Protein AF-0000000068162357 (afdb_homodimer)

Sequence (712 aa):
MQAWLGYIAAAVAVLCFGSNFVPVKKFETGDGMFFQWILCTGIWLTGLVVNGIQGWPRFEPIAMIGGVLWCTGNLLTVPIIKMIGLGLGLLIWGLTNLIMGWATGTFGLFGLDSNEIKTPWLNYLGISLAVLSVGLYAFVKPTVKKIGEDDEHQQVDEEYRSVNGGKPDDYLLNNGGHHEHKAQDDSFAFLENLPPVWKRVAGVLMAVLAGLFYGVNFDPPQWLIDHSNKENGNSTAGLDYVWSHFCGIFMASTAYFLLYCVLKRNKPVVYPEVVLPGVISGVMWAVAQSCFFVANQGLGMTVSFPIIATGPGAVGCLWGIILFGEIRGLRNFAFFGAAVVLNAVGVALITLGKSLMQAWLGYIAAAVAVLCFGSNFVPVKKFETGDGMFFQWILCTGIWLTGLVVNGIQGWPRFEPIAMIGGVLWCTGNLLTVPIIKMIGLGLGLLIWGLTNLIMGWATGTFGLFGLDSNEIKTPWLNYLGISLAVLSVGLYAFVKPTVKKIGEDDEHQQVDEEYRSVNGGKPDDYLLNNGGHHEHKAQDDSFAFLENLPPVWKRVAGVLMAVLAGLFYGVNFDPPQWLIDHSNKENGNSTAGLDYVWSHFCGIFMASTAYFLLYCVLKRNKPVVYPEVVLPGVISGVMWAVAQSCFFVANQGLGMTVSFPIIATGPGAVGCLWGIILFGEIRGLRNFAFFGAAVVLNAVGVALITLGKSL

Nearest PDB structures (foldseek):
  6i1z-assembly1_B  TM=6.762E-01  e=1.324E-03  Zea mays
  5oge-assembly3_C  TM=6.328E-01  e=6.575E-04  Saccharomyces cerevisiae S288C
  5jdm-assembly1_A  TM=2.089E-01  e=7.504E-01  Methanocaldococcus jannaschii DSM 2661
  5jdq-assembly1_A  TM=2.091E-01  e=6.876E-01  Methanocaldococcus jannaschii DSM 2661
  5jdl-assembly1_A  TM=2.021E-01  e=2.667E+00  Methanocaldococcus jannaschii DSM 2661

Radius of gyration: 30.59 Å; Cα contacts (8 Å, |Δi|>4): 1170; chains: 2; bounding box: 91×82×54 Å

Secondary structure (DSSP, 8-state):
--HHHHHHHHHHHHHHHHHTTGGGTTS--TTSHHHHHHHHHHHHHHHHHHHHHTT-PPP-HHHHHHHHHHHHHHHHHHHHHHHH-HHHHHHHHHHHHHHHHHHHHHHTGGGPPPPP-S-HHHHHHHHHHHHHHHHHHTT-------TTS--TTTTTSSTTS----------S-----B--------TTHHHHTS-HHHHHHHHHHHHHHHHHHHHHTTHHHHHHHHT--TTT---S-GGGGHHHHHHHHHHHHHHHHHHHHHHTTT-----GGGHHHHHHHHHHHHHHHHHHHHHHHHH-HHHHHHHHHHHHHHHHHHHHHHTS----SHHHHHHHHHHHHHHHHHHHHHHHHHH-/--HHHHHHHHHHHHHHHHHTTGGGTTS--TTSHHHHHHHHHHHHHHHHHHHHHTT-PPP-HHHHHHHHHHHHHHHHHHHHHHHH-HHHHHHHHHHHHHHHHHHHHHHTGGGPPPPP-S-HHHHHHHHHHHHHHHHHHTT-------TTS--TTTTTSSTTS----------------B--------TTHHHHTS-HHHHHHHHHHHHHHHHHHHHHTTHHHHHHHHT--TTT---S-GGGGHHHHHHHHHHHHHHHHHHHHHHTTT-----GGGHHHHHHHHHHHHHHHHHHHHHHHHH-HHHHHHHHHHHHHHHHHHHHHHTS----SHHHHHHHHHHHHHHHHHHHHHHHHHH-

pLDDT: mean 85.37, std 21.48, range [19.12, 98.88]

Structure (mmCIF, N/CA/C/O backbone):
data_AF-0000000068162357-model_v1
#
loop_
_entity.id
_entity.type
_entity.pdbx_description
1 polymer 'Transmembrane protein, putative'
#
loop_
_atom_site.group_PDB
_atom_site.id
_atom_site.type_symbol
_atom_site.label_atom_id
_atom_site.label_alt_id
_atom_site.label_comp_id
_atom_site.label_asym_id
_atom_site.label_entity_id
_atom_site.label_seq_id
_atom_site.pdbx_PDB_ins_code
_atom_site.Cartn_x
_atom_site.Cartn_y
_atom_site.Cartn_z
_atom_site.occupancy
_atom_site.B_iso_or_equiv
_atom_site.auth_seq_id
_atom_site.auth_comp_id
_atom_site.auth_asym_id
_atom_site.auth_atom_id
_atom_site.pdbx_PDB_model_num
ATOM 1 N N . MET A 1 1 ? -22.672 11.992 19.172 1 71.94 1 MET A N 1
ATOM 2 C CA . MET A 1 1 ? -21.422 11.828 19.891 1 71.94 1 MET A CA 1
ATOM 3 C C . MET A 1 1 ? -21.234 12.922 20.938 1 71.94 1 MET A C 1
ATOM 5 O O . MET A 1 1 ? -21.672 14.055 20.734 1 71.94 1 MET A O 1
ATOM 9 N N . GLN A 1 2 ? -20.625 12.492 22.094 1 83 2 GLN A N 1
ATOM 10 C CA . GLN A 1 2 ? -20.406 13.445 23.172 1 83 2 GLN A CA 1
ATOM 11 C C . GLN A 1 2 ? -19.297 14.43 22.828 1 83 2 GLN A C 1
ATOM 13 O O . GLN A 1 2 ? -18.266 14.047 22.266 1 83 2 GLN A O 1
ATOM 18 N N . ALA A 1 3 ? -19.516 15.602 23.094 1 87.31 3 ALA A N 1
ATOM 19 C CA . ALA A 1 3 ? -18.594 16.672 22.75 1 87.31 3 ALA A CA 1
ATOM 20 C C . ALA A 1 3 ? -17.234 16.453 23.391 1 87.31 3 ALA A C 1
ATOM 22 O O . ALA A 1 3 ? -16.203 16.766 22.797 1 87.31 3 ALA A O 1
ATOM 23 N N . TRP A 1 4 ? -17.234 15.883 24.562 1 91.31 4 TRP A N 1
ATOM 24 C CA . TRP A 1 4 ? -15.969 15.711 25.266 1 91.31 4 TRP A CA 1
ATOM 25 C C . TRP A 1 4 ? -15.07 14.727 24.516 1 91.31 4 TRP A C 1
ATOM 27 O O . TRP A 1 4 ? -13.844 14.883 24.516 1 91.31 4 TRP A O 1
ATOM 37 N N . LEU A 1 5 ? -15.602 13.727 23.875 1 93.88 5 LEU A N 1
ATOM 38 C CA . LEU A 1 5 ? -14.82 12.805 23.062 1 93.88 5 LEU A CA 1
ATOM 39 C C . LEU A 1 5 ? -14.195 13.523 21.875 1 93.88 5 LEU A C 1
ATOM 41 O O . LEU A 1 5 ? -13.086 13.188 21.453 1 93.88 5 LEU A O 1
ATOM 45 N N . GLY A 1 6 ? -14.922 14.453 21.375 1 96 6 GLY A N 1
ATOM 46 C CA . GLY A 1 6 ? -14.391 15.266 20.297 1 96 6 GLY A CA 1
ATOM 47 C C . GLY A 1 6 ? -13.18 16.078 20.688 1 96 6 GLY A C 1
ATOM 48 O O . GLY A 1 6 ? -12.211 16.172 19.938 1 96 6 GLY A O 1
ATOM 49 N N . TYR A 1 7 ? -13.227 16.609 21.922 1 95.5 7 TYR A N 1
ATOM 50 C CA . TYR A 1 7 ? -12.109 17.406 22.406 1 95.5 7 TYR A CA 1
ATOM 51 C C . TYR A 1 7 ? -10.891 16.531 22.688 1 95.5 7 TYR A C 1
ATOM 53 O O . TYR A 1 7 ? -9.758 16.922 22.422 1 95.5 7 TYR A O 1
ATOM 61 N N . ILE A 1 8 ? -11.117 15.391 23.219 1 97.62 8 ILE A N 1
ATOM 62 C CA . ILE A 1 8 ? -10.016 14.469 23.469 1 97.62 8 ILE A CA 1
ATOM 63 C C . ILE A 1 8 ? -9.375 14.062 22.141 1 97.62 8 ILE A C 1
ATOM 65 O O . ILE A 1 8 ? -8.148 14.031 22.016 1 97.62 8 ILE A O 1
ATOM 69 N N . ALA A 1 9 ? -10.227 13.766 21.188 1 98.06 9 ALA A N 1
ATOM 70 C CA . ALA A 1 9 ? -9.734 13.398 19.859 1 98.06 9 ALA A CA 1
ATOM 71 C C . ALA A 1 9 ? -8.945 14.547 19.234 1 98.06 9 ALA A C 1
ATOM 73 O O . ALA A 1 9 ? -7.906 14.32 18.594 1 98.06 9 ALA A O 1
ATOM 74 N N . ALA A 1 10 ? -9.43 15.719 19.422 1 97.69 10 ALA A N 1
ATOM 75 C CA . ALA A 1 10 ? -8.719 16.891 18.906 1 97.69 10 ALA A CA 1
ATOM 76 C C . ALA A 1 10 ? -7.348 17.031 19.562 1 97.69 10 ALA A C 1
ATOM 78 O O . ALA A 1 10 ? -6.367 17.359 18.891 1 97.69 10 ALA A O 1
ATOM 79 N N . ALA A 1 11 ? -7.285 16.781 20.828 1 97.69 11 ALA A N 1
ATOM 80 C CA . ALA A 1 11 ? -6.02 16.875 21.547 1 97.69 11 ALA A CA 1
ATOM 81 C C . ALA A 1 11 ? -5.023 15.844 21.047 1 97.69 11 ALA A C 1
ATOM 83 O O . ALA A 1 11 ? -3.842 16.141 20.859 1 97.69 11 ALA A O 1
ATOM 84 N N . VAL A 1 12 ? -5.461 14.648 20.797 1 98.31 12 VAL A N 1
ATOM 85 C CA . VAL A 1 12 ? -4.602 13.594 20.281 1 98.31 12 VAL A CA 1
ATOM 86 C C . VAL A 1 12 ? -4.141 13.961 18.859 1 98.31 12 VAL A C 1
ATOM 88 O O . VAL A 1 12 ? -2.973 13.766 18.516 1 98.31 12 VAL A O 1
ATOM 91 N N . ALA A 1 13 ? -5.086 14.477 18.078 1 98.5 13 ALA A N 1
ATOM 92 C CA . ALA A 1 13 ? -4.738 14.898 16.719 1 98.5 13 ALA A CA 1
ATOM 93 C C . ALA A 1 13 ? -3.65 15.969 16.734 1 98.5 13 ALA A C 1
ATOM 95 O O . ALA A 1 13 ? -2.674 15.891 15.992 1 98.5 13 ALA A O 1
ATOM 96 N N . VAL A 1 14 ? -3.783 16.922 17.625 1 97.44 14 VAL A N 1
ATOM 97 C CA . VAL A 1 14 ? -2.832 18.016 17.75 1 97.44 14 VAL A CA 1
ATOM 98 C C . VAL A 1 14 ? -1.46 17.469 18.141 1 97.44 14 VAL A C 1
ATOM 100 O O . VAL A 1 14 ? -0.449 17.828 17.516 1 97.44 14 VAL A O 1
ATOM 103 N N . LEU A 1 15 ? -1.417 16.594 19.062 1 97.69 15 LEU A N 1
ATOM 104 C CA . LEU A 1 15 ? -0.16 16.031 19.547 1 97.69 15 LEU A CA 1
ATOM 105 C C . LEU A 1 15 ? 0.511 15.18 18.484 1 97.69 15 LEU A C 1
ATOM 107 O O . LEU A 1 15 ? 1.72 15.289 18.25 1 97.69 15 LEU A O 1
ATOM 111 N N . CYS A 1 16 ? -0.24 14.398 17.828 1 98.19 16 CYS A N 1
ATOM 112 C CA . CYS A 1 16 ? 0.322 13.492 16.828 1 98.19 16 CYS A CA 1
ATOM 113 C C . CYS A 1 16 ? 0.73 14.25 15.57 1 98.19 16 CYS A C 1
ATOM 115 O O . CYS A 1 16 ? 1.798 14 15.008 1 98.19 16 CYS A O 1
ATOM 117 N N . PHE A 1 17 ? -0.096 15.18 15.094 1 97.31 17 PHE A N 1
ATOM 118 C CA . PHE A 1 17 ? 0.288 16 13.945 1 97.31 17 PHE A CA 1
ATOM 119 C C . PHE A 1 17 ? 1.539 16.812 14.258 1 97.31 17 PHE A C 1
ATOM 121 O O . PHE A 1 17 ? 2.434 16.922 13.422 1 97.31 17 PHE A O 1
ATOM 128 N N . GLY A 1 18 ? 1.654 17.344 15.43 1 94.81 18 GLY A N 1
ATOM 129 C CA . GLY A 1 18 ? 2.777 18.188 15.812 1 94.81 18 GLY A CA 1
ATOM 130 C C . GLY A 1 18 ? 4.059 17.391 16.031 1 94.81 18 GLY A C 1
ATOM 131 O O . GLY A 1 18 ? 5.152 17.969 16 1 94.81 18 GLY A O 1
ATOM 132 N N . SER A 1 19 ? 3.955 16.062 16.172 1 95.88 19 SER A N 1
ATOM 133 C CA . SER A 1 19 ? 5.113 15.258 16.531 1 95.88 19 SER A CA 1
ATOM 134 C C . SER A 1 19 ? 5.5 14.312 15.391 1 95.88 19 SER A C 1
ATOM 136 O O . SER A 1 19 ? 6.539 13.656 15.453 1 95.88 19 SER A O 1
ATOM 138 N N . ASN A 1 20 ? 4.684 14.227 14.328 1 93.81 20 ASN A N 1
ATOM 139 C CA . ASN A 1 20 ? 4.82 13.117 13.383 1 93.81 20 ASN A CA 1
ATOM 140 C C . ASN A 1 20 ? 6.109 13.227 12.57 1 93.81 20 ASN A C 1
ATOM 142 O O . ASN A 1 20 ? 6.527 12.266 11.93 1 93.81 20 ASN A O 1
ATOM 146 N N . PHE A 1 21 ? 6.844 14.359 12.641 1 90.56 21 PHE A N 1
ATOM 147 C CA . PHE A 1 21 ? 8.086 14.461 11.891 1 90.56 21 PHE A CA 1
ATOM 148 C C . PHE A 1 21 ? 9.289 14.344 12.82 1 90.56 21 PHE A C 1
ATOM 150 O O . PHE A 1 21 ? 10.438 14.336 12.359 1 90.56 21 PHE A O 1
ATOM 157 N N . VAL A 1 22 ? 9.117 14.188 14.07 1 90.75 22 VAL A N 1
ATOM 158 C CA . VAL A 1 22 ? 10.195 14.047 15.039 1 90.75 22 VAL A CA 1
ATOM 159 C C . VAL A 1 22 ? 11.016 12.797 14.727 1 90.75 22 VAL A C 1
ATOM 161 O O . VAL A 1 22 ? 12.25 12.836 14.719 1 90.75 22 VAL A O 1
ATOM 164 N N . PRO A 1 23 ? 10.43 11.672 14.312 1 91.94 23 PRO A N 1
ATOM 165 C CA . PRO A 1 23 ? 11.203 10.461 14.062 1 91.94 23 PRO A CA 1
ATOM 166 C C . PRO A 1 23 ? 12.117 10.586 12.844 1 91.94 23 PRO A C 1
ATOM 168 O O . PRO A 1 23 ? 13.117 9.867 12.742 1 91.94 23 PRO A O 1
ATOM 171 N N . VAL A 1 24 ? 11.781 11.461 11.984 1 92.69 24 VAL A N 1
ATOM 172 C CA . VAL A 1 24 ? 12.523 11.492 10.727 1 92.69 24 VAL A CA 1
ATOM 173 C C . VAL A 1 24 ? 13.5 12.664 10.727 1 92.69 24 VAL A C 1
ATOM 175 O O . VAL A 1 24 ? 14.312 12.805 9.805 1 92.69 24 VAL A O 1
ATOM 178 N N . LYS A 1 25 ? 13.609 13.414 11.688 1 87.81 25 LYS A N 1
ATOM 179 C CA . LYS A 1 25 ? 14.367 14.656 11.719 1 87.81 25 LYS A CA 1
ATOM 180 C C . LYS A 1 25 ? 15.859 14.398 11.523 1 87.81 25 LYS A C 1
ATOM 182 O O . LYS A 1 25 ? 16.547 15.188 10.883 1 87.81 25 LYS A O 1
ATOM 187 N N . LYS A 1 26 ? 16.375 13.352 11.93 1 87.94 26 LYS A N 1
ATOM 188 C CA . LYS A 1 26 ? 17.812 13.102 11.898 1 87.94 26 LYS A CA 1
ATOM 189 C C . LYS A 1 26 ? 18.219 12.352 10.625 1 87.94 26 LYS A C 1
ATOM 191 O O . LYS A 1 26 ? 19.406 12.094 10.398 1 87.94 26 LYS A O 1
ATOM 196 N N . PHE A 1 27 ? 17.312 12.094 9.781 1 90.75 27 PHE A N 1
ATOM 197 C CA . PHE A 1 27 ? 17.609 11.297 8.594 1 90.75 27 PHE A CA 1
ATOM 198 C C . PHE A 1 27 ? 17.516 12.148 7.332 1 90.75 27 PHE A C 1
ATOM 200 O O . PHE A 1 27 ? 16.703 13.078 7.258 1 90.75 27 PHE A O 1
ATOM 207 N N . GLU A 1 28 ? 18.359 11.836 6.391 1 87.44 28 GLU A N 1
ATOM 208 C CA . GLU A 1 28 ? 18.281 12.484 5.086 1 87.44 28 GLU A CA 1
ATOM 209 C C . GLU A 1 28 ? 17.094 11.977 4.273 1 87.44 28 GLU A C 1
ATOM 211 O O . GLU A 1 28 ? 16.875 10.773 4.18 1 87.44 28 GLU A O 1
ATOM 216 N N . THR A 1 29 ? 16.328 12.938 3.717 1 88.31 29 THR A N 1
ATOM 217 C CA . THR A 1 29 ? 15.141 12.555 2.977 1 88.31 29 THR A CA 1
ATOM 218 C C . THR A 1 29 ? 15.289 12.883 1.493 1 88.31 29 THR A C 1
ATOM 220 O O . THR A 1 29 ? 14.391 12.609 0.696 1 88.31 29 THR A O 1
ATOM 223 N N . GLY A 1 30 ? 16.406 13.344 1.122 1 86.31 30 GLY A N 1
ATOM 224 C CA . GLY A 1 30 ? 16.609 13.703 -0.272 1 86.31 30 GLY A CA 1
ATOM 225 C C . GLY A 1 30 ? 15.633 14.75 -0.763 1 86.31 30 GLY A C 1
ATOM 226 O O . GLY A 1 30 ? 15.477 15.805 -0.143 1 86.31 30 GLY A O 1
ATOM 227 N N . ASP A 1 31 ? 14.977 14.492 -1.848 1 88.25 31 ASP A N 1
ATOM 228 C CA . ASP A 1 31 ? 13.984 15.438 -2.357 1 88.25 31 ASP A CA 1
ATOM 229 C C . ASP A 1 31 ? 12.617 15.203 -1.719 1 88.25 31 ASP A C 1
ATOM 231 O O . ASP A 1 31 ? 11.672 15.953 -1.973 1 88.25 31 ASP A O 1
ATOM 235 N N . GLY A 1 32 ? 12.484 14.219 -1.012 1 91.44 32 GLY A N 1
ATOM 236 C CA . GLY A 1 32 ? 11.297 14.008 -0.197 1 91.44 32 GLY A CA 1
ATOM 237 C C . GLY A 1 32 ? 10.281 13.086 -0.85 1 91.44 32 GLY A C 1
ATOM 238 O O . GLY A 1 32 ? 9.305 12.688 -0.218 1 91.44 32 GLY A O 1
ATOM 239 N N . MET A 1 33 ? 10.469 12.695 -2.115 1 93.88 33 MET A N 1
ATOM 240 C CA . MET A 1 33 ? 9.484 11.898 -2.84 1 93.88 33 MET A CA 1
ATOM 241 C C . MET A 1 33 ? 9.414 10.484 -2.275 1 93.88 33 MET A C 1
ATOM 243 O O . MET A 1 33 ? 8.32 9.953 -2.055 1 93.88 33 MET A O 1
ATOM 247 N N . PHE A 1 34 ? 10.617 9.906 -2.064 1 95.75 34 PHE A N 1
ATOM 248 C CA . PHE A 1 34 ? 10.648 8.57 -1.488 1 95.75 34 PHE A CA 1
ATOM 249 C C . PHE A 1 34 ? 10.102 8.578 -0.065 1 95.75 34 PHE A C 1
ATOM 251 O O . PHE A 1 34 ? 9.344 7.691 0.318 1 95.75 34 PHE A O 1
ATOM 258 N N . PHE A 1 35 ? 10.469 9.578 0.702 1 95.44 35 PHE A N 1
ATOM 259 C CA . PHE A 1 35 ? 9.984 9.711 2.068 1 95.44 35 PHE A CA 1
ATOM 260 C C . PHE A 1 35 ? 8.461 9.797 2.098 1 95.44 35 PHE A C 1
ATOM 262 O O . PHE A 1 35 ? 7.816 9.133 2.908 1 95.44 35 PHE A O 1
ATOM 269 N N . GLN A 1 36 ? 7.883 10.625 1.271 1 96.44 36 GLN A N 1
ATOM 270 C CA . GLN A 1 36 ? 6.43 10.773 1.219 1 96.44 36 GLN A CA 1
ATOM 271 C C . GLN A 1 36 ? 5.75 9.43 0.948 1 96.44 36 GLN A C 1
ATOM 273 O O . GLN A 1 36 ? 4.707 9.133 1.532 1 96.44 36 GLN A O 1
ATOM 278 N N . TRP A 1 37 ? 6.27 8.695 0.053 1 97.75 37 TRP A N 1
ATOM 279 C CA . TRP A 1 37 ? 5.699 7.402 -0.3 1 97.75 37 TRP A CA 1
ATOM 280 C C . TRP A 1 37 ? 5.754 6.441 0.885 1 97.75 37 TRP A C 1
ATOM 282 O O . TRP A 1 37 ? 4.797 5.715 1.148 1 97.75 37 TRP A O 1
ATOM 292 N N . ILE A 1 38 ? 6.891 6.438 1.626 1 97.81 38 ILE A N 1
ATOM 293 C CA . ILE A 1 38 ? 7.066 5.602 2.807 1 97.81 38 ILE A CA 1
ATOM 294 C C . ILE A 1 38 ? 6.086 6.031 3.895 1 97.81 38 ILE A C 1
ATOM 296 O O . ILE A 1 38 ? 5.438 5.191 4.523 1 97.81 38 ILE A O 1
ATOM 300 N N . LEU A 1 39 ? 6.008 7.32 4.074 1 98 39 LEU A N 1
ATOM 301 C CA . LEU A 1 39 ? 5.07 7.871 5.047 1 98 39 LEU A CA 1
ATOM 302 C C . LEU A 1 39 ? 3.648 7.406 4.75 1 98 39 LEU A C 1
ATOM 304 O O . LEU A 1 39 ? 2.92 7.008 5.66 1 98 39 LEU A O 1
ATOM 308 N N . CYS A 1 40 ? 3.24 7.441 3.471 1 98.69 40 CYS A N 1
ATOM 309 C CA . CYS A 1 40 ? 1.889 7.074 3.061 1 98.69 40 CYS A CA 1
ATOM 310 C C . CYS A 1 40 ? 1.653 5.578 3.229 1 98.69 40 CYS A C 1
ATOM 312 O O . CYS A 1 40 ? 0.515 5.141 3.398 1 98.69 40 CYS A O 1
ATOM 314 N N . THR A 1 41 ? 2.75 4.789 3.195 1 98.62 41 THR A N 1
ATOM 315 C CA . THR A 1 41 ? 2.631 3.373 3.518 1 98.62 41 THR A CA 1
ATOM 316 C C . THR A 1 41 ? 2.211 3.184 4.973 1 98.62 41 THR A C 1
ATOM 318 O O . THR A 1 41 ? 1.376 2.33 5.277 1 98.62 41 THR A O 1
ATOM 321 N N . GLY A 1 42 ? 2.82 3.959 5.863 1 98.69 42 GLY A N 1
ATOM 322 C CA . GLY A 1 42 ? 2.402 3.92 7.254 1 98.69 42 GLY A CA 1
ATOM 323 C C . GLY A 1 42 ? 0.954 4.32 7.457 1 98.69 42 GLY A C 1
ATOM 324 O O . GLY A 1 42 ? 0.248 3.73 8.273 1 98.69 42 GLY A O 1
ATOM 325 N N . ILE A 1 43 ? 0.568 5.32 6.68 1 98.81 43 ILE A N 1
ATOM 326 C CA . ILE A 1 43 ? -0.816 5.781 6.727 1 98.81 43 ILE A CA 1
ATOM 327 C C . ILE A 1 43 ? -1.751 4.648 6.312 1 98.81 43 ILE A C 1
ATOM 329 O O . ILE A 1 43 ? -2.746 4.375 6.984 1 98.81 43 ILE A O 1
ATOM 333 N N . TRP A 1 44 ? -1.424 3.947 5.25 1 98.75 44 TRP A N 1
ATOM 334 C CA . TRP A 1 44 ? -2.24 2.854 4.738 1 98.75 44 TRP A CA 1
ATOM 335 C C . TRP A 1 44 ? -2.344 1.726 5.758 1 98.75 44 TRP A C 1
ATOM 337 O O . TRP A 1 44 ? -3.43 1.196 6.004 1 98.75 44 TRP A O 1
ATOM 347 N N . LEU A 1 45 ? -1.237 1.343 6.406 1 98.5 45 LEU A N 1
ATOM 348 C CA . LEU A 1 45 ? -1.23 0.287 7.414 1 98.5 45 LEU A CA 1
ATOM 349 C C . LEU A 1 45 ? -2.168 0.629 8.57 1 98.5 45 LEU A C 1
ATOM 351 O O . LEU A 1 45 ? -2.93 -0.224 9.031 1 98.5 45 LEU A O 1
ATOM 355 N N . THR A 1 46 ? -2.084 1.837 8.969 1 98.56 46 THR A N 1
ATOM 356 C CA . THR A 1 46 ? -2.939 2.293 10.062 1 98.56 46 THR A CA 1
ATOM 357 C C . THR A 1 46 ? -4.406 2.26 9.641 1 98.56 46 THR A C 1
ATOM 359 O O . THR A 1 46 ? -5.277 1.899 10.445 1 98.56 46 THR A O 1
ATOM 362 N N . GLY A 1 47 ? -4.648 2.695 8.391 1 98.56 47 GLY A N 1
ATOM 363 C CA . GLY A 1 47 ? -6.008 2.633 7.871 1 98.56 47 GLY A CA 1
ATOM 364 C C . GLY A 1 47 ? -6.59 1.233 7.898 1 98.56 47 GLY A C 1
ATOM 365 O O . GLY A 1 47 ? -7.77 1.053 8.203 1 98.56 47 GLY A O 1
ATOM 366 N N . LEU A 1 48 ? -5.789 0.238 7.574 1 98.12 48 LEU A N 1
ATOM 367 C CA . LEU A 1 48 ? -6.242 -1.148 7.609 1 98.12 48 LEU A CA 1
ATOM 368 C C . LEU A 1 48 ? -6.625 -1.561 9.023 1 98.12 48 LEU A C 1
ATOM 370 O O . LEU A 1 48 ? -7.633 -2.238 9.227 1 98.12 48 LEU A O 1
ATOM 374 N N . VAL A 1 49 ? -5.852 -1.168 9.977 1 98 49 VAL A N 1
ATOM 375 C CA . VAL A 1 49 ? -6.125 -1.479 11.375 1 98 49 VAL A CA 1
ATOM 376 C C . VAL A 1 49 ? -7.43 -0.814 11.805 1 98 49 VAL A C 1
ATOM 378 O O . VAL A 1 49 ? -8.281 -1.45 12.43 1 98 49 VAL A O 1
ATOM 381 N N . VAL A 1 50 ? -7.594 0.458 11.445 1 98.25 50 VAL A N 1
ATOM 382 C CA . VAL A 1 50 ? -8.805 1.189 11.797 1 98.25 50 VAL A CA 1
ATOM 383 C C . VAL A 1 50 ? -10.016 0.516 11.156 1 98.25 50 VAL A C 1
ATOM 385 O O . VAL A 1 50 ? -11.078 0.403 11.773 1 98.25 50 VAL A O 1
ATOM 388 N N . ASN A 1 51 ? -9.82 0.078 9.875 1 97.94 51 ASN A N 1
ATOM 389 C CA . ASN A 1 51 ? -10.898 -0.625 9.188 1 97.94 51 ASN A CA 1
ATOM 390 C C . ASN A 1 51 ? -11.312 -1.883 9.945 1 97.94 51 ASN A C 1
ATOM 392 O O . ASN A 1 51 ? -12.508 -2.18 10.047 1 97.94 51 ASN A O 1
ATOM 396 N N . GLY A 1 52 ? -10.375 -2.613 10.445 1 97.38 52 GLY A N 1
ATOM 397 C CA . GLY A 1 52 ? -10.664 -3.805 11.227 1 97.38 52 GLY A CA 1
ATOM 398 C C . GLY A 1 52 ? -11.383 -3.502 12.531 1 97.38 52 GLY A C 1
ATOM 399 O O . GLY A 1 52 ? -12.344 -4.191 12.891 1 97.38 52 GLY A O 1
ATOM 400 N N . ILE A 1 53 ? -10.992 -2.477 13.266 1 97.31 53 ILE A N 1
ATOM 401 C CA . ILE A 1 53 ? -11.602 -2.066 14.523 1 97.31 53 ILE A CA 1
ATOM 402 C C . ILE A 1 53 ? -13.062 -1.674 14.289 1 97.31 53 ILE A C 1
ATOM 404 O O . ILE A 1 53 ? -13.922 -1.948 15.125 1 97.31 53 ILE A O 1
ATOM 408 N N . GLN A 1 54 ? -13.414 -1.082 13.078 1 97.12 54 GLN A N 1
ATOM 409 C CA . GLN A 1 54 ? -14.75 -0.591 12.758 1 97.12 54 GLN A CA 1
ATOM 410 C C . GLN A 1 54 ? -15.625 -1.709 12.203 1 97.12 54 GLN A C 1
ATOM 412 O O . GLN A 1 54 ? -16.812 -1.493 11.914 1 97.12 54 GLN A O 1
ATOM 417 N N . GLY A 1 55 ? -15.062 -2.939 12.031 1 96.06 55 GLY A N 1
ATOM 418 C CA . GLY A 1 55 ? -15.844 -4.066 11.539 1 96.06 55 GLY A CA 1
ATOM 419 C C . GLY A 1 55 ? -15.938 -4.109 10.023 1 96.06 55 GLY A C 1
ATOM 420 O O . GLY A 1 55 ? -16.969 -4.496 9.469 1 96.06 55 GLY A O 1
ATOM 421 N N . TRP A 1 56 ? -14.969 -3.572 9.312 1 95.25 56 TRP A N 1
ATOM 422 C CA . TRP A 1 56 ? -14.82 -3.652 7.863 1 95.25 56 TRP A CA 1
ATOM 423 C C . TRP A 1 56 ? -16.016 -3.02 7.156 1 95.25 56 TRP A C 1
ATOM 425 O O . TRP A 1 56 ? -16.688 -3.672 6.352 1 95.25 56 TRP A O 1
ATOM 435 N N . PRO A 1 57 ? -16.25 -1.741 7.348 1 95.31 57 PRO A N 1
ATOM 436 C CA . PRO A 1 57 ? -17.359 -1.055 6.676 1 95.31 57 PRO A CA 1
ATOM 437 C C . PRO A 1 57 ? -17.188 -0.994 5.16 1 95.31 57 PRO A C 1
ATOM 439 O O . PRO A 1 57 ? -16.109 -1.31 4.648 1 95.31 57 PRO A O 1
ATOM 442 N N . ARG A 1 58 ? -18.234 -0.6 4.523 1 93.31 58 ARG A N 1
ATOM 443 C CA . ARG A 1 58 ? -18.25 -0.519 3.066 1 93.31 58 ARG A CA 1
ATOM 444 C C . ARG A 1 58 ? -17.219 0.48 2.564 1 93.31 58 ARG A C 1
ATOM 446 O O . ARG A 1 58 ? -17.047 1.55 3.152 1 93.31 58 ARG A O 1
ATOM 453 N N . PHE A 1 59 ? -16.516 0.063 1.497 1 95.94 59 PHE A N 1
ATOM 454 C CA . PHE A 1 59 ? -15.555 0.945 0.85 1 95.94 59 PHE A CA 1
ATOM 455 C C . PHE A 1 59 ? -16.266 2.049 0.078 1 95.94 59 PHE A C 1
ATOM 457 O O . PHE A 1 59 ? -17.188 1.778 -0.7 1 95.94 59 PHE A O 1
ATOM 464 N N . GLU A 1 60 ? -15.914 3.303 0.305 1 96.75 60 GLU A N 1
ATOM 465 C CA . GLU A 1 60 ? -16.562 4.445 -0.335 1 96.75 60 GLU A CA 1
ATOM 466 C C . GLU A 1 60 ? -15.57 5.223 -1.202 1 96.75 60 GLU A C 1
ATOM 468 O O . GLU A 1 60 ? -14.797 6.035 -0.694 1 96.75 60 GLU A O 1
ATOM 473 N N . PRO A 1 61 ? -15.664 5.07 -2.51 1 96.56 61 PRO A N 1
ATOM 474 C CA . PRO A 1 61 ? -14.711 5.727 -3.41 1 96.56 61 PRO A CA 1
ATOM 475 C C . PRO A 1 61 ? -14.742 7.25 -3.287 1 96.56 61 PRO A C 1
ATOM 477 O O . PRO A 1 61 ? -13.719 7.91 -3.508 1 96.56 61 PRO A O 1
ATOM 480 N N . ILE A 1 62 ? -15.875 7.828 -2.924 1 97.25 62 ILE A N 1
ATOM 481 C CA . ILE A 1 62 ? -15.961 9.273 -2.748 1 97.25 62 ILE A CA 1
ATOM 482 C C . ILE A 1 62 ? -15.039 9.719 -1.619 1 97.25 62 ILE A C 1
ATOM 484 O O . ILE A 1 62 ? -14.391 10.758 -1.714 1 97.25 62 ILE A O 1
ATOM 488 N N . ALA A 1 63 ? -14.992 8.945 -0.542 1 98.06 63 ALA A N 1
ATOM 489 C CA . ALA A 1 63 ? -14.086 9.25 0.561 1 98.06 63 ALA A CA 1
ATOM 490 C C . ALA A 1 63 ? -12.625 9.141 0.117 1 98.06 63 ALA A C 1
ATOM 492 O O . ALA A 1 63 ? -11.758 9.844 0.641 1 98.06 63 ALA A O 1
ATOM 493 N N . MET A 1 64 ? -12.344 8.266 -0.872 1 98.38 64 MET A N 1
ATOM 494 C CA . MET A 1 64 ? -11.008 8.109 -1.431 1 98.38 64 MET A CA 1
ATOM 495 C C . MET A 1 64 ? -10.523 9.406 -2.064 1 98.38 64 MET A C 1
ATOM 497 O O . MET A 1 64 ? -9.336 9.727 -2.012 1 98.38 64 MET A O 1
ATOM 501 N N . ILE A 1 65 ? -11.445 10.172 -2.643 1 98.44 65 ILE A N 1
ATOM 502 C CA . ILE A 1 65 ? -11.117 11.445 -3.277 1 98.44 65 ILE A CA 1
ATOM 503 C C . ILE A 1 65 ? -10.531 12.398 -2.242 1 98.44 65 ILE A C 1
ATOM 505 O O . ILE A 1 65 ? -9.602 13.156 -2.539 1 98.44 65 ILE A O 1
ATOM 509 N N . GLY A 1 66 ? -11.102 12.391 -1.04 1 98.69 66 GLY A N 1
ATOM 510 C CA . GLY A 1 66 ? -10.531 13.195 0.025 1 98.69 66 GLY A CA 1
ATOM 511 C C . GLY A 1 66 ? -9.07 12.891 0.298 1 98.69 66 GLY A C 1
ATOM 512 O O . GLY A 1 66 ? -8.266 13.805 0.485 1 98.69 66 GLY A O 1
ATOM 513 N N . GLY A 1 67 ? -8.719 11.609 0.309 1 98.81 67 GLY A N 1
ATOM 514 C CA . GLY A 1 67 ? -7.336 11.203 0.482 1 98.81 67 GLY A CA 1
ATOM 515 C C . GLY A 1 67 ? -6.434 11.68 -0.64 1 98.81 67 GLY A C 1
ATOM 516 O O . GLY A 1 67 ? -5.305 12.109 -0.394 1 98.81 67 GLY A O 1
ATOM 517 N N . VAL A 1 68 ? -6.949 11.609 -1.863 1 98.75 68 VAL A N 1
ATOM 518 C CA . VAL A 1 68 ? -6.184 12.055 -3.025 1 98.75 68 VAL A CA 1
ATOM 519 C C . VAL A 1 68 ? -5.895 13.547 -2.914 1 98.75 68 VAL A C 1
ATOM 521 O O . VAL A 1 68 ? -4.793 14 -3.236 1 98.75 68 VAL A O 1
ATOM 524 N N . LEU A 1 69 ? -6.875 14.297 -2.441 1 98.56 69 LEU A N 1
ATOM 525 C CA . LEU A 1 69 ? -6.703 15.734 -2.266 1 98.56 69 LEU A CA 1
ATOM 526 C C . LEU A 1 69 ? -5.617 16.031 -1.239 1 98.56 69 LEU A C 1
ATOM 528 O O . LEU A 1 69 ? -4.73 16.844 -1.486 1 98.56 69 LEU A O 1
ATOM 532 N N . TRP A 1 70 ? -5.684 15.367 -0.15 1 98.56 70 TRP A N 1
ATOM 533 C CA . TRP A 1 70 ? -4.668 15.586 0.875 1 98.56 70 TRP A CA 1
ATOM 534 C C . TRP A 1 70 ? -3.277 15.258 0.337 1 98.56 70 TRP A C 1
ATOM 536 O O . TRP A 1 70 ? -2.34 16.047 0.507 1 98.56 70 TRP A O 1
ATOM 546 N N . CYS A 1 71 ? -3.145 14.078 -0.315 1 98.62 71 CYS A N 1
ATOM 547 C CA . CYS A 1 71 ? -1.849 13.625 -0.807 1 98.62 71 CYS A CA 1
ATOM 548 C C . CYS A 1 71 ? -1.296 14.586 -1.852 1 98.62 71 CYS A C 1
ATOM 550 O O . CYS A 1 71 ? -0.09 14.836 -1.896 1 98.62 71 CYS A O 1
ATOM 552 N N . THR A 1 72 ? -2.162 15.102 -2.699 1 98.12 72 THR A N 1
ATOM 553 C CA . THR A 1 72 ? -1.741 16.062 -3.711 1 98.12 72 THR A CA 1
ATOM 554 C C . THR A 1 72 ? -1.229 17.344 -3.061 1 98.12 72 THR A C 1
ATOM 556 O O . THR A 1 72 ? -0.217 17.906 -3.488 1 98.12 72 THR A O 1
ATOM 559 N N . GLY A 1 73 ? -1.947 17.797 -2.059 1 97.81 73 GLY A N 1
ATOM 560 C CA . GLY A 1 73 ? -1.436 18.922 -1.296 1 97.81 73 GLY A CA 1
ATOM 561 C C . GLY A 1 73 ? -0.08 18.656 -0.67 1 97.81 73 GLY A C 1
ATOM 562 O O . GLY A 1 73 ? 0.812 19.516 -0.719 1 97.81 73 GLY A O 1
ATOM 563 N N . ASN A 1 74 ? 0.089 17.5 -0.119 1 96.44 74 ASN A N 1
ATOM 564 C CA . ASN A 1 74 ? 1.341 17.141 0.534 1 96.44 74 ASN A CA 1
ATOM 565 C C . ASN A 1 74 ? 2.49 17.047 -0.466 1 96.44 74 ASN A C 1
ATOM 567 O O . ASN A 1 74 ? 3.635 17.359 -0.132 1 96.44 74 ASN A O 1
ATOM 571 N N . LEU A 1 75 ? 2.189 16.578 -1.618 1 94.69 75 LEU A N 1
ATOM 572 C CA . LEU A 1 75 ? 3.203 16.5 -2.666 1 94.69 75 LEU A CA 1
ATOM 573 C C . LEU A 1 75 ? 3.723 17.891 -3.01 1 94.69 75 LEU A C 1
ATOM 575 O O . LEU A 1 75 ? 4.914 18.078 -3.277 1 94.69 75 LEU A O 1
ATOM 579 N N . LEU A 1 76 ? 2.906 18.875 -2.984 1 94.5 76 LEU A N 1
ATOM 580 C CA . LEU A 1 76 ? 3.256 20.25 -3.361 1 94.5 76 LEU A CA 1
ATOM 581 C C . LEU A 1 76 ? 4.176 20.875 -2.32 1 94.5 76 LEU A C 1
ATOM 583 O O . LEU A 1 76 ? 4.836 21.875 -2.598 1 94.5 76 LEU A O 1
ATOM 587 N N . THR A 1 77 ? 4.266 20.297 -1.156 1 91.69 77 THR A N 1
ATOM 588 C CA . THR A 1 77 ? 5.09 20.891 -0.111 1 91.69 77 THR A CA 1
ATOM 589 C C . THR A 1 77 ? 6.562 20.891 -0.514 1 91.69 77 THR A C 1
ATOM 591 O O . THR A 1 77 ? 7.316 21.781 -0.145 1 91.69 77 THR A O 1
ATOM 594 N N . VAL A 1 78 ? 6.953 19.906 -1.323 1 86.88 78 VAL A N 1
ATOM 595 C CA . VAL A 1 78 ? 8.344 19.781 -1.733 1 86.88 78 VAL A CA 1
ATOM 596 C C . VAL A 1 78 ? 8.734 20.953 -2.627 1 86.88 78 VAL A C 1
ATOM 598 O O . VAL A 1 78 ? 9.656 21.703 -2.305 1 86.88 78 VAL A O 1
ATOM 601 N N . PRO A 1 79 ? 8.062 21.188 -3.688 1 89.56 79 PRO A N 1
ATOM 602 C CA . PRO A 1 79 ? 8.422 22.328 -4.516 1 89.56 79 PRO A CA 1
ATOM 603 C C . PRO A 1 79 ? 8.164 23.672 -3.82 1 89.56 79 PRO A C 1
ATOM 605 O O . PRO A 1 79 ? 8.883 24.641 -4.055 1 89.56 79 PRO A O 1
ATOM 608 N N . ILE A 1 80 ? 7.203 23.828 -3 1 92.94 80 ILE A N 1
ATOM 609 C CA . ILE A 1 80 ? 6.914 25.062 -2.258 1 92.94 80 ILE A CA 1
ATOM 610 C C . ILE A 1 80 ? 8.125 25.453 -1.416 1 92.94 80 ILE A C 1
ATOM 612 O O . ILE A 1 80 ? 8.578 26.594 -1.464 1 92.94 80 ILE A O 1
ATOM 616 N N . ILE A 1 81 ? 8.656 24.5 -0.711 1 87.25 81 ILE A N 1
ATOM 617 C CA . ILE A 1 81 ? 9.789 24.75 0.173 1 87.25 81 ILE A CA 1
ATOM 618 C C . ILE A 1 81 ? 11.008 25.172 -0.651 1 87.25 81 ILE A C 1
ATOM 620 O O . ILE A 1 81 ? 11.758 26.062 -0.246 1 87.25 81 ILE A O 1
ATOM 624 N N . LYS A 1 82 ? 11.148 24.594 -1.819 1 84.44 82 LYS A N 1
ATOM 625 C CA . LYS A 1 82 ? 12.273 24.922 -2.689 1 84.44 82 LYS A CA 1
ATOM 626 C C . LYS A 1 82 ? 12.125 26.328 -3.283 1 84.44 82 LYS A C 1
ATOM 628 O O . LYS A 1 82 ? 13.117 27 -3.535 1 84.44 82 LYS A O 1
ATOM 633 N N . MET A 1 83 ? 10.875 26.719 -3.418 1 89.5 83 MET A N 1
ATOM 634 C CA . MET A 1 83 ? 10.641 27.969 -4.113 1 89.5 83 MET A CA 1
ATOM 635 C C . MET A 1 83 ? 10.578 29.141 -3.129 1 89.5 83 MET A C 1
ATOM 637 O O . MET A 1 83 ? 11.188 30.188 -3.355 1 89.5 83 MET A O 1
ATOM 641 N N . ILE A 1 84 ? 9.93 28.938 -2.045 1 90.5 84 ILE A N 1
ATOM 642 C CA . ILE A 1 84 ? 9.703 30.109 -1.194 1 90.5 84 ILE A CA 1
ATOM 643 C C . ILE A 1 84 ? 10.148 29.797 0.234 1 90.5 84 ILE A C 1
ATOM 645 O O . ILE A 1 84 ? 10.008 30.625 1.131 1 90.5 84 ILE A O 1
ATOM 649 N N . GLY A 1 85 ? 10.641 28.641 0.512 1 84.12 85 GLY A N 1
ATOM 650 C CA . GLY A 1 85 ? 11.133 28.266 1.834 1 84.12 85 GLY A CA 1
ATOM 651 C C . GLY A 1 85 ? 10.078 27.594 2.693 1 84.12 85 GLY A C 1
ATOM 652 O O . GLY A 1 85 ? 8.883 27.719 2.428 1 84.12 85 GLY A O 1
ATOM 653 N N . LEU A 1 86 ? 10.5 26.969 3.719 1 83.69 86 LEU A N 1
ATOM 654 C CA . LEU A 1 86 ? 9.648 26.203 4.613 1 83.69 86 LEU A CA 1
ATOM 655 C C . LEU A 1 86 ? 8.758 27.125 5.441 1 83.69 86 LEU A C 1
ATOM 657 O O . LEU A 1 86 ? 7.559 26.875 5.586 1 83.69 86 LEU A O 1
ATOM 661 N N . GLY A 1 87 ? 9.352 28.172 6.023 1 83.12 87 GLY A N 1
ATOM 662 C CA . GLY A 1 87 ? 8.617 29.078 6.898 1 83.12 87 GLY A CA 1
ATOM 663 C C . GLY A 1 87 ? 7.406 29.703 6.23 1 83.12 87 GLY A C 1
ATOM 664 O O . GLY A 1 87 ? 6.281 29.562 6.711 1 83.12 87 GLY A O 1
ATOM 665 N N . LEU A 1 88 ? 7.672 30.297 5.109 1 87.69 88 LEU A N 1
ATOM 666 C CA . LEU A 1 88 ? 6.59 30.969 4.387 1 87.69 88 LEU A CA 1
ATOM 667 C C . LEU A 1 88 ? 5.59 29.938 3.85 1 87.69 88 LEU A C 1
ATOM 669 O O . LEU A 1 88 ? 4.379 30.172 3.877 1 87.69 88 LEU A O 1
ATOM 673 N N . GLY A 1 89 ? 6.066 28.859 3.338 1 91.12 89 GLY A N 1
ATOM 674 C CA . GLY A 1 89 ? 5.184 27.812 2.863 1 91.12 89 GLY A CA 1
ATOM 675 C C . GLY A 1 89 ? 4.219 27.312 3.924 1 91.12 89 GLY A C 1
ATOM 676 O O . GLY A 1 89 ? 3.006 27.297 3.705 1 91.12 89 GLY A O 1
ATOM 677 N N . LEU A 1 90 ? 4.773 27.031 5.039 1 89.19 90 LEU A N 1
ATOM 678 C CA . LEU A 1 90 ? 3.988 26.531 6.16 1 89.19 90 LEU A CA 1
ATOM 679 C C . LEU A 1 90 ? 2.936 27.547 6.586 1 89.19 90 LEU A C 1
ATOM 681 O O . LEU A 1 90 ? 1.806 27.172 6.914 1 89.19 90 LEU A O 1
ATOM 685 N N . LEU A 1 91 ? 3.346 28.719 6.609 1 88.62 91 LEU A N 1
ATOM 686 C CA . LEU A 1 91 ? 2.432 29.781 7.008 1 88.62 91 LEU A CA 1
ATOM 687 C C . LEU A 1 91 ? 1.247 29.875 6.051 1 88.62 91 LEU A C 1
ATOM 689 O O . LEU A 1 91 ? 0.092 29.875 6.484 1 88.62 91 LEU A O 1
ATOM 693 N N . ILE A 1 92 ? 1.52 29.875 4.758 1 93.19 92 ILE A N 1
ATOM 694 C CA . ILE A 1 92 ? 0.482 30.094 3.758 1 93.19 92 ILE A CA 1
ATOM 695 C C . ILE A 1 92 ? -0.442 28.875 3.699 1 93.19 92 ILE A C 1
ATOM 697 O O . ILE A 1 92 ? -1.666 29.016 3.76 1 93.19 92 ILE A O 1
ATOM 701 N N . TRP A 1 93 ? 0.115 27.672 3.559 1 94.62 93 TRP A N 1
ATOM 702 C CA . TRP A 1 93 ? -0.781 26.531 3.439 1 94.62 93 TRP A CA 1
ATOM 703 C C . TRP A 1 93 ? -1.484 26.25 4.762 1 94.62 93 TRP A C 1
ATOM 705 O O . TRP A 1 93 ? -2.613 25.75 4.781 1 94.62 93 TRP A O 1
ATOM 715 N N . GLY A 1 94 ? -0.874 26.656 5.902 1 93.06 94 GLY A N 1
ATOM 716 C CA . GLY A 1 94 ? -1.538 26.516 7.188 1 93.06 94 GLY A CA 1
ATOM 717 C C . GLY A 1 94 ? -2.75 27.422 7.332 1 93.06 94 GLY A C 1
ATOM 718 O O . GLY A 1 94 ? -3.809 26.969 7.785 1 93.06 94 GLY A O 1
ATOM 719 N N . LEU A 1 95 ? -2.543 28.656 6.973 1 93.94 95 LEU A N 1
ATOM 720 C CA . LEU A 1 95 ? -3.635 29.609 7.051 1 93.94 95 LEU A CA 1
ATOM 721 C C . LEU A 1 95 ? -4.77 29.234 6.105 1 93.94 95 LEU A C 1
ATOM 723 O O . LEU A 1 95 ? -5.941 29.281 6.484 1 93.94 95 LEU A O 1
ATOM 727 N N . THR A 1 96 ? -4.391 28.875 4.926 1 96.75 96 THR A N 1
ATOM 728 C CA . THR A 1 96 ? -5.391 28.5 3.936 1 96.75 96 THR A CA 1
ATOM 729 C C . THR A 1 96 ? -6.145 27.25 4.375 1 96.75 96 THR A C 1
ATOM 731 O O . THR A 1 96 ? -7.363 27.156 4.199 1 96.75 96 THR A O 1
ATOM 734 N N . ASN A 1 97 ? -5.441 26.312 4.875 1 96.69 97 ASN A N 1
ATOM 735 C CA . ASN A 1 97 ? -6.039 25.109 5.426 1 96.69 97 ASN A CA 1
ATOM 736 C C . ASN A 1 97 ? -7.039 25.422 6.535 1 96.69 97 ASN A C 1
ATOM 738 O O . ASN A 1 97 ? -8.172 24.938 6.516 1 96.69 97 ASN A O 1
ATOM 742 N N . LEU A 1 98 ? -6.676 26.312 7.469 1 95.56 98 LEU A N 1
ATOM 743 C CA . LEU A 1 98 ? -7.5 26.719 8.602 1 95.56 98 LEU A CA 1
ATOM 744 C C . LEU A 1 98 ? -8.773 27.406 8.133 1 95.56 98 LEU A C 1
ATOM 746 O O . LEU A 1 98 ? -9.875 27.016 8.531 1 95.56 98 LEU A O 1
ATOM 750 N N . ILE A 1 99 ? -8.602 28.312 7.266 1 96.5 99 ILE A N 1
ATOM 751 C CA . ILE A 1 99 ? -9.727 29.125 6.816 1 96.5 99 ILE A CA 1
ATOM 752 C C . ILE A 1 99 ? -10.68 28.266 5.98 1 96.5 99 ILE A C 1
ATOM 754 O O . ILE A 1 99 ? -11.898 28.359 6.145 1 96.5 99 ILE A O 1
ATOM 758 N N . MET A 1 100 ? -10.109 27.469 5.121 1 97.19 100 MET A N 1
ATOM 759 C CA . MET A 1 100 ? -10.945 26.656 4.238 1 97.19 100 MET A CA 1
ATOM 760 C C . MET A 1 100 ? -11.742 25.641 5.039 1 97.19 100 MET A C 1
ATOM 762 O O . MET A 1 100 ? -12.938 25.453 4.793 1 97.19 100 MET A O 1
ATOM 766 N N . GLY A 1 101 ? -11.125 24.984 5.961 1 96.81 101 GLY A N 1
ATOM 767 C CA . GLY A 1 101 ? -11.836 24.031 6.797 1 96.81 101 GLY A CA 1
ATOM 768 C C . GLY A 1 101 ? -12.93 24.656 7.633 1 96.81 101 GLY A C 1
ATOM 769 O O . GLY A 1 101 ? -14.055 24.156 7.668 1 96.81 101 GLY A O 1
ATOM 770 N N . TRP A 1 102 ? -12.602 25.766 8.273 1 96 102 TRP A N 1
ATOM 771 C CA . TRP A 1 102 ? -13.57 26.516 9.078 1 96 102 TRP A CA 1
ATOM 772 C C . TRP A 1 102 ? -14.734 27 8.219 1 96 102 TRP A C 1
ATOM 774 O O . TRP A 1 102 ? -15.891 26.859 8.609 1 96 102 TRP A O 1
ATOM 784 N N . ALA A 1 103 ? -14.391 27.547 7.043 1 96.25 103 ALA A N 1
ATOM 785 C CA . ALA A 1 103 ? -15.414 28.094 6.164 1 96.25 103 ALA A CA 1
ATOM 786 C C . ALA A 1 103 ? -16.359 27.016 5.668 1 96.25 103 ALA A C 1
ATOM 788 O O . ALA A 1 103 ? -17.578 27.234 5.57 1 96.25 103 ALA A O 1
ATOM 789 N N . THR A 1 104 ? -15.82 25.891 5.344 1 96.5 104 THR A N 1
ATOM 790 C CA . THR A 1 104 ? -16.656 24.781 4.895 1 96.5 104 THR A CA 1
ATOM 791 C C . THR A 1 104 ? -17.625 24.344 6 1 96.5 104 THR A C 1
ATOM 793 O O . THR A 1 104 ? -18.797 24.094 5.742 1 96.5 104 THR A O 1
ATOM 796 N N . GLY A 1 105 ? -17.156 24.297 7.207 1 94.5 105 GLY A N 1
ATOM 797 C CA . GLY A 1 105 ? -18 23.922 8.328 1 94.5 105 GLY A CA 1
ATOM 798 C C . GLY A 1 105 ? -19.031 24.984 8.68 1 94.5 105 GLY A C 1
ATOM 799 O O . GLY A 1 105 ? -20.172 24.656 9.016 1 94.5 105 GLY A O 1
ATOM 800 N N . THR A 1 106 ? -18.656 26.219 8.578 1 94.5 106 THR A N 1
ATOM 801 C CA . THR A 1 106 ? -19.484 27.328 9.023 1 94.5 106 THR A CA 1
ATOM 802 C C . THR A 1 106 ? -20.562 27.641 7.988 1 94.5 106 THR A C 1
ATOM 804 O O . THR A 1 106 ? -21.719 27.891 8.344 1 94.5 106 THR A O 1
ATOM 807 N N . PHE A 1 107 ? -20.203 27.578 6.723 1 95.62 107 PHE A N 1
ATOM 808 C CA . PHE A 1 107 ? -21.109 28.047 5.691 1 95.62 107 PHE A CA 1
ATOM 809 C C . PHE A 1 107 ? -21.688 26.891 4.895 1 95.62 107 PHE A C 1
ATOM 811 O O . PHE A 1 107 ? -22.578 27.078 4.062 1 95.62 107 PHE A O 1
ATOM 818 N N . GLY A 1 108 ? -21.234 25.734 5.09 1 95.25 108 GLY A N 1
ATOM 819 C CA . GLY A 1 108 ? -21.719 24.578 4.344 1 95.25 108 GLY A CA 1
ATOM 820 C C . GLY A 1 108 ? -21.359 24.625 2.871 1 95.25 108 GLY A C 1
ATOM 821 O O . GLY A 1 108 ? -22.234 24.5 2.008 1 95.25 108 GLY A O 1
ATOM 822 N N . LEU A 1 109 ? -20.109 24.734 2.643 1 93.31 109 LEU A N 1
ATOM 823 C CA . LEU A 1 109 ? -19.641 24.844 1.266 1 93.31 109 LEU A CA 1
ATOM 824 C C . LEU A 1 109 ? -19.672 23.484 0.572 1 93.31 109 LEU A C 1
ATOM 826 O O . LEU A 1 109 ? -19.672 22.453 1.234 1 93.31 109 LEU A O 1
ATOM 830 N N . PHE A 1 110 ? -19.797 23.406 -0.79 1 93.25 110 PHE A N 1
ATOM 831 C CA . PHE A 1 110 ? -19.672 22.234 -1.643 1 93.25 110 PHE A CA 1
ATOM 832 C C . PHE A 1 110 ? -20.75 21.203 -1.332 1 93.25 110 PHE A C 1
ATOM 834 O O . PHE A 1 110 ? -20.5 20 -1.356 1 93.25 110 PHE A O 1
ATOM 841 N N . GLY A 1 111 ? -21.938 21.672 -0.886 1 90.88 111 GLY A N 1
ATOM 842 C CA . GLY A 1 111 ? -23.094 20.812 -0.677 1 90.88 111 GLY A CA 1
ATOM 843 C C . GLY A 1 111 ? -23.125 20.172 0.701 1 90.88 111 GLY A C 1
ATOM 844 O O . GLY A 1 111 ? -23.875 19.219 0.938 1 90.88 111 GLY A O 1
ATOM 845 N N . LEU A 1 112 ? -22.312 20.688 1.646 1 95 112 LEU A N 1
ATOM 846 C CA . LEU A 1 112 ? -22.297 20.188 3.012 1 95 112 LEU A CA 1
ATOM 847 C C . LEU A 1 112 ? -23.281 20.938 3.889 1 95 112 LEU A C 1
ATOM 849 O O . LEU A 1 112 ? -23.75 22.016 3.521 1 95 112 LEU A O 1
ATOM 853 N N . ASP A 1 113 ? -23.656 20.281 4.98 1 93.12 113 ASP A N 1
ATOM 854 C CA . ASP A 1 113 ? -24.469 20.969 5.98 1 93.12 113 ASP A CA 1
ATOM 855 C C . ASP A 1 113 ? -23.641 21.922 6.82 1 93.12 113 ASP A C 1
ATOM 857 O O . ASP A 1 113 ? -22.516 21.594 7.223 1 93.12 113 ASP A O 1
ATOM 861 N N . SER A 1 114 ? -24.156 23.078 6.992 1 92.56 114 SER A N 1
ATOM 862 C CA . SER A 1 114 ? -23.484 24.016 7.867 1 92.56 114 SER A CA 1
ATOM 863 C C . SER A 1 114 ? -23.672 23.656 9.336 1 92.56 114 SER A C 1
ATOM 865 O O . SER A 1 114 ? -24.719 23.109 9.711 1 92.56 114 SER A O 1
ATOM 867 N N . ASN A 1 115 ? -22.656 23.953 10.078 1 91 115 ASN A N 1
ATOM 868 C CA . ASN A 1 115 ? -22.766 23.766 11.516 1 91 115 ASN A CA 1
ATOM 869 C C . ASN A 1 115 ? -23.625 24.859 12.164 1 91 115 ASN A C 1
ATOM 871 O O . ASN A 1 115 ? -23.578 26.016 11.742 1 91 115 ASN A O 1
ATOM 875 N N . GLU A 1 116 ? -24.344 24.453 13.133 1 86.69 116 GLU A N 1
ATOM 876 C CA . GLU A 1 116 ? -25.172 25.422 13.859 1 86.69 116 GLU A CA 1
ATOM 877 C C . GLU A 1 116 ? -24.312 26.281 14.781 1 86.69 116 GLU A C 1
ATOM 879 O O . GLU A 1 116 ? -23.578 25.75 15.625 1 86.69 116 GLU A O 1
ATOM 884 N N . ILE A 1 117 ? -24.375 27.609 14.539 1 90.75 117 ILE A N 1
ATOM 885 C CA . ILE A 1 117 ? -23.656 28.578 15.367 1 90.75 117 ILE A CA 1
ATOM 886 C C . ILE A 1 117 ? -24.656 29.5 16.062 1 90.75 117 ILE A C 1
ATOM 888 O O . ILE A 1 117 ? -25.406 30.219 15.398 1 90.75 117 ILE A O 1
ATOM 892 N N . LYS A 1 118 ? -24.688 29.531 17.391 1 91.56 118 LYS A N 1
ATOM 893 C CA . LYS A 1 118 ? -25.656 30.297 18.172 1 91.56 118 LYS A CA 1
ATOM 894 C C . LYS A 1 118 ? -25.281 31.781 18.203 1 91.56 118 LYS A C 1
ATOM 896 O O . LYS A 1 118 ? -26.141 32.656 18.094 1 91.56 118 LYS A O 1
ATOM 901 N N . THR A 1 119 ? -23.953 32.062 18.359 1 94.19 119 THR A N 1
ATOM 902 C CA . THR A 1 119 ? -23.453 33.438 18.422 1 94.19 119 THR A CA 1
ATOM 903 C C . THR A 1 119 ? -22.359 33.656 17.375 1 94.19 119 THR A C 1
ATOM 905 O O . THR A 1 119 ? -21.172 33.594 17.688 1 94.19 119 THR A O 1
ATOM 908 N N . PRO A 1 120 ? -22.703 34.094 16.188 1 92.62 120 PRO A N 1
ATOM 909 C CA . PRO A 1 120 ? -21.766 34.156 15.07 1 92.62 120 PRO A CA 1
ATOM 910 C C . PRO A 1 120 ? -20.609 35.125 15.312 1 92.62 120 PRO A C 1
ATOM 912 O O . PRO A 1 120 ? -19.484 34.844 14.875 1 92.62 120 PRO A O 1
ATOM 915 N N . TRP A 1 121 ? -20.906 36.219 15.953 1 94.5 121 TRP A N 1
ATOM 916 C CA . TRP A 1 121 ? -19.844 37.188 16.094 1 94.5 121 TRP A CA 1
ATOM 917 C C . TRP A 1 121 ? -18.719 36.656 16.969 1 94.5 121 TRP A C 1
ATOM 919 O O . TRP A 1 121 ? -17.547 36.969 16.75 1 94.5 121 TRP A O 1
ATOM 929 N N . LEU A 1 122 ? -18.938 35.875 17.953 1 95 122 LEU A N 1
ATOM 930 C CA . LEU A 1 122 ? -17.906 35.219 18.766 1 95 122 LEU A CA 1
ATOM 931 C C . LEU A 1 122 ? -17.062 34.281 17.922 1 95 122 LEU A C 1
ATOM 933 O O . LEU A 1 122 ? -15.852 34.188 18.109 1 95 122 LEU A O 1
ATOM 937 N N . ASN A 1 123 ? -17.766 33.594 17.047 1 95 123 ASN A N 1
ATOM 938 C CA . ASN A 1 123 ? -17.078 32.656 16.156 1 95 123 ASN A CA 1
ATOM 939 C C . ASN A 1 123 ? -16.125 33.406 15.211 1 95 123 ASN A C 1
ATOM 941 O O . ASN A 1 123 ? -14.992 32.969 15.008 1 95 123 ASN A O 1
ATOM 945 N N . TYR A 1 124 ? -16.562 34.531 14.688 1 95.94 124 TYR A N 1
ATOM 946 C CA . TYR A 1 124 ? -15.75 35.312 13.766 1 95.94 124 TYR A CA 1
ATOM 947 C C . TYR A 1 124 ? -14.555 35.938 14.477 1 95.94 124 TYR A C 1
ATOM 949 O O . TYR A 1 124 ? -13.453 36 13.922 1 95.94 124 TYR A O 1
ATOM 957 N N . LEU A 1 125 ? -14.75 36.375 15.664 1 96.56 125 LEU A N 1
ATOM 958 C CA . LEU A 1 125 ? -13.641 36.906 16.453 1 96.56 125 LEU A CA 1
ATOM 959 C C . LEU A 1 125 ? -12.648 35.781 16.797 1 96.56 125 LEU A C 1
ATOM 961 O O . LEU A 1 125 ? -11.43 36 16.734 1 96.56 125 LEU A O 1
ATOM 965 N N . GLY A 1 126 ? -13.156 34.688 17.125 1 96.19 126 GLY A N 1
ATOM 966 C CA . GLY A 1 126 ? -12.305 33.531 17.453 1 96.19 126 GLY A CA 1
ATOM 967 C C . GLY A 1 126 ? -11.406 33.125 16.297 1 96.19 126 GLY A C 1
ATOM 968 O O . GLY A 1 126 ? -10.203 32.938 16.469 1 96.19 126 GLY A O 1
ATOM 969 N N . ILE A 1 127 ? -12.023 33 15.102 1 95.44 127 ILE A N 1
ATOM 970 C CA . ILE A 1 127 ? -11.242 32.562 13.945 1 95.44 127 ILE A CA 1
ATOM 971 C C . ILE A 1 127 ? -10.211 33.625 13.594 1 95.44 127 ILE A C 1
ATOM 973 O O . ILE A 1 127 ? -9.109 33.312 13.148 1 95.44 127 ILE A O 1
ATOM 977 N N . SER A 1 128 ? -10.516 34.875 13.766 1 96.81 128 SER A N 1
ATOM 978 C CA . SER A 1 128 ? -9.562 35.969 13.516 1 96.81 128 SER A CA 1
ATOM 979 C C . SER A 1 128 ? -8.359 35.844 14.438 1 96.81 128 SER A C 1
ATOM 981 O O . SER A 1 128 ? -7.219 36.062 14.008 1 96.81 128 SER A O 1
ATOM 983 N N . LEU A 1 129 ? -8.57 35.562 15.672 1 96 129 LEU A N 1
ATOM 984 C CA . LEU A 1 129 ? -7.484 35.375 16.625 1 96 129 LEU A CA 1
ATOM 985 C C . LEU A 1 129 ? -6.656 34.156 16.297 1 96 129 LEU A C 1
ATOM 987 O O . LEU A 1 129 ? -5.434 34.156 16.438 1 96 129 LEU A O 1
ATOM 991 N N . ALA A 1 130 ? -7.363 33.125 15.891 1 93.44 130 ALA A N 1
ATOM 992 C CA . ALA A 1 130 ? -6.656 31.891 15.492 1 93.44 130 ALA A CA 1
ATOM 993 C C . ALA A 1 130 ? -5.746 32.156 14.297 1 93.44 130 ALA A C 1
ATOM 995 O O . ALA A 1 130 ? -4.602 31.703 14.266 1 93.44 130 ALA A O 1
ATOM 996 N N . VAL A 1 131 ? -6.25 32.906 13.32 1 94.5 131 VAL A N 1
ATOM 997 C CA . VAL A 1 131 ? -5.473 33.281 12.141 1 94.5 131 VAL A CA 1
ATOM 998 C C . VAL A 1 131 ? -4.254 34.094 12.555 1 94.5 131 VAL A C 1
ATOM 1000 O O . VAL A 1 131 ? -3.145 33.844 12.07 1 94.5 131 VAL A O 1
ATOM 1003 N N . LEU A 1 132 ? -4.406 34.969 13.453 1 93.38 132 LEU A N 1
ATOM 1004 C CA . LEU A 1 132 ? -3.311 35.781 13.953 1 93.38 132 LEU A CA 1
ATOM 1005 C C . LEU A 1 132 ? -2.277 34.938 14.68 1 93.38 132 LEU A C 1
ATOM 1007 O O . LEU A 1 132 ? -1.077 35.188 14.602 1 93.38 132 LEU A O 1
ATOM 1011 N N . SER A 1 133 ? -2.756 34 15.414 1 92.56 133 SER A N 1
ATOM 1012 C CA . SER A 1 133 ? -1.848 33.094 16.125 1 92.56 133 SER A CA 1
ATOM 1013 C C . SER A 1 133 ? -0.937 32.375 15.148 1 92.56 133 SER A C 1
ATOM 1015 O O . SER A 1 133 ? 0.253 32.188 15.414 1 92.56 133 SER A O 1
ATOM 1017 N N . VAL A 1 134 ? -1.487 31.875 14.031 1 88.94 134 VAL A N 1
ATOM 1018 C CA . VAL A 1 134 ? -0.692 31.188 13.016 1 88.94 134 VAL A CA 1
ATOM 1019 C C . VAL A 1 134 ? 0.398 32.125 12.492 1 88.94 134 VAL A C 1
ATOM 1021 O O . VAL A 1 134 ? 1.539 31.703 12.297 1 88.94 134 VAL A O 1
ATOM 1024 N N . GLY A 1 135 ? 0.081 33.375 12.297 1 87.19 135 GLY A N 1
ATOM 1025 C CA . GLY A 1 135 ? 1.056 34.344 11.875 1 87.19 135 GLY A CA 1
ATOM 1026 C C . GLY A 1 135 ? 2.184 34.531 12.867 1 87.19 135 GLY A C 1
ATOM 1027 O O . GLY A 1 135 ? 3.344 34.688 12.477 1 87.19 135 GLY A O 1
ATOM 1028 N N . LEU A 1 136 ? 1.873 34.5 14.094 1 87.38 136 LEU A N 1
ATOM 1029 C CA . LEU A 1 136 ? 2.879 34.688 15.141 1 87.38 136 LEU A CA 1
ATOM 1030 C C . LEU A 1 136 ? 3.82 33.5 15.203 1 87.38 136 LEU A C 1
ATOM 1032 O O . LEU A 1 136 ? 5.012 33.656 15.477 1 87.38 136 LEU A O 1
ATOM 1036 N N . TYR A 1 137 ? 3.297 32.281 15.07 1 83.88 137 TYR A N 1
ATOM 1037 C CA . TYR A 1 137 ? 4.152 31.094 15.055 1 83.88 137 TYR A CA 1
ATOM 1038 C C . TYR A 1 137 ? 5.207 31.203 13.961 1 83.88 137 TYR A C 1
ATOM 1040 O O . TYR A 1 137 ? 6.328 30.703 14.125 1 83.88 137 TYR A O 1
ATOM 1048 N N . ALA A 1 138 ? 4.832 31.844 12.883 1 79.5 138 ALA A N 1
ATOM 1049 C CA . ALA A 1 138 ? 5.746 31.969 11.758 1 79.5 138 ALA A CA 1
ATOM 1050 C C . ALA A 1 138 ? 6.949 32.844 12.117 1 79.5 138 ALA A C 1
ATOM 1052 O O . ALA A 1 138 ? 8.008 32.75 11.492 1 79.5 138 ALA A O 1
ATOM 1053 N N . PHE A 1 139 ? 6.848 33.625 13.141 1 80.94 139 PHE A N 1
ATOM 1054 C CA . PHE A 1 139 ? 7.934 34.531 13.539 1 80.94 139 PHE A CA 1
ATOM 1055 C C . PHE A 1 139 ? 8.859 33.812 14.531 1 80.94 139 PHE A C 1
ATOM 1057 O O . PHE A 1 139 ? 9.914 34.344 14.883 1 80.94 139 PHE A O 1
ATOM 1064 N N . VAL A 1 140 ? 8.461 32.75 15.008 1 80.19 140 VAL A N 1
ATOM 1065 C CA . VAL A 1 140 ? 9.344 31.953 15.844 1 80.19 140 VAL A CA 1
ATOM 1066 C C . VAL A 1 140 ? 10.391 31.25 14.977 1 80.19 140 VAL A C 1
ATOM 1068 O O . VAL A 1 140 ? 10.055 30.422 14.125 1 80.19 140 VAL A O 1
ATOM 1071 N N . LYS A 1 141 ? 11.695 31.625 15.094 1 76.75 141 LYS A N 1
ATOM 1072 C CA . LYS A 1 141 ? 12.75 31.141 14.203 1 76.75 141 LYS A CA 1
ATOM 1073 C C . LYS A 1 141 ? 13.812 30.359 14.977 1 76.75 141 LYS A C 1
ATOM 1075 O O . LYS A 1 141 ? 14.086 30.672 16.141 1 76.75 141 LYS A O 1
ATOM 1080 N N . PRO A 1 142 ? 14.336 29.359 14.242 1 71.75 142 PRO A N 1
ATOM 1081 C CA . PRO A 1 142 ? 15.469 28.688 14.883 1 71.75 142 PRO A CA 1
ATOM 1082 C C . PRO A 1 142 ? 16.703 29.578 14.984 1 71.75 142 PRO A C 1
ATOM 1084 O O . PRO A 1 142 ? 17 30.328 14.062 1 71.75 142 PRO A O 1
ATOM 1087 N N . THR A 1 143 ? 17.375 29.641 16.141 1 68.94 143 THR A N 1
ATOM 1088 C CA . THR A 1 143 ? 18.531 30.484 16.375 1 68.94 143 THR A CA 1
ATOM 1089 C C . THR A 1 143 ? 19.828 29.672 16.25 1 68.94 143 THR A C 1
ATOM 1091 O O . THR A 1 143 ? 20.891 30.234 16 1 68.94 143 THR A O 1
ATOM 1094 N N . VAL A 1 144 ? 20 28.453 16.453 1 57.88 144 VAL A N 1
ATOM 1095 C CA . VAL A 1 144 ? 21.219 27.656 16.391 1 57.88 144 VAL A CA 1
ATOM 1096 C C . VAL A 1 144 ? 21.281 26.922 15.055 1 57.88 144 VAL A C 1
ATOM 1098 O O . VAL A 1 144 ? 20.344 26.203 14.688 1 57.88 144 VAL A O 1
ATOM 1101 N N . LYS A 1 145 ? 22.109 27.516 14.266 1 51.81 145 LYS A N 1
ATOM 1102 C CA . LYS A 1 145 ? 22.344 26.844 12.992 1 51.81 145 LYS A CA 1
ATOM 1103 C C . LYS A 1 145 ? 23.109 25.531 13.188 1 51.81 145 LYS A C 1
ATOM 1105 O O . LYS A 1 145 ? 24 25.453 14.031 1 51.81 145 LYS A O 1
ATOM 1110 N N . LYS A 1 146 ? 22.734 24.484 12.828 1 47.22 146 LYS A N 1
ATOM 1111 C CA . LYS A 1 146 ? 23.641 23.344 12.742 1 47.22 146 LYS A CA 1
ATOM 1112 C C . LYS A 1 146 ? 24.953 23.734 12.078 1 47.22 146 LYS A C 1
ATOM 1114 O O . LYS A 1 146 ? 24.969 24.547 11.141 1 47.22 146 LYS A O 1
ATOM 1119 N N . ILE A 1 147 ? 26.375 23.562 12.562 1 39.16 147 ILE A N 1
ATOM 1120 C CA . ILE A 1 147 ? 27.719 23.781 12.039 1 39.16 147 ILE A CA 1
ATOM 1121 C C . ILE A 1 147 ? 27.719 23.578 10.523 1 39.16 147 ILE A C 1
ATOM 1123 O O . ILE A 1 147 ? 28.453 24.25 9.797 1 39.16 147 ILE A O 1
ATOM 1127 N N . GLY A 1 148 ? 27.203 22.438 10.031 1 37.66 148 GLY A N 1
ATOM 1128 C CA . GLY A 1 148 ? 27.5 22.078 8.656 1 37.66 148 GLY A CA 1
ATOM 1129 C C . GLY A 1 148 ? 26.797 22.969 7.641 1 37.66 148 GLY A C 1
ATOM 1130 O O . GLY A 1 148 ? 26.906 22.75 6.434 1 37.66 148 GLY A O 1
ATOM 1131 N N . GLU A 1 149 ? 25.766 23.516 8 1 37.19 149 GLU A N 1
ATOM 1132 C CA . GLU A 1 149 ? 25.203 24.359 6.945 1 37.19 149 GLU A CA 1
ATOM 1133 C C . GLU A 1 149 ? 26.047 25.609 6.727 1 37.19 149 GLU A C 1
ATOM 1135 O O . GLU A 1 149 ? 26.109 26.484 7.594 1 37.19 149 GLU A O 1
ATOM 1140 N N . ASP A 1 150 ? 27.375 25.516 6.246 1 33.03 150 ASP A N 1
ATOM 1141 C CA . ASP A 1 150 ? 28.266 26.578 5.762 1 33.03 150 ASP A CA 1
ATOM 1142 C C . ASP A 1 150 ? 27.469 27.75 5.215 1 33.03 150 ASP A C 1
ATOM 1144 O O . ASP A 1 150 ? 26.391 27.562 4.641 1 33.03 150 ASP A O 1
ATOM 1148 N N . ASP A 1 151 ? 27.875 28.906 5.691 1 34.66 151 ASP A N 1
ATOM 1149 C CA . ASP A 1 151 ? 27.688 30.266 5.215 1 34.66 151 ASP A CA 1
ATOM 1150 C C . ASP A 1 151 ? 27.938 30.359 3.711 1 34.66 151 ASP A C 1
ATOM 1152 O O . ASP A 1 151 ? 29.047 30.672 3.279 1 34.66 151 ASP A O 1
ATOM 1156 N N . GLU A 1 152 ? 27.875 29.438 2.842 1 33.12 152 GLU A N 1
ATOM 1157 C CA . GLU A 1 152 ? 28.281 29.719 1.468 1 33.12 152 GLU A CA 1
ATOM 1158 C C . GLU A 1 152 ? 27.828 31.109 1.04 1 33.12 152 GLU A C 1
ATOM 1160 O O . GLU A 1 152 ? 28.312 31.656 0.043 1 33.12 152 GLU A O 1
ATOM 1165 N N . HIS A 1 153 ? 26.906 31.734 1.646 1 30.91 153 HIS A N 1
ATOM 1166 C CA . HIS A 1 153 ? 26.766 33.031 1.001 1 30.91 153 HIS A CA 1
ATOM 1167 C C . HIS A 1 153 ? 27.797 34.031 1.54 1 30.91 153 HIS A C 1
ATOM 1169 O O . HIS A 1 153 ? 28.094 35.031 0.881 1 30.91 153 HIS A O 1
ATOM 1175 N N . GLN A 1 154 ? 28.312 34.062 2.816 1 28.66 154 GLN A N 1
ATOM 1176 C CA . GLN A 1 154 ? 29.016 35.25 3.256 1 28.66 154 GLN A CA 1
ATOM 1177 C C . GLN A 1 154 ? 30.516 35.125 2.99 1 28.66 154 GLN A C 1
ATOM 1179 O O . GLN A 1 154 ? 31.25 36.094 3.1 1 28.66 154 GLN A O 1
ATOM 1184 N N . GLN A 1 155 ? 31.234 33.938 2.943 1 29.67 155 GLN A N 1
ATOM 1185 C CA . GLN A 1 155 ? 32.688 33.938 2.914 1 29.67 155 GLN A CA 1
ATOM 1186 C C . GLN A 1 155 ? 33.219 34.438 1.572 1 29.67 155 GLN A C 1
ATOM 1188 O O . GLN A 1 155 ? 34.406 34.406 1.309 1 29.67 155 GLN A O 1
ATOM 1193 N N . VAL A 1 156 ? 32.625 34.969 0.555 1 27.83 156 VAL A N 1
ATOM 1194 C CA . VAL A 1 156 ? 33.438 35.531 -0.535 1 27.83 156 VAL A CA 1
ATOM 1195 C C . VAL A 1 156 ? 34.25 36.719 -0.022 1 27.83 156 VAL A C 1
ATOM 1197 O O . VAL A 1 156 ? 35.344 36.969 -0.538 1 27.83 156 VAL A O 1
ATOM 1200 N N . ASP A 1 157 ? 33.906 37.5 0.984 1 23.53 157 ASP A N 1
ATOM 1201 C CA . ASP A 1 157 ? 34.594 38.781 0.968 1 23.53 157 ASP A CA 1
ATOM 1202 C C . ASP A 1 157 ? 35.938 38.688 1.65 1 23.53 157 ASP A C 1
ATOM 1204 O O . ASP A 1 157 ? 36.938 39.281 1.198 1 23.53 157 ASP A O 1
ATOM 1208 N N . GLU A 1 158 ? 36.188 38.156 2.908 1 23.94 158 GLU A N 1
ATOM 1209 C CA . GLU A 1 158 ? 37.312 38.75 3.627 1 23.94 158 GLU A CA 1
ATOM 1210 C C . GLU A 1 158 ? 38.594 38 3.389 1 23.94 158 GLU A C 1
ATOM 1212 O O . GLU A 1 158 ? 39.656 38.375 3.891 1 23.94 158 GLU A O 1
ATOM 1217 N N . GLU A 1 159 ? 38.688 36.688 3.076 1 23.95 159 GLU A N 1
ATOM 1218 C CA . GLU A 1 159 ? 39.969 36 3.23 1 23.95 159 GLU A CA 1
ATOM 1219 C C . GLU A 1 159 ? 40.938 36.438 2.156 1 23.95 159 GLU A C 1
ATOM 1221 O O . GLU A 1 159 ? 41.312 35.656 1.273 1 23.95 159 GLU A O 1
ATOM 1226 N N . TYR A 1 160 ? 40.906 37.625 1.553 1 20.53 160 TYR A N 1
ATOM 1227 C CA . TYR A 1 160 ? 42 37.938 0.636 1 20.53 160 TYR A CA 1
ATOM 1228 C C . TYR A 1 160 ? 43.344 37.938 1.365 1 20.53 160 TYR A C 1
ATOM 1230 O O . TYR A 1 160 ? 44.344 37.531 0.815 1 20.53 160 TYR A O 1
ATOM 1238 N N . ARG A 1 161 ? 43.562 38.875 2.348 1 19.28 161 ARG A N 1
ATOM 1239 C CA . ARG A 1 161 ? 44.844 39.562 2.305 1 19.28 161 ARG A CA 1
ATOM 1240 C C . ARG A 1 161 ? 45.938 38.656 2.891 1 19.28 161 ARG A C 1
ATOM 1242 O O . ARG A 1 161 ? 47.094 38.688 2.426 1 19.28 161 ARG A O 1
ATOM 1249 N N . SER A 1 162 ? 45.938 38.312 4.227 1 20.44 162 SER A N 1
ATOM 1250 C CA . SER A 1 162 ? 47.219 38.531 4.918 1 20.44 162 SER A CA 1
ATOM 1251 C C . SER A 1 162 ? 48.219 37.438 4.566 1 20.44 162 SER A C 1
ATOM 1253 O O . SER A 1 162 ? 49.344 37.75 4.172 1 20.44 162 SER A O 1
ATOM 1255 N N . VAL A 1 163 ? 48.438 36.406 5.535 1 19.56 163 VAL A N 1
ATOM 1256 C CA . VAL A 1 163 ? 49.688 36.156 6.223 1 19.56 163 VAL A CA 1
ATOM 1257 C C . VAL A 1 163 ? 50.562 35.188 5.383 1 19.56 163 VAL A C 1
ATOM 1259 O O . VAL A 1 163 ? 50.031 34.344 4.684 1 19.56 163 VAL A O 1
ATOM 1262 N N . ASN A 1 164 ? 51.969 35.281 5.348 1 20.12 164 ASN A N 1
ATOM 1263 C CA . ASN A 1 164 ? 53.25 34.906 4.742 1 20.12 164 ASN A CA 1
ATOM 1264 C C . ASN A 1 164 ? 53.438 33.375 4.754 1 20.12 164 ASN A C 1
ATOM 1266 O O . ASN A 1 164 ? 53.906 32.812 3.762 1 20.12 164 ASN A O 1
ATOM 1270 N N . GLY A 1 165 ? 53.688 32.812 5.996 1 21.7 165 GLY A N 1
ATOM 1271 C CA . GLY A 1 165 ? 54.844 31.922 6.141 1 21.7 165 GLY A CA 1
ATOM 1272 C C . GLY A 1 165 ? 54.625 30.578 5.457 1 21.7 165 GLY A C 1
ATOM 1273 O O . GLY A 1 165 ? 53.5 30.266 5.043 1 21.7 165 GLY A O 1
ATOM 1274 N N . GLY A 1 166 ? 55.594 29.609 5.668 1 21.41 166 GLY A N 1
ATOM 1275 C CA . GLY A 1 166 ? 56.125 28.469 4.926 1 21.41 166 GLY A CA 1
ATOM 1276 C C . GLY A 1 166 ? 55.156 27.312 4.836 1 21.41 166 GLY A C 1
ATOM 1277 O O . GLY A 1 166 ? 54.375 27.078 5.762 1 21.41 166 GLY A O 1
ATOM 1278 N N . LYS A 1 167 ? 54.938 26.797 3.646 1 22.42 167 LYS A N 1
ATOM 1279 C CA . LYS A 1 167 ? 54.031 25.922 2.889 1 22.42 167 LYS A CA 1
ATOM 1280 C C . LYS A 1 167 ? 54.312 24.453 3.217 1 22.42 167 LYS A C 1
ATOM 1282 O O . LYS A 1 167 ? 53.906 23.562 2.459 1 22.42 167 LYS A O 1
ATOM 1287 N N . PRO A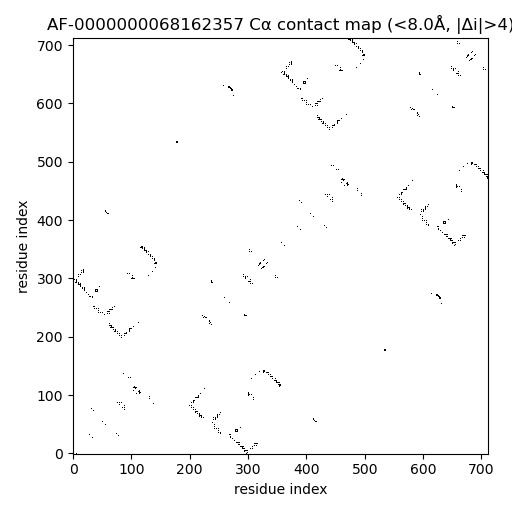 1 168 ? 54.438 24.141 4.578 1 21.33 168 PRO A N 1
ATOM 1288 C CA . PRO A 1 168 ? 55 22.781 4.586 1 21.33 168 PRO A CA 1
ATOM 1289 C C . PRO A 1 168 ? 54.188 21.812 3.719 1 21.33 168 PRO A C 1
ATOM 1291 O O . PRO A 1 168 ? 53.031 22.047 3.441 1 21.33 168 PRO A O 1
ATOM 1294 N N . ASP A 1 169 ? 54.75 20.625 3.336 1 21.62 169 ASP A N 1
ATOM 1295 C CA . ASP A 1 169 ? 54.688 19.562 2.336 1 21.62 169 ASP A CA 1
ATOM 1296 C C . ASP A 1 169 ? 53.375 18.797 2.42 1 21.62 169 ASP A C 1
ATOM 1298 O O . ASP A 1 169 ? 52.781 18.688 3.498 1 21.62 169 ASP A O 1
ATOM 1302 N N . ASP A 1 170 ? 52.719 18.375 1.197 1 22.08 170 ASP A N 1
ATOM 1303 C CA . ASP A 1 170 ? 51.625 17.828 0.406 1 22.08 170 ASP A CA 1
ATOM 1304 C C . ASP A 1 170 ? 51.281 16.406 0.843 1 22.08 170 ASP A C 1
ATOM 1306 O O . ASP A 1 170 ? 50.531 15.695 0.167 1 22.08 170 ASP A O 1
ATOM 1310 N N . TYR A 1 171 ? 52.062 15.711 1.514 1 21.94 171 TYR A N 1
ATOM 1311 C CA . TYR A 1 171 ? 52.094 14.289 1.199 1 21.94 171 TYR A CA 1
ATOM 1312 C C . TYR A 1 171 ? 50.75 13.648 1.487 1 21.94 171 TYR A C 1
ATOM 1314 O O . TYR A 1 171 ? 50.219 12.891 0.667 1 21.94 171 TYR A O 1
ATOM 1322 N N . LEU A 1 172 ? 50.469 13.445 2.799 1 19.55 172 LEU A N 1
ATOM 1323 C CA . LEU A 1 172 ? 49.812 12.211 3.227 1 19.55 172 LEU A CA 1
ATOM 1324 C C . LEU A 1 172 ? 48.344 12.227 2.893 1 19.55 172 LEU A C 1
ATOM 1326 O O . LEU A 1 172 ? 47.594 11.359 3.348 1 19.55 172 LEU A O 1
ATOM 1330 N N . LEU A 1 173 ? 47.75 13.344 2.523 1 20.52 173 LEU A N 1
ATOM 1331 C CA . LEU A 1 173 ? 46.281 13.289 2.461 1 20.52 173 LEU A CA 1
ATOM 1332 C C . LEU A 1 173 ? 45.812 12.328 1.368 1 20.52 173 LEU A C 1
ATOM 1334 O O . LEU A 1 173 ? 45.719 12.719 0.203 1 20.52 173 LEU A O 1
ATOM 1338 N N . ASN A 1 174 ? 46.406 11.242 1.241 1 22.92 174 ASN A N 1
ATOM 1339 C CA . ASN A 1 174 ? 46 10.227 0.271 1 22.92 174 ASN A CA 1
ATOM 1340 C C . ASN A 1 174 ? 44.5 10.031 0.262 1 22.92 174 ASN A C 1
ATOM 1342 O O . ASN A 1 174 ? 43.875 10.031 1.316 1 22.92 174 ASN A O 1
ATOM 1346 N N . ASN A 1 175 ? 43.875 10.008 -0.96 1 22.62 175 ASN A N 1
ATOM 1347 C CA . ASN A 1 175 ? 42.625 10.109 -1.737 1 22.62 175 ASN A CA 1
ATOM 1348 C C . ASN A 1 175 ? 41.688 8.961 -1.434 1 22.62 175 ASN A C 1
ATOM 1350 O O . ASN A 1 175 ? 40.875 8.578 -2.285 1 22.62 175 ASN A O 1
ATOM 1354 N N . GLY A 1 176 ? 41.688 8.148 -0.407 1 27.39 176 GLY A N 1
ATOM 1355 C CA . GLY A 1 176 ? 40.688 7.148 -0.725 1 27.39 176 GLY A CA 1
ATOM 1356 C C . GLY A 1 176 ? 39.344 7.746 -1.11 1 27.39 176 GLY A C 1
ATOM 1357 O O . GLY A 1 176 ? 38.844 8.648 -0.433 1 27.39 176 GLY A O 1
ATOM 1358 N N . GLY A 1 177 ? 39.062 7.957 -2.432 1 27.06 177 GLY A N 1
ATOM 1359 C CA . GLY A 1 177 ? 37.906 8.453 -3.199 1 27.06 177 GLY A CA 1
ATOM 1360 C C . GLY A 1 177 ? 36.594 7.938 -2.701 1 27.06 177 GLY A C 1
ATOM 1361 O O . GLY A 1 177 ? 36.156 6.84 -3.066 1 27.06 177 GLY A O 1
ATOM 1362 N N . HIS A 1 178 ? 36.312 7.902 -1.487 1 28.89 178 HIS A N 1
ATOM 1363 C CA . HIS A 1 178 ? 34.875 7.707 -1.289 1 28.89 178 HIS A CA 1
ATOM 1364 C C . HIS A 1 178 ? 34.062 8.656 -2.16 1 28.89 178 HIS A C 1
ATOM 1366 O O . HIS A 1 178 ? 34.125 9.875 -1.975 1 28.89 178 HIS A O 1
ATOM 1372 N N . HIS A 1 179 ? 34.062 8.492 -3.496 1 29.53 179 HIS A N 1
ATOM 1373 C CA . HIS A 1 179 ? 33.062 9.141 -4.34 1 29.53 179 HIS A CA 1
ATOM 1374 C C . HIS A 1 179 ? 31.719 9.211 -3.633 1 29.53 179 HIS A C 1
ATOM 1376 O O . HIS A 1 179 ? 31.109 8.172 -3.326 1 29.53 179 HIS A O 1
ATOM 1382 N N . GLU A 1 180 ? 31.516 9.969 -2.717 1 33.5 180 GLU A N 1
ATOM 1383 C CA . GLU A 1 180 ? 30.203 10.438 -2.295 1 33.5 180 GLU A CA 1
ATOM 1384 C C . GLU A 1 180 ? 29.281 10.672 -3.494 1 33.5 180 GLU A C 1
ATOM 1386 O O . GLU A 1 180 ? 29.531 11.57 -4.301 1 33.5 180 GLU A O 1
ATOM 1391 N N . HIS A 1 181 ? 28.938 9.75 -4.324 1 33.38 181 HIS A N 1
ATOM 1392 C CA . HIS A 1 181 ? 27.828 9.961 -5.242 1 33.38 181 HIS A CA 1
ATOM 1393 C C . HIS A 1 181 ? 26.719 10.781 -4.59 1 33.38 181 HIS A C 1
ATOM 1395 O O . HIS A 1 181 ? 25.891 10.25 -3.857 1 33.38 181 HIS A O 1
ATOM 1401 N N . LYS A 1 182 ? 26.891 11.891 -4.121 1 38.03 182 LYS A N 1
ATOM 1402 C CA . LYS A 1 182 ? 25.797 12.828 -3.908 1 38.03 182 LYS A CA 1
ATOM 1403 C C . LYS A 1 182 ? 24.859 12.883 -5.117 1 38.03 182 LYS A C 1
ATOM 1405 O O . LYS A 1 182 ? 25.219 13.453 -6.152 1 38.03 182 LYS A O 1
ATOM 1410 N N . ALA A 1 183 ? 24.156 11.891 -5.477 1 43.03 183 ALA A N 1
ATOM 1411 C CA . ALA A 1 183 ? 23.078 12.016 -6.461 1 43.03 183 ALA A CA 1
ATOM 1412 C C . ALA A 1 183 ? 22.516 13.43 -6.477 1 43.03 183 ALA A C 1
ATOM 1414 O O . ALA A 1 183 ? 22.078 13.945 -5.441 1 43.03 183 ALA A O 1
ATOM 1415 N N . GLN A 1 184 ? 22.922 14.336 -7.305 1 46.5 184 GLN A N 1
ATOM 1416 C CA . GLN A 1 184 ? 22.422 15.695 -7.473 1 46.5 184 GLN A CA 1
ATOM 1417 C C . GLN A 1 184 ? 20.891 15.734 -7.48 1 46.5 184 GLN A C 1
ATOM 1419 O O . GLN A 1 184 ? 20.266 15.062 -8.297 1 46.5 184 GLN A O 1
ATOM 1424 N N . ASP A 1 185 ? 20.234 15.961 -6.32 1 57.25 185 ASP A N 1
ATOM 1425 C CA . ASP A 1 185 ? 18.812 16.219 -6.141 1 57.25 185 ASP A CA 1
ATOM 1426 C C . ASP A 1 185 ? 18.297 17.234 -7.172 1 57.25 185 ASP A C 1
ATOM 1428 O O . ASP A 1 185 ? 18.25 18.438 -6.895 1 57.25 185 ASP A O 1
ATOM 1432 N N . ASP A 1 186 ? 18.375 16.859 -8.375 1 63.31 186 ASP A N 1
ATOM 1433 C CA . ASP A 1 186 ? 17.922 17.766 -9.43 1 63.31 186 ASP A CA 1
ATOM 1434 C C . ASP A 1 186 ? 16.406 17.703 -9.594 1 63.31 186 ASP A C 1
ATOM 1436 O O . ASP A 1 186 ? 15.875 18.125 -10.625 1 63.31 186 ASP A O 1
ATOM 1440 N N . SER A 1 187 ? 15.828 17.234 -8.523 1 66.12 187 SER A N 1
ATOM 1441 C CA . SER A 1 187 ? 14.375 17.188 -8.648 1 66.12 187 SER A CA 1
ATOM 1442 C C . SER A 1 187 ? 13.781 18.594 -8.609 1 66.12 187 SER A C 1
ATOM 1444 O O . SER A 1 187 ? 14.188 19.422 -7.797 1 66.12 187 SER A O 1
ATOM 1446 N N . PHE A 1 188 ? 13.227 19.109 -9.695 1 66.44 188 PHE A N 1
ATOM 1447 C CA . PHE A 1 188 ? 12.539 20.391 -9.828 1 66.44 188 PHE A CA 1
ATOM 1448 C C . PHE A 1 188 ? 13.516 21.5 -10.211 1 66.44 188 PHE A C 1
ATOM 1450 O O . PHE A 1 188 ? 13.297 22.672 -9.906 1 66.44 188 PHE A O 1
ATOM 1457 N N . ALA A 1 189 ? 14.695 21.094 -10.641 1 66.81 189 ALA A N 1
ATOM 1458 C CA . ALA A 1 189 ? 15.719 22.047 -11.062 1 66.81 189 ALA A CA 1
ATOM 1459 C C . ALA A 1 189 ? 15.125 23.125 -11.961 1 66.81 189 ALA A C 1
ATOM 1461 O O . ALA A 1 189 ? 15.555 24.281 -11.93 1 66.81 189 ALA A O 1
ATOM 1462 N N . PHE A 1 190 ? 14.125 22.672 -12.695 1 74.19 190 PHE A N 1
ATOM 1463 C CA . PHE A 1 190 ? 13.508 23.641 -13.594 1 74.19 190 PHE A CA 1
ATOM 1464 C C . PHE A 1 190 ? 12.836 24.766 -12.805 1 74.19 190 PHE A C 1
ATOM 1466 O O . PHE A 1 190 ? 12.766 25.906 -13.273 1 74.19 190 PHE A O 1
ATOM 1473 N N . LEU A 1 191 ? 12.43 24.484 -11.688 1 74.56 191 LEU A N 1
ATOM 1474 C CA . LEU A 1 191 ? 11.781 25.484 -10.844 1 74.56 191 LEU A CA 1
ATOM 1475 C C . LEU A 1 191 ? 12.805 26.469 -10.281 1 74.56 191 LEU A C 1
ATOM 1477 O O . LEU A 1 191 ? 12.492 27.641 -10.078 1 74.56 191 LEU A O 1
ATOM 1481 N N . GLU A 1 192 ? 13.961 25.938 -10.172 1 70.31 192 GLU A N 1
ATOM 1482 C CA . GLU A 1 192 ? 15.016 26.766 -9.602 1 70.31 192 GLU A CA 1
ATOM 1483 C C . GLU A 1 192 ? 15.547 27.766 -10.625 1 70.31 192 GLU A C 1
ATOM 1485 O O . GLU A 1 192 ? 16.062 28.828 -10.258 1 70.31 192 GLU A O 1
ATOM 1490 N N . ASN A 1 193 ? 15.305 27.391 -11.844 1 78.06 193 ASN A N 1
ATOM 1491 C CA . ASN A 1 193 ? 15.836 28.25 -12.898 1 78.06 193 ASN A CA 1
ATOM 1492 C C . ASN A 1 193 ? 14.844 29.344 -13.273 1 78.06 193 ASN A C 1
ATOM 1494 O O . ASN A 1 193 ? 15.148 30.203 -14.109 1 78.06 193 ASN A O 1
ATOM 1498 N N . LEU A 1 194 ? 13.758 29.375 -12.648 1 83.31 194 LEU A N 1
ATOM 1499 C CA . LEU A 1 194 ? 12.766 30.422 -12.891 1 83.31 194 LEU A CA 1
ATOM 1500 C C . LEU A 1 194 ? 13.242 31.766 -12.336 1 83.31 194 LEU A C 1
ATOM 1502 O O . LEU A 1 194 ? 13.961 31.812 -11.336 1 83.31 194 LEU A O 1
ATOM 1506 N N . PRO A 1 195 ? 12.805 32.844 -13.094 1 88.19 195 PRO A N 1
ATOM 1507 C CA . PRO A 1 195 ? 13.078 34.156 -12.5 1 88.19 195 PRO A CA 1
ATOM 1508 C C . PRO A 1 195 ? 12.508 34.281 -11.094 1 88.19 195 PRO A C 1
ATOM 1510 O O . PRO A 1 195 ? 11.469 33.688 -10.781 1 88.19 195 PRO A O 1
ATOM 1513 N N . PRO A 1 196 ? 13.172 35.062 -10.289 1 86.56 196 PRO A N 1
ATOM 1514 C CA . PRO A 1 196 ? 12.844 35.156 -8.867 1 86.56 196 PRO A CA 1
ATOM 1515 C C . PRO A 1 196 ? 11.383 35.531 -8.617 1 86.56 196 PRO A C 1
ATOM 1517 O O . PRO A 1 196 ? 10.734 34.969 -7.727 1 86.56 196 PRO A O 1
ATOM 1520 N N . VAL A 1 197 ? 10.898 36.469 -9.367 1 88.62 197 VAL A N 1
ATOM 1521 C CA . VAL A 1 197 ? 9.523 36.906 -9.156 1 88.62 197 VAL A CA 1
ATOM 1522 C C . VAL A 1 197 ? 8.562 35.781 -9.461 1 88.62 197 VAL A C 1
ATOM 1524 O O . VAL A 1 197 ? 7.594 35.562 -8.727 1 88.62 197 VAL A O 1
ATOM 1527 N N . TRP A 1 198 ? 8.789 35.094 -10.492 1 90.5 198 TRP A N 1
ATOM 1528 C CA . TRP A 1 198 ? 7.926 34 -10.875 1 90.5 198 TRP A CA 1
ATOM 1529 C C . TRP A 1 198 ? 8.055 32.812 -9.898 1 90.5 198 TRP A C 1
ATOM 1531 O O . TRP A 1 198 ? 7.086 32.125 -9.648 1 90.5 198 TRP A O 1
ATOM 1541 N N . LYS A 1 199 ? 9.164 32.656 -9.414 1 90.69 199 LYS A N 1
ATOM 1542 C CA . LYS A 1 199 ? 9.375 31.625 -8.383 1 90.69 199 LYS A CA 1
ATOM 1543 C C . LYS A 1 199 ? 8.531 31.906 -7.145 1 90.69 199 LYS A C 1
ATOM 1545 O O . LYS A 1 199 ? 7.914 31 -6.59 1 90.69 199 LYS A O 1
ATOM 1550 N N . ARG A 1 200 ? 8.547 33.125 -6.781 1 92 200 ARG A N 1
ATOM 1551 C CA . ARG A 1 200 ? 7.777 33.531 -5.609 1 92 200 ARG A CA 1
ATOM 1552 C C . ARG A 1 200 ? 6.281 33.375 -5.859 1 92 200 ARG A C 1
ATOM 1554 O O . ARG A 1 200 ? 5.551 32.844 -5.016 1 92 200 ARG A O 1
ATOM 1561 N N . VAL A 1 201 ? 5.871 33.844 -6.969 1 94.44 201 VAL A N 1
ATOM 1562 C CA . VAL A 1 201 ? 4.453 33.781 -7.305 1 94.44 201 VAL A CA 1
ATOM 1563 C C . VAL A 1 201 ? 3.992 32.344 -7.402 1 94.44 201 VAL A C 1
ATOM 1565 O O . VAL A 1 201 ? 2.953 31.969 -6.848 1 94.44 201 VAL A O 1
ATOM 1568 N N . ALA A 1 202 ? 4.758 31.547 -8.062 1 94.5 202 ALA A N 1
ATOM 1569 C CA . ALA A 1 202 ? 4.406 30.141 -8.211 1 94.5 202 ALA A CA 1
ATOM 1570 C C . ALA A 1 202 ? 4.398 29.438 -6.859 1 94.5 202 ALA A C 1
ATOM 1572 O O . ALA A 1 202 ? 3.521 28.609 -6.59 1 94.5 202 ALA A O 1
ATOM 1573 N N . GLY A 1 203 ? 5.375 29.734 -6.102 1 95.06 203 GLY A N 1
ATOM 1574 C CA . GLY A 1 203 ? 5.441 29.156 -4.773 1 95.06 203 GLY A CA 1
ATOM 1575 C C . GLY A 1 203 ? 4.25 29.5 -3.906 1 95.06 203 GLY A C 1
ATOM 1576 O O . GLY A 1 203 ? 3.682 28.625 -3.244 1 95.06 203 GLY A O 1
ATOM 1577 N N . VAL A 1 204 ? 3.889 30.703 -3.941 1 95.56 204 VAL A N 1
ATOM 1578 C CA . VAL A 1 204 ? 2.758 31.188 -3.15 1 95.56 204 VAL A CA 1
ATOM 1579 C C . VAL A 1 204 ? 1.47 30.531 -3.648 1 95.56 204 VAL A C 1
ATOM 1581 O O . VAL A 1 204 ? 0.655 30.062 -2.85 1 95.56 204 VAL A O 1
ATOM 1584 N N . LEU A 1 205 ? 1.295 30.484 -4.922 1 97.19 205 LEU A N 1
ATOM 1585 C CA . LEU A 1 205 ? 0.093 29.891 -5.488 1 97.19 205 LEU A CA 1
ATOM 1586 C C . LEU A 1 205 ? 0.006 28.406 -5.141 1 97.19 205 LEU A C 1
ATOM 1588 O O . LEU A 1 205 ? -1.073 27.906 -4.82 1 97.19 205 LEU A O 1
ATOM 1592 N N . MET A 1 206 ? 1.101 27.75 -5.191 1 97.25 206 MET A N 1
ATOM 1593 C CA . MET A 1 206 ? 1.122 26.328 -4.844 1 97.25 206 MET A CA 1
ATOM 1594 C C . MET A 1 206 ? 0.829 26.125 -3.359 1 97.25 206 MET A C 1
ATOM 1596 O O . MET A 1 206 ? 0.179 25.156 -2.977 1 97.25 206 MET A O 1
ATOM 1600 N N . ALA A 1 207 ? 1.351 27.047 -2.588 1 96.88 207 ALA A N 1
ATOM 1601 C CA . ALA A 1 207 ? 1.097 26.953 -1.153 1 96.88 207 ALA A CA 1
ATOM 1602 C C . ALA A 1 207 ? -0.386 27.141 -0.844 1 96.88 207 ALA A C 1
ATOM 1604 O O . ALA A 1 207 ? -0.948 26.422 -0.007 1 96.88 207 ALA A O 1
ATOM 1605 N N . VAL A 1 208 ? -0.972 28.078 -1.5 1 97.69 208 VAL A N 1
ATOM 1606 C CA . VAL A 1 208 ? -2.404 28.297 -1.34 1 97.69 208 VAL A CA 1
ATOM 1607 C C . VAL A 1 208 ? -3.174 27.062 -1.79 1 97.69 208 VAL A C 1
ATOM 1609 O O . VAL A 1 208 ? -4.09 26.609 -1.1 1 97.69 208 VAL A O 1
ATOM 1612 N N . LEU A 1 209 ? -2.785 26.531 -2.898 1 98.44 209 LEU A N 1
ATOM 1613 C CA . LEU A 1 209 ? -3.447 25.344 -3.434 1 98.44 209 LEU A CA 1
ATOM 1614 C C . LEU A 1 209 ? -3.303 24.156 -2.479 1 98.44 209 LEU A C 1
ATOM 1616 O O . LEU A 1 209 ? -4.262 23.422 -2.256 1 98.44 209 LEU A O 1
ATOM 1620 N N . ALA A 1 210 ? -2.104 24 -1.971 1 98 210 ALA A N 1
ATOM 1621 C CA . ALA A 1 210 ? -1.883 22.938 -0.996 1 98 210 ALA A CA 1
ATOM 1622 C C . ALA A 1 210 ? -2.789 23.109 0.219 1 98 210 ALA A C 1
ATOM 1624 O O . ALA A 1 210 ? -3.412 22.141 0.679 1 98 210 ALA A O 1
ATOM 1625 N N . GLY A 1 211 ? -2.883 24.328 0.705 1 98 211 GLY A N 1
ATOM 1626 C CA . GLY A 1 211 ? -3.754 24.609 1.835 1 98 211 GLY A CA 1
ATOM 1627 C C . GLY A 1 211 ? -5.219 24.344 1.545 1 98 211 GLY A C 1
ATOM 1628 O O . GLY A 1 211 ? -5.945 23.844 2.408 1 98 211 GLY A O 1
ATOM 1629 N N . LEU A 1 212 ? -5.613 24.672 0.359 1 98.12 212 LEU A N 1
ATOM 1630 C CA . LEU A 1 212 ? -6.988 24.391 -0.046 1 98.12 212 LEU A CA 1
ATOM 1631 C C . LEU A 1 212 ? -7.258 22.875 -0.047 1 98.12 212 LEU A C 1
ATOM 1633 O O . LEU A 1 212 ? -8.305 22.438 0.427 1 98.12 212 LEU A O 1
ATOM 1637 N N . PHE A 1 213 ? -6.328 22.141 -0.557 1 98.56 213 PHE A N 1
ATOM 1638 C CA . PHE A 1 213 ? -6.48 20.688 -0.597 1 98.56 213 PHE A CA 1
ATOM 1639 C C . PHE A 1 213 ? -6.52 20.109 0.812 1 98.56 213 PHE A C 1
ATOM 1641 O O . PHE A 1 213 ? -7.305 19.203 1.094 1 98.56 213 PHE A O 1
ATOM 1648 N N . TYR A 1 214 ? -5.691 20.625 1.689 1 97.75 214 TYR A N 1
ATOM 1649 C CA . TYR A 1 214 ? -5.719 20.203 3.082 1 97.75 214 TYR A CA 1
ATOM 1650 C C . TYR A 1 214 ? -7.062 20.516 3.727 1 97.75 214 TYR A C 1
ATOM 1652 O O . TYR A 1 214 ? -7.605 19.719 4.48 1 97.75 214 TYR A O 1
ATOM 1660 N N . GLY A 1 215 ? -7.621 21.609 3.412 1 97.62 215 GLY A N 1
ATOM 1661 C CA . GLY A 1 215 ? -8.852 22.078 4.027 1 97.62 215 GLY A CA 1
ATOM 1662 C C . GLY A 1 215 ? -10.078 21.312 3.559 1 97.62 215 GLY A C 1
ATOM 1663 O O . GLY A 1 215 ? -11.047 21.156 4.305 1 97.62 215 GLY A O 1
ATOM 1664 N N . VAL A 1 216 ? -9.984 20.812 2.332 1 97.81 216 VAL A N 1
ATOM 1665 C CA . VAL A 1 216 ? -11.195 20.234 1.771 1 97.81 216 VAL A CA 1
ATOM 1666 C C . VAL A 1 216 ? -11.07 18.703 1.759 1 97.81 216 VAL A C 1
ATOM 1668 O O . VAL A 1 216 ? -11.969 18.016 1.274 1 97.81 216 VAL A O 1
ATOM 1671 N N . ASN A 1 217 ? -10.023 18.156 2.279 1 97.94 217 ASN A N 1
ATOM 1672 C CA . ASN A 1 217 ? -9.812 16.719 2.18 1 97.94 217 ASN A CA 1
ATOM 1673 C C . ASN A 1 217 ? -10.883 15.945 2.949 1 97.94 217 ASN A C 1
ATOM 1675 O O . ASN A 1 217 ? -11.117 14.766 2.68 1 97.94 217 ASN A O 1
ATOM 1679 N N . PHE A 1 218 ? -11.633 16.594 3.91 1 98.19 218 PHE A N 1
ATOM 1680 C CA . PHE A 1 218 ? -12.688 15.953 4.68 1 98.19 218 PHE A CA 1
ATOM 1681 C C . PHE A 1 218 ? -14.039 16.125 3.994 1 98.19 218 PHE A C 1
ATOM 1683 O O . PHE A 1 218 ? -15.016 15.477 4.375 1 98.19 218 PHE A O 1
ATOM 1690 N N . ASP A 1 219 ? -14.078 16.969 3.004 1 97.94 219 ASP A N 1
ATOM 1691 C CA . ASP A 1 219 ? -15.359 17.328 2.414 1 97.94 219 ASP A CA 1
ATOM 1692 C C . ASP A 1 219 ? -16.016 16.125 1.753 1 97.94 219 ASP A C 1
ATOM 1694 O O . ASP A 1 219 ? -17.219 15.883 1.933 1 97.94 219 ASP A O 1
ATOM 1698 N N . PRO A 1 220 ? -15.273 15.297 1.015 1 97.81 220 PRO A N 1
ATOM 1699 C CA . PRO A 1 220 ? -15.922 14.148 0.387 1 97.81 220 PRO A CA 1
ATOM 1700 C C . PRO A 1 220 ? -16.5 13.164 1.407 1 97.81 220 PRO A C 1
ATOM 1702 O O . PRO A 1 220 ? -17.672 12.805 1.329 1 97.81 220 PRO A O 1
ATOM 1705 N N . PRO A 1 221 ? -15.781 12.75 2.428 1 97.31 221 PRO A N 1
ATOM 1706 C CA . PRO A 1 221 ? -16.406 11.875 3.426 1 97.31 221 PRO A CA 1
ATOM 1707 C C . PRO A 1 221 ? -17.531 12.57 4.191 1 97.31 221 PRO A C 1
ATOM 1709 O O . PRO A 1 221 ? -18.531 11.938 4.535 1 97.31 221 PRO A O 1
ATOM 1712 N N . GLN A 1 222 ? -17.375 13.859 4.461 1 96.81 222 GLN A N 1
ATOM 1713 C CA . GLN A 1 222 ? -18.422 14.586 5.164 1 96.81 222 GLN A CA 1
ATOM 1714 C C . GLN A 1 222 ? -19.703 14.656 4.324 1 96.81 222 GLN A C 1
ATOM 1716 O O . GLN A 1 222 ? -20.812 14.633 4.863 1 96.81 222 GLN A O 1
ATOM 1721 N N . TRP A 1 223 ? -19.5 14.789 3.045 1 96.62 223 TRP A N 1
ATOM 1722 C CA . TRP A 1 223 ? -20.641 14.789 2.141 1 96.62 223 TRP A CA 1
ATOM 1723 C C . TRP A 1 223 ? -21.422 13.484 2.256 1 96.62 223 TRP A C 1
ATOM 1725 O O . TRP A 1 223 ? -22.656 13.484 2.256 1 96.62 223 TRP A O 1
ATOM 1735 N N . LEU A 1 224 ? -20.781 12.336 2.348 1 96.44 224 LEU A N 1
ATOM 1736 C CA . LEU A 1 224 ? -21.406 11.031 2.533 1 96.44 224 LEU A CA 1
ATOM 1737 C C . LEU A 1 224 ? -22.156 10.977 3.863 1 96.44 224 LEU A C 1
ATOM 1739 O O . LEU A 1 224 ? -23.25 10.422 3.943 1 96.44 224 LEU A O 1
ATOM 1743 N N . ILE A 1 225 ? -21.562 11.555 4.883 1 95.25 225 ILE A N 1
ATOM 1744 C CA . ILE A 1 225 ? -22.172 11.562 6.215 1 95.25 225 ILE A CA 1
ATOM 1745 C C . ILE A 1 225 ? -23.438 12.422 6.203 1 95.25 225 ILE A C 1
ATOM 1747 O O . ILE A 1 225 ? -24.484 11.992 6.68 1 95.25 225 ILE A O 1
ATOM 1751 N N . ASP A 1 226 ? -23.312 13.57 5.59 1 94.62 226 ASP A N 1
ATOM 1752 C CA . ASP A 1 226 ? -24.422 14.523 5.574 1 94.62 226 ASP A CA 1
ATOM 1753 C C . ASP A 1 226 ? -25.594 14 4.75 1 94.62 226 ASP A C 1
ATOM 1755 O O . ASP A 1 226 ? -26.75 14.344 5.016 1 94.62 226 ASP A O 1
ATOM 1759 N N . HIS A 1 227 ? -25.344 13.188 3.826 1 93.5 227 HIS A N 1
ATOM 1760 C CA . HIS A 1 227 ? -26.406 12.695 2.947 1 93.5 227 HIS A CA 1
ATOM 1761 C C . HIS A 1 227 ? -26.75 11.242 3.273 1 93.5 227 HIS A C 1
ATOM 1763 O O . HIS A 1 227 ? -27.344 10.539 2.449 1 93.5 227 HIS A O 1
ATOM 1769 N N . SER A 1 228 ? -26.328 10.852 4.438 1 91.88 228 SER A N 1
ATOM 1770 C CA . SER A 1 228 ? -26.641 9.492 4.875 1 91.88 228 SER A CA 1
ATOM 1771 C C . SER A 1 228 ? -28.141 9.312 5.105 1 91.88 228 SER A C 1
ATOM 1773 O O . SER A 1 228 ? -28.797 10.211 5.629 1 91.88 228 SER A O 1
ATOM 1775 N N . ASN A 1 229 ? -28.672 8.227 4.555 1 87.56 229 ASN A N 1
ATOM 1776 C CA . ASN A 1 229 ? -30.062 7.832 4.801 1 87.56 229 ASN A CA 1
ATOM 1777 C C . ASN A 1 229 ? -30.203 6.316 4.855 1 87.56 229 ASN A C 1
ATOM 1779 O O . ASN A 1 229 ? -29.25 5.586 4.594 1 87.56 229 ASN A O 1
ATOM 1783 N N . LYS A 1 230 ? -31.359 5.859 5.258 1 83.25 230 LYS A N 1
ATOM 1784 C CA . LYS A 1 230 ? -31.609 4.43 5.434 1 83.25 230 LYS A CA 1
ATOM 1785 C C . LYS A 1 230 ? -31.5 3.684 4.109 1 83.25 230 LYS A C 1
ATOM 1787 O O . LYS A 1 230 ? -31.062 2.529 4.074 1 83.25 230 LYS A O 1
ATOM 1792 N N . GLU A 1 231 ? -31.656 4.328 3.064 1 85.06 231 GLU A N 1
ATOM 1793 C CA . GLU A 1 231 ? -31.719 3.682 1.757 1 85.06 231 GLU A CA 1
ATOM 1794 C C . GLU A 1 231 ? -30.328 3.496 1.159 1 85.06 231 GLU A C 1
ATOM 1796 O O . GLU A 1 231 ? -30.031 2.455 0.567 1 85.06 231 GLU A O 1
ATOM 1801 N N . ASN A 1 232 ? -29.422 4.469 1.382 1 86.19 232 ASN A N 1
ATOM 1802 C CA . ASN A 1 232 ? -28.141 4.395 0.697 1 86.19 232 ASN A CA 1
ATOM 1803 C C . ASN A 1 232 ? -27.094 3.658 1.537 1 86.19 232 ASN A C 1
ATOM 1805 O O . ASN A 1 232 ? -26.062 3.24 1.021 1 86.19 232 ASN A O 1
ATOM 1809 N N . GLY A 1 233 ? -27.375 3.514 2.82 1 86.81 233 GLY A N 1
ATOM 1810 C CA . GLY A 1 233 ? -26.516 2.693 3.652 1 86.81 233 GLY A CA 1
ATOM 1811 C C . GLY A 1 233 ? -25.234 3.4 4.066 1 86.81 233 GLY A C 1
ATOM 1812 O O . GLY A 1 233 ? -24.297 2.766 4.551 1 86.81 233 GLY A O 1
ATOM 1813 N N . ASN A 1 234 ? -25.172 4.711 3.826 1 91.62 234 ASN A N 1
ATOM 1814 C CA . ASN A 1 234 ? -23.984 5.461 4.254 1 91.62 234 ASN A CA 1
ATOM 1815 C C . ASN A 1 234 ? -23.906 5.547 5.777 1 91.62 234 ASN A C 1
ATOM 1817 O O . ASN A 1 234 ? -24.922 5.715 6.449 1 91.62 234 ASN A O 1
ATOM 1821 N N . SER A 1 235 ? -22.734 5.422 6.207 1 93.62 235 SER A N 1
ATOM 1822 C CA . SER A 1 235 ? -22.5 5.473 7.648 1 93.62 235 SER A CA 1
ATOM 1823 C C . SER A 1 235 ? -22.453 6.914 8.148 1 93.62 235 SER A C 1
ATOM 1825 O O . SER A 1 235 ? -22.047 7.82 7.414 1 93.62 235 SER A O 1
ATOM 1827 N N . THR A 1 236 ? -22.891 7.125 9.375 1 92.75 236 THR A N 1
ATOM 1828 C CA . THR A 1 236 ? -22.797 8.438 10 1 92.75 236 THR A CA 1
ATOM 1829 C C . THR A 1 236 ? -21.516 8.547 10.82 1 92.75 236 THR A C 1
ATOM 1831 O O . THR A 1 236 ? -21.156 9.633 11.297 1 92.75 236 THR A O 1
ATOM 1834 N N . ALA A 1 237 ? -20.781 7.453 10.977 1 93.94 237 ALA A N 1
ATOM 1835 C CA . ALA A 1 237 ? -19.531 7.445 11.734 1 93.94 237 ALA A CA 1
ATOM 1836 C C . ALA A 1 237 ? -18.359 7.828 10.844 1 93.94 237 ALA A C 1
ATOM 1838 O O . ALA A 1 237 ? -18.062 7.152 9.852 1 93.94 237 ALA A O 1
ATOM 1839 N N . GLY A 1 238 ? -17.688 8.867 11.266 1 95.62 238 GLY A N 1
ATOM 1840 C CA . GLY A 1 238 ? -16.562 9.367 10.484 1 95.62 238 GLY A CA 1
ATOM 1841 C C . GLY A 1 238 ? -15.461 8.336 10.305 1 95.62 238 GLY A C 1
ATOM 1842 O O . GLY A 1 238 ? -14.836 8.266 9.242 1 95.62 238 GLY A O 1
ATOM 1843 N N . LEU A 1 239 ? -15.234 7.516 11.289 1 97.31 239 LEU A N 1
ATOM 1844 C CA . LEU A 1 239 ? -14.141 6.551 11.273 1 97.31 239 LEU A CA 1
ATOM 1845 C C . LEU A 1 239 ? -14.359 5.496 10.195 1 97.31 239 LEU A C 1
ATOM 1847 O O . LEU A 1 239 ? -13.406 4.84 9.766 1 97.31 239 LEU A O 1
ATOM 1851 N N . ASP A 1 240 ? -15.602 5.277 9.727 1 97.69 240 ASP A N 1
ATOM 1852 C CA . ASP A 1 240 ? -15.922 4.285 8.703 1 97.69 240 ASP A CA 1
ATOM 1853 C C . ASP A 1 240 ? -15.344 4.684 7.348 1 97.69 240 ASP A C 1
ATOM 1855 O O . ASP A 1 240 ? -15.25 3.859 6.438 1 97.69 240 ASP A O 1
ATOM 1859 N N . TYR A 1 241 ? -14.953 5.949 7.203 1 97.94 241 TYR A N 1
ATOM 1860 C CA . TYR A 1 241 ? -14.5 6.453 5.91 1 97.94 241 TYR A CA 1
ATOM 1861 C C . TYR A 1 241 ? -12.977 6.598 5.887 1 97.94 241 TYR A C 1
ATOM 1863 O O . TYR A 1 241 ? -12.398 6.922 4.852 1 97.94 241 TYR A O 1
ATOM 1871 N N . VAL A 1 242 ? -12.312 6.316 7.008 1 98.56 242 VAL A N 1
ATOM 1872 C CA . VAL A 1 242 ? -10.875 6.5 7.152 1 98.56 242 VAL A CA 1
ATOM 1873 C C . VAL A 1 242 ? -10.133 5.559 6.203 1 98.56 242 VAL A C 1
ATOM 1875 O O . VAL A 1 242 ? -9.195 5.969 5.516 1 98.56 242 VAL A O 1
ATOM 1878 N N . TRP A 1 243 ? -10.594 4.32 6.145 1 98.25 243 TRP A N 1
ATOM 1879 C CA . TRP A 1 243 ? -9.945 3.324 5.297 1 98.25 243 TRP A CA 1
ATOM 1880 C C . TRP A 1 243 ? -9.977 3.752 3.836 1 98.25 243 TRP A C 1
ATOM 1882 O O . TRP A 1 243 ? -8.945 3.75 3.16 1 98.25 243 TRP A O 1
ATOM 1892 N N . SER A 1 244 ? -11.156 4.145 3.311 1 98.44 244 SER A N 1
ATOM 1893 C CA . SER A 1 244 ? -11.289 4.609 1.935 1 98.44 244 SER A CA 1
ATOM 1894 C C . SER A 1 244 ? -10.422 5.836 1.68 1 98.44 244 SER A C 1
ATOM 1896 O O . SER A 1 244 ? -9.766 5.938 0.64 1 98.44 244 SER A O 1
ATOM 1898 N N . HIS A 1 245 ? -10.43 6.766 2.668 1 98.81 245 HIS A N 1
ATOM 1899 C CA . HIS A 1 245 ? -9.625 7.98 2.586 1 98.81 245 HIS A CA 1
ATOM 1900 C C . HIS A 1 245 ? -8.141 7.652 2.496 1 98.81 245 HIS A C 1
ATOM 1902 O O . HIS A 1 245 ? -7.426 8.211 1.657 1 98.81 245 HIS A O 1
ATOM 1908 N N . PHE A 1 246 ? -7.633 6.75 3.346 1 98.88 246 PHE A N 1
ATOM 1909 C CA . PHE A 1 246 ? -6.223 6.391 3.404 1 98.88 246 PHE A CA 1
ATOM 1910 C C . PHE A 1 246 ? -5.809 5.613 2.162 1 98.88 246 PHE A C 1
ATOM 1912 O O . PHE A 1 246 ? -4.664 5.711 1.711 1 98.88 246 PHE A O 1
ATOM 1919 N N . CYS A 1 247 ? -6.711 4.832 1.568 1 98.69 247 CYS A N 1
ATOM 1920 C CA . CYS A 1 247 ? -6.418 4.18 0.298 1 98.69 247 CYS A CA 1
ATOM 1921 C C . CYS A 1 247 ? -6.203 5.203 -0.808 1 98.69 247 CYS A C 1
ATOM 1923 O O . CYS A 1 247 ? -5.359 5.012 -1.684 1 98.69 247 CYS A O 1
ATOM 1925 N N . GLY A 1 248 ? -7.008 6.281 -0.748 1 98.81 248 GLY A N 1
ATOM 1926 C CA . GLY A 1 248 ? -6.785 7.367 -1.691 1 98.81 248 GLY A CA 1
ATOM 1927 C C . GLY A 1 248 ? -5.422 8.008 -1.549 1 98.81 248 GLY A C 1
ATOM 1928 O O . GLY A 1 248 ? -4.777 8.336 -2.549 1 98.81 248 GLY A O 1
ATOM 1929 N N . ILE A 1 249 ? -5.027 8.172 -0.287 1 98.81 249 ILE A N 1
ATOM 1930 C CA . ILE A 1 249 ? -3.719 8.75 -0.005 1 98.81 249 ILE A CA 1
ATOM 1931 C C . ILE A 1 249 ? -2.625 7.859 -0.59 1 98.81 249 ILE A C 1
ATOM 1933 O O . ILE A 1 249 ? -1.74 8.344 -1.302 1 98.81 249 ILE A O 1
ATOM 1937 N N . PHE A 1 250 ? -2.684 6.602 -0.334 1 98.81 250 PHE A N 1
ATOM 1938 C CA . PHE A 1 250 ? -1.625 5.691 -0.758 1 98.81 250 PHE A CA 1
ATOM 1939 C C . PHE A 1 250 ? -1.628 5.527 -2.273 1 98.81 250 PHE A C 1
ATOM 1941 O O . PHE A 1 250 ? -0.567 5.438 -2.895 1 98.81 250 PHE A O 1
ATOM 1948 N N . MET A 1 251 ? -2.799 5.414 -2.887 1 98.62 251 MET A N 1
ATOM 1949 C CA . MET A 1 251 ? -2.889 5.312 -4.34 1 98.62 251 MET A CA 1
ATOM 1950 C C . MET A 1 251 ? -2.254 6.523 -5.012 1 98.62 251 MET A C 1
ATOM 1952 O O . MET A 1 251 ? -1.448 6.379 -5.934 1 98.62 251 MET A O 1
ATOM 1956 N N . ALA A 1 252 ? -2.619 7.715 -4.582 1 98.62 252 ALA A N 1
ATOM 1957 C CA . ALA A 1 252 ? -2.064 8.938 -5.152 1 98.62 252 ALA A CA 1
ATOM 1958 C C . ALA A 1 252 ? -0.556 9.008 -4.941 1 98.62 252 ALA A C 1
ATOM 1960 O O . ALA A 1 252 ? 0.193 9.344 -5.863 1 98.62 252 ALA A O 1
ATOM 1961 N N . SER A 1 253 ? -0.151 8.688 -3.74 1 98.44 253 SER A N 1
ATOM 1962 C CA . SER A 1 253 ? 1.274 8.727 -3.43 1 98.44 253 SER A CA 1
ATOM 1963 C C . SER A 1 253 ? 2.059 7.766 -4.316 1 98.44 253 SER A C 1
ATOM 1965 O O . SER A 1 253 ? 3.152 8.094 -4.781 1 98.44 253 SER A O 1
ATOM 1967 N N . THR A 1 254 ? 1.55 6.582 -4.527 1 98.5 254 THR A N 1
ATOM 1968 C CA . THR A 1 254 ? 2.201 5.59 -5.375 1 98.5 254 THR A CA 1
ATOM 1969 C C . THR A 1 254 ? 2.258 6.074 -6.824 1 98.5 254 THR A C 1
ATOM 1971 O O . THR A 1 254 ? 3.297 5.969 -7.477 1 98.5 254 THR A O 1
ATOM 1974 N N . ALA A 1 255 ? 1.165 6.602 -7.281 1 98 255 ALA A N 1
ATOM 1975 C CA . ALA A 1 255 ? 1.129 7.125 -8.648 1 98 255 ALA A CA 1
ATOM 1976 C C . ALA A 1 255 ? 2.156 8.242 -8.836 1 98 255 ALA A C 1
ATOM 1978 O O . ALA A 1 255 ? 2.879 8.266 -9.828 1 98 255 ALA A O 1
ATOM 1979 N N . TYR A 1 256 ? 2.203 9.156 -7.891 1 97.38 256 TYR A N 1
ATOM 1980 C CA . TYR A 1 256 ? 3.152 10.258 -7.973 1 97.38 256 TYR A CA 1
ATOM 1981 C C . TYR A 1 256 ? 4.586 9.758 -7.906 1 97.38 256 TYR A C 1
ATOM 1983 O O . TYR A 1 256 ? 5.465 10.266 -8.609 1 97.38 256 TYR A O 1
ATOM 1991 N N . PHE A 1 257 ? 4.855 8.797 -7.059 1 97.5 257 PHE A N 1
ATOM 1992 C CA . PHE A 1 257 ? 6.203 8.258 -6.941 1 97.5 257 PHE A CA 1
ATOM 1993 C C . PHE A 1 257 ? 6.617 7.547 -8.227 1 97.5 257 PHE A C 1
ATOM 1995 O O . PHE A 1 257 ? 7.77 7.656 -8.656 1 97.5 257 PHE A O 1
ATOM 2002 N N . LEU A 1 258 ? 5.707 6.809 -8.805 1 97.69 258 LEU A N 1
ATOM 2003 C CA . LEU A 1 258 ? 6 6.137 -10.062 1 97.69 258 LEU A CA 1
ATOM 2004 C C . LEU A 1 258 ? 6.266 7.152 -11.172 1 97.69 258 LEU A C 1
ATOM 2006 O O . LEU A 1 258 ? 7.176 6.969 -11.984 1 97.69 258 LEU A O 1
ATOM 2010 N N . LEU A 1 259 ? 5.434 8.18 -11.266 1 96.5 259 LEU A N 1
ATOM 2011 C CA . LEU A 1 259 ? 5.672 9.25 -12.227 1 96.5 259 LEU A CA 1
ATOM 2012 C C . LEU A 1 259 ? 7.043 9.883 -12.016 1 96.5 259 LEU A C 1
ATOM 2014 O O . LEU A 1 259 ? 7.754 10.172 -12.977 1 96.5 259 LEU A O 1
ATOM 2018 N N . TYR A 1 260 ? 7.395 10.078 -10.75 1 94.88 260 TYR A N 1
ATOM 2019 C CA . TYR A 1 260 ? 8.703 10.602 -10.383 1 94.88 260 TYR A CA 1
ATOM 2020 C C . TYR A 1 260 ? 9.812 9.688 -10.891 1 94.88 260 TYR A C 1
ATOM 2022 O O . TYR A 1 260 ? 10.812 10.156 -11.445 1 94.88 260 TYR A O 1
ATOM 2030 N N . CYS A 1 261 ? 9.664 8.391 -10.734 1 95.69 261 CYS A N 1
ATOM 2031 C CA . CYS A 1 261 ? 10.641 7.426 -11.211 1 95.69 261 CYS A CA 1
ATOM 2032 C C . CYS A 1 261 ? 10.789 7.5 -12.727 1 95.69 261 CYS A C 1
ATOM 2034 O O . CYS A 1 261 ? 11.906 7.418 -13.258 1 95.69 261 CYS A O 1
ATOM 2036 N N . VAL A 1 262 ? 9.711 7.629 -13.43 1 95.25 262 VAL A N 1
ATOM 2037 C CA . VAL A 1 262 ? 9.734 7.742 -14.883 1 95.25 262 VAL A CA 1
ATOM 2038 C C . VAL A 1 262 ? 10.469 9.008 -15.297 1 95.25 262 VAL A C 1
ATOM 2040 O O . VAL A 1 262 ? 11.328 8.977 -16.188 1 95.25 262 VAL A O 1
ATOM 2043 N N . LEU A 1 263 ? 10.164 10.141 -14.617 1 92.5 263 LEU A N 1
ATOM 2044 C CA . LEU A 1 263 ? 10.766 11.422 -14.945 1 92.5 263 LEU A CA 1
ATOM 2045 C C . LEU A 1 263 ? 12.258 11.422 -14.641 1 92.5 263 LEU A C 1
ATOM 2047 O O . LEU A 1 263 ? 13.039 12.078 -15.328 1 92.5 263 LEU A O 1
ATOM 2051 N N . LYS A 1 264 ? 12.664 10.625 -13.664 1 93.5 264 LYS A N 1
ATOM 2052 C CA . LYS A 1 264 ? 14.07 10.5 -13.312 1 93.5 264 LYS A CA 1
ATOM 2053 C C . LYS A 1 264 ? 14.742 9.383 -14.094 1 93.5 264 LYS A C 1
ATOM 2055 O O . LYS A 1 264 ? 15.844 8.945 -13.75 1 93.5 264 LYS A O 1
ATOM 2060 N N . ARG A 1 265 ? 14.078 8.828 -15.102 1 93.56 265 ARG A N 1
ATOM 2061 C CA . ARG A 1 265 ? 14.602 7.77 -15.961 1 93.56 265 ARG A CA 1
ATOM 2062 C C . ARG A 1 265 ? 15.023 6.555 -15.141 1 93.56 265 ARG A C 1
ATOM 2064 O O . ARG A 1 265 ? 16.125 6.031 -15.312 1 93.56 265 ARG A O 1
ATOM 2071 N N . ASN A 1 266 ? 14.195 6.262 -14.156 1 92.31 266 ASN A N 1
ATOM 2072 C CA . ASN A 1 266 ? 14.32 5.074 -13.32 1 92.31 266 ASN A CA 1
ATOM 2073 C C . ASN A 1 266 ? 15.516 5.18 -12.383 1 92.31 266 ASN A C 1
ATOM 2075 O O . ASN A 1 266 ? 16.109 4.164 -12 1 92.31 266 ASN A O 1
ATOM 2079 N N . LYS A 1 267 ? 15.922 6.375 -12.016 1 91.5 267 LYS A N 1
ATOM 2080 C CA . LYS A 1 267 ? 16.969 6.621 -11.023 1 91.5 267 LYS A CA 1
ATOM 2081 C C . LYS A 1 267 ? 16.469 7.543 -9.914 1 91.5 267 LYS A C 1
ATOM 2083 O O . LYS A 1 267 ? 17 8.633 -9.719 1 91.5 267 LYS A O 1
ATOM 2088 N N . PRO A 1 268 ? 15.508 7.031 -9.203 1 92.62 268 PRO A N 1
ATOM 2089 C CA . PRO A 1 268 ? 14.992 7.863 -8.109 1 92.62 268 PRO A CA 1
ATOM 2090 C C . PRO A 1 268 ? 15.984 8.016 -6.965 1 92.62 268 PRO A C 1
ATOM 2092 O O . PRO A 1 268 ? 16.859 7.156 -6.777 1 92.62 268 PRO A O 1
ATOM 2095 N N . VAL A 1 269 ? 15.914 9.125 -6.258 1 91.25 269 VAL A N 1
ATOM 2096 C CA . VAL A 1 269 ? 16.719 9.344 -5.059 1 91.25 269 VAL A CA 1
ATOM 2097 C C . VAL A 1 269 ? 16.078 8.617 -3.873 1 91.25 269 VAL A C 1
ATOM 2099 O O . VAL A 1 269 ? 14.953 8.93 -3.477 1 91.25 269 VAL A O 1
ATOM 2102 N N . VAL A 1 270 ? 16.812 7.605 -3.43 1 92.94 270 VAL A N 1
ATOM 2103 C CA . VAL A 1 270 ? 16.266 6.777 -2.355 1 92.94 270 VAL A CA 1
ATOM 2104 C C . VAL A 1 270 ? 17.266 6.707 -1.205 1 92.94 270 VAL A C 1
ATOM 2106 O O . VAL A 1 270 ? 18.438 6.367 -1.411 1 92.94 270 VAL A O 1
ATOM 2109 N N . TYR A 1 271 ? 16.828 7.133 -0.049 1 93.38 271 TYR A N 1
ATOM 2110 C CA . TYR A 1 271 ? 17.578 6.926 1.184 1 93.38 271 TYR A CA 1
ATOM 2111 C C . TYR A 1 271 ? 16.938 5.832 2.035 1 93.38 271 TYR A C 1
ATOM 2113 O O . TYR A 1 271 ? 15.938 6.066 2.713 1 93.38 271 TYR A O 1
ATOM 2121 N N . PRO A 1 272 ? 17.547 4.699 2.068 1 93.56 272 PRO A N 1
ATOM 2122 C CA . PRO A 1 272 ? 16.938 3.529 2.697 1 93.56 272 PRO A CA 1
ATOM 2123 C C . PRO A 1 272 ? 16.703 3.715 4.195 1 93.56 272 PRO A C 1
ATOM 2125 O O . PRO A 1 272 ? 15.805 3.107 4.77 1 93.56 272 PRO A O 1
ATOM 2128 N N . GLU A 1 273 ? 17.438 4.543 4.828 1 95.19 273 GLU A N 1
ATOM 2129 C CA . GLU A 1 273 ? 17.375 4.711 6.277 1 95.19 273 GLU A CA 1
ATOM 2130 C C . GLU A 1 273 ? 16.094 5.434 6.695 1 95.19 273 GLU A C 1
ATOM 2132 O O . GLU A 1 273 ? 15.75 5.449 7.879 1 95.19 273 GLU A O 1
ATOM 2137 N N . VAL A 1 274 ? 15.383 5.918 5.77 1 95.62 274 VAL A N 1
ATOM 2138 C CA . VAL A 1 274 ? 14.188 6.695 6.098 1 95.62 274 VAL A CA 1
ATOM 2139 C C . VAL A 1 274 ? 12.984 5.766 6.227 1 95.62 274 VAL A C 1
ATOM 2141 O O . VAL A 1 274 ? 11.93 6.172 6.723 1 95.62 274 VAL A O 1
ATOM 2144 N N . VAL A 1 275 ? 13.125 4.504 5.922 1 96.88 275 VAL A N 1
ATOM 2145 C CA . VAL A 1 275 ? 11.984 3.596 5.82 1 96.88 275 VAL A CA 1
ATOM 2146 C C . VAL A 1 275 ? 11.328 3.438 7.188 1 96.88 275 VAL A C 1
ATOM 2148 O O . VAL A 1 275 ? 10.148 3.754 7.355 1 96.88 275 VAL A O 1
ATOM 2151 N N . LEU A 1 276 ? 12.078 3.076 8.18 1 97.19 276 LEU A N 1
ATOM 2152 C CA . LEU A 1 276 ? 11.484 2.801 9.484 1 97.19 276 LEU A CA 1
ATOM 2153 C C . LEU A 1 276 ? 10.953 4.082 10.117 1 97.19 276 LEU A C 1
ATOM 2155 O O . LEU A 1 276 ? 9.781 4.156 10.492 1 97.19 276 LEU A O 1
ATOM 2159 N N . PRO A 1 277 ? 11.742 5.141 10.18 1 96.94 277 PRO A N 1
ATOM 2160 C CA . PRO A 1 277 ? 11.203 6.371 10.766 1 96.94 277 PRO A CA 1
ATOM 2161 C C . PRO A 1 277 ? 10.062 6.965 9.953 1 96.94 277 PRO A C 1
ATOM 2163 O O . PRO A 1 277 ? 9.148 7.578 10.508 1 96.94 277 PRO A O 1
ATOM 2166 N N . GLY A 1 278 ? 10.117 6.797 8.641 1 97.56 278 GLY A N 1
ATOM 2167 C CA . GLY A 1 278 ? 9.039 7.277 7.789 1 97.56 278 GLY A CA 1
ATOM 2168 C C . GLY A 1 278 ? 7.715 6.59 8.055 1 97.56 278 GLY A C 1
ATOM 2169 O O . GLY A 1 278 ? 6.668 7.238 8.062 1 97.56 278 GLY A O 1
ATOM 2170 N N . VAL A 1 279 ? 7.758 5.309 8.258 1 98.38 279 VAL A N 1
ATOM 2171 C CA . VAL A 1 279 ? 6.543 4.555 8.562 1 98.38 279 VAL A CA 1
ATOM 2172 C C . VAL A 1 279 ? 5.992 4.988 9.914 1 98.38 279 VAL A C 1
ATOM 2174 O O . VAL A 1 279 ? 4.777 5.145 10.078 1 98.38 279 VAL A O 1
ATOM 2177 N N . ILE A 1 280 ? 6.859 5.18 10.883 1 98 280 ILE A N 1
ATOM 2178 C CA . ILE A 1 280 ? 6.441 5.641 12.203 1 98 280 ILE A CA 1
ATOM 2179 C C . ILE A 1 280 ? 5.773 7.008 12.078 1 98 280 ILE A C 1
ATOM 2181 O O . ILE A 1 280 ? 4.723 7.25 12.672 1 98 280 ILE A O 1
ATOM 2185 N N . SER A 1 281 ? 6.379 7.891 11.305 1 97.94 281 SER A N 1
ATOM 2186 C CA . SER A 1 281 ? 5.801 9.203 11.039 1 97.94 281 SER A CA 1
ATOM 2187 C C . SER A 1 281 ? 4.414 9.078 10.414 1 97.94 281 SER A C 1
ATOM 2189 O O . SER A 1 281 ? 3.492 9.805 10.797 1 97.94 281 SER A O 1
ATOM 2191 N N . GLY A 1 282 ? 4.289 8.172 9.469 1 98.56 282 GLY A N 1
ATOM 2192 C CA . GLY A 1 282 ? 3.006 7.934 8.828 1 98.56 282 GLY A CA 1
ATOM 2193 C C . GLY A 1 282 ? 1.947 7.418 9.781 1 98.56 282 GLY A C 1
ATOM 2194 O O . GLY A 1 282 ? 0.789 7.832 9.719 1 98.56 282 GLY A O 1
ATOM 2195 N N . VAL A 1 283 ? 2.338 6.555 10.648 1 98.69 283 VAL A N 1
ATOM 2196 C CA . VAL A 1 283 ? 1.413 6 11.625 1 98.69 283 VAL A CA 1
ATOM 2197 C C . VAL A 1 283 ? 0.924 7.105 12.562 1 98.69 283 VAL A C 1
ATOM 2199 O O . VAL A 1 283 ? -0.271 7.195 12.852 1 98.69 283 VAL A O 1
ATOM 2202 N N . MET A 1 284 ? 1.835 7.941 13.008 1 98.44 284 MET A N 1
ATOM 2203 C CA . MET A 1 284 ? 1.467 9.055 13.875 1 98.44 284 MET A CA 1
ATOM 2204 C C . MET A 1 284 ? 0.504 10 13.156 1 98.44 284 MET A C 1
ATOM 2206 O O . MET A 1 284 ? -0.494 10.43 13.742 1 98.44 284 MET A O 1
ATOM 2210 N N . TRP A 1 285 ? 0.791 10.281 11.938 1 98.5 285 TRP A N 1
ATOM 2211 C CA . TRP A 1 285 ? -0.092 11.133 11.141 1 98.5 285 TRP A CA 1
ATOM 2212 C C . TRP A 1 285 ? -1.475 10.5 11.008 1 98.5 285 TRP A C 1
ATOM 2214 O O . TRP A 1 285 ? -2.49 11.188 11.133 1 98.5 285 TRP A O 1
ATOM 2224 N N . ALA A 1 286 ? -1.484 9.219 10.734 1 98.88 286 ALA A N 1
ATOM 2225 C CA . ALA A 1 286 ? -2.738 8.508 10.5 1 98.88 286 ALA A CA 1
ATOM 2226 C C . ALA A 1 286 ? -3.598 8.484 11.758 1 98.88 286 ALA A C 1
ATOM 2228 O O . ALA A 1 286 ? -4.824 8.578 11.688 1 98.88 286 ALA A O 1
ATOM 2229 N N . VAL A 1 287 ? -2.973 8.297 12.875 1 98.69 287 VAL A N 1
ATOM 2230 C CA . VAL A 1 287 ? -3.691 8.359 14.141 1 98.69 287 VAL A CA 1
ATOM 2231 C C . VAL A 1 287 ? -4.297 9.75 14.32 1 98.69 287 VAL A C 1
ATOM 2233 O O . VAL A 1 287 ? -5.461 9.883 14.703 1 98.69 287 VAL A O 1
ATOM 2236 N N . ALA A 1 288 ? -3.506 10.75 14.055 1 98.69 288 ALA A N 1
ATOM 2237 C CA . ALA A 1 288 ? -3.982 12.125 14.148 1 98.69 288 ALA A CA 1
ATOM 2238 C C . ALA A 1 288 ? -5.176 12.359 13.219 1 98.69 288 ALA A C 1
ATOM 2240 O O . ALA A 1 288 ? -6.195 12.914 13.641 1 98.69 288 ALA A O 1
ATOM 2241 N N . GLN A 1 289 ? -5.055 11.914 12 1 98.75 289 GLN A N 1
ATOM 2242 C CA . GLN A 1 289 ? -6.109 12.102 11.008 1 98.75 289 GLN A CA 1
ATOM 2243 C C . GLN A 1 289 ? -7.383 11.359 11.406 1 98.75 289 GLN A C 1
ATOM 2245 O O . GLN A 1 289 ? -8.492 11.859 11.203 1 98.75 289 GLN A O 1
ATOM 2250 N N . SER A 1 290 ? -7.238 10.164 11.914 1 98.75 290 SER A N 1
ATOM 2251 C CA . SER A 1 290 ? -8.391 9.406 12.391 1 98.75 290 SER A CA 1
ATOM 2252 C C . SER A 1 290 ? -9.086 10.133 13.539 1 98.75 290 SER A C 1
ATOM 2254 O O . SER A 1 290 ? -10.312 10.188 13.594 1 98.75 290 SER A O 1
ATOM 2256 N N . CYS A 1 291 ? -8.297 10.664 14.438 1 98.5 291 CYS A N 1
ATOM 2257 C CA . CYS A 1 291 ? -8.859 11.43 15.547 1 98.5 291 CYS A CA 1
ATOM 2258 C C . CYS A 1 291 ? -9.508 12.719 15.055 1 98.5 291 CYS A C 1
ATOM 2260 O O . CYS A 1 291 ? -10.484 13.188 15.641 1 98.5 291 CYS A O 1
ATOM 2262 N N . PHE A 1 292 ? -8.945 13.281 14 1 98.44 292 PHE A N 1
ATOM 2263 C CA . PHE A 1 292 ? -9.555 14.453 13.383 1 98.44 292 PHE A CA 1
ATOM 2264 C C . PHE A 1 292 ? -10.953 14.133 12.875 1 98.44 292 PHE A C 1
ATOM 2266 O O . PHE A 1 292 ? -11.875 14.938 13.023 1 98.44 292 PHE A O 1
ATOM 2273 N N . PHE A 1 293 ? -11.148 12.961 12.289 1 98.31 293 PHE A N 1
ATOM 2274 C CA . PHE A 1 293 ? -12.469 12.5 11.875 1 98.31 293 PHE A CA 1
ATOM 2275 C C . PHE A 1 293 ? -13.422 12.453 13.062 1 98.31 293 PHE A C 1
ATOM 2277 O O . PHE A 1 293 ? -14.57 12.883 12.961 1 98.31 293 PHE A O 1
ATOM 2284 N N . VAL A 1 294 ? -12.938 11.953 14.164 1 97.5 294 VAL A N 1
ATOM 2285 C CA . VAL A 1 294 ? -13.75 11.852 15.375 1 97.5 294 VAL A CA 1
ATOM 2286 C C . VAL A 1 294 ? -14.086 13.242 15.898 1 97.5 294 VAL A C 1
ATOM 2288 O O . VAL A 1 294 ? -15.211 13.5 16.312 1 97.5 294 VAL A O 1
ATOM 2291 N N . ALA A 1 295 ? -13.086 14.109 15.875 1 97.62 295 ALA A N 1
ATOM 2292 C CA . ALA A 1 295 ? -13.305 15.477 16.328 1 97.62 295 ALA A CA 1
ATOM 2293 C C . ALA A 1 295 ? -14.352 16.188 15.461 1 97.62 295 ALA A C 1
ATOM 2295 O O . ALA A 1 295 ? -15.195 16.922 15.977 1 97.62 295 ALA A O 1
ATOM 2296 N N . ASN A 1 296 ? -14.273 15.992 14.164 1 96.06 296 ASN A N 1
ATOM 2297 C CA . ASN A 1 296 ? -15.266 16.562 13.266 1 96.06 296 ASN A CA 1
ATOM 2298 C C . ASN A 1 296 ? -16.672 16.094 13.602 1 96.06 296 ASN A C 1
ATOM 2300 O O . ASN A 1 296 ? -17.641 16.859 13.508 1 96.06 296 ASN A O 1
ATOM 2304 N N . GLN A 1 297 ? -16.766 14.859 13.93 1 93.56 297 GLN A N 1
ATOM 2305 C CA . GLN A 1 297 ? -18.062 14.281 14.258 1 93.56 297 GLN A CA 1
ATOM 2306 C C . GLN A 1 297 ? -18.594 14.836 15.57 1 93.56 297 GLN A C 1
ATOM 2308 O O . GLN A 1 297 ? -19.797 15.109 15.695 1 93.56 297 GLN A O 1
ATOM 2313 N N . GLY A 1 298 ? -17.797 15.07 16.5 1 93.25 298 GLY A N 1
ATOM 2314 C CA . GLY A 1 298 ? -18.219 15.477 17.828 1 93.25 298 GLY A CA 1
ATOM 2315 C C . GLY A 1 298 ? -18.375 16.984 17.969 1 93.25 298 GLY A C 1
ATOM 2316 O O . GLY A 1 298 ? -19.25 17.453 18.703 1 93.25 298 GLY A O 1
ATOM 2317 N N . LEU A 1 299 ? -17.531 17.719 17.297 1 93.88 299 LEU A N 1
ATOM 2318 C CA . LEU A 1 299 ? -17.469 19.156 17.531 1 93.88 299 LEU A CA 1
ATOM 2319 C C . LEU A 1 299 ? -17.984 19.922 16.328 1 93.88 299 LEU A C 1
ATOM 2321 O O . LEU A 1 299 ? -18.406 21.078 16.453 1 93.88 299 LEU A O 1
ATOM 2325 N N . GLY A 1 300 ? -17.953 19.281 15.195 1 93.88 300 GLY A N 1
ATOM 2326 C CA . GLY A 1 300 ? -18.172 20 13.953 1 93.88 300 GLY A CA 1
ATOM 2327 C C . GLY A 1 300 ? -16.906 20.625 13.406 1 93.88 300 GLY A C 1
ATOM 2328 O O . GLY A 1 300 ? -16.016 21.031 14.172 1 93.88 300 GLY A O 1
ATOM 2329 N N . MET A 1 301 ? -16.891 20.797 12.094 1 94.88 301 MET A N 1
ATOM 2330 C CA . MET A 1 301 ? -15.688 21.266 11.422 1 94.88 301 MET A CA 1
ATOM 2331 C C . MET A 1 301 ? -15.406 22.734 11.781 1 94.88 301 MET A C 1
ATOM 2333 O O . MET A 1 301 ? -14.258 23.156 11.789 1 94.88 301 MET A O 1
ATOM 2337 N N . THR A 1 302 ? -16.406 23.5 12.156 1 94.88 302 THR A N 1
ATOM 2338 C CA . THR A 1 302 ? -16.266 24.891 12.547 1 94.88 302 THR A CA 1
ATOM 2339 C C . THR A 1 302 ? -15.398 25.016 13.797 1 94.88 302 THR A C 1
ATOM 2341 O O . THR A 1 302 ? -14.688 26.016 13.969 1 94.88 302 THR A O 1
ATOM 2344 N N . VAL A 1 303 ? -15.414 24.047 14.625 1 94.38 303 VAL A N 1
ATOM 2345 C CA . VAL A 1 303 ? -14.688 24.094 15.891 1 94.38 303 VAL A CA 1
ATOM 2346 C C . VAL A 1 303 ? -13.414 23.25 15.781 1 94.38 303 VAL A C 1
ATOM 2348 O O . VAL A 1 303 ? -12.352 23.672 16.25 1 94.38 303 VAL A O 1
ATOM 2351 N N . SER A 1 304 ? -13.477 22.109 15.141 1 96.12 304 SER A N 1
ATOM 2352 C CA . SER A 1 304 ? -12.359 21.172 15.102 1 96.12 304 SER A CA 1
ATOM 2353 C C . SER A 1 304 ? -11.211 21.734 14.273 1 96.12 304 SER A C 1
ATOM 2355 O O . SER A 1 304 ? -10.039 21.625 14.664 1 96.12 304 SER A O 1
ATOM 2357 N N . PHE A 1 305 ? -11.445 22.359 13.156 1 95.88 305 PHE A N 1
ATOM 2358 C CA . PHE A 1 305 ? -10.391 22.844 12.266 1 95.88 305 PHE A CA 1
ATOM 2359 C C . PHE A 1 305 ? -9.539 23.891 12.953 1 95.88 305 PHE A C 1
ATOM 2361 O O . PHE A 1 305 ? -8.312 23.797 12.953 1 95.88 305 PHE A O 1
ATOM 2368 N N . PRO A 1 306 ? -10.125 24.906 13.531 1 94.75 306 PRO A N 1
ATOM 2369 C CA . PRO A 1 306 ? -9.281 25.891 14.203 1 94.75 306 PRO A CA 1
ATOM 2370 C C . PRO A 1 306 ? -8.398 25.281 15.289 1 94.75 306 PRO A C 1
ATOM 2372 O O . PRO A 1 306 ? -7.25 25.688 15.461 1 94.75 306 PRO A O 1
ATOM 2375 N N . ILE A 1 307 ? -8.891 24.312 15.992 1 94.56 307 ILE A N 1
ATOM 2376 C CA . ILE A 1 307 ? -8.117 23.672 17.062 1 94.56 307 ILE A CA 1
ATOM 2377 C C . ILE A 1 307 ? -6.969 22.875 16.453 1 94.56 307 ILE A C 1
ATOM 2379 O O . ILE A 1 307 ? -5.809 23.047 16.828 1 94.56 307 ILE A O 1
ATOM 2383 N N . ILE A 1 308 ? -7.254 22.078 15.43 1 96.56 308 ILE A N 1
ATOM 2384 C CA . ILE A 1 308 ? -6.312 21.078 14.953 1 96.56 308 ILE A CA 1
ATOM 2385 C C . ILE A 1 308 ? -5.395 21.688 13.898 1 96.56 308 ILE A C 1
ATOM 2387 O O . ILE A 1 308 ? -4.281 21.203 13.672 1 96.56 308 ILE A O 1
ATOM 2391 N N . ALA A 1 309 ? -5.801 22.734 13.266 1 93.44 309 ALA A N 1
ATOM 2392 C CA . ALA A 1 309 ? -4.945 23.391 12.281 1 93.44 309 ALA A CA 1
ATOM 2393 C C . ALA A 1 309 ? -3.922 24.297 12.969 1 93.44 309 ALA A C 1
ATOM 2395 O O . ALA A 1 309 ? -2.865 24.578 12.398 1 93.44 309 ALA A O 1
ATOM 2396 N N . THR A 1 310 ? -4.121 24.734 14.172 1 91.88 310 THR A N 1
ATOM 2397 C CA . THR A 1 310 ? -3.213 25.656 14.852 1 91.88 310 THR A CA 1
ATOM 2398 C C . THR A 1 310 ? -2.434 24.922 15.945 1 91.88 310 THR A C 1
ATOM 2400 O O . THR A 1 310 ? -1.254 25.203 16.156 1 91.88 310 THR A O 1
ATOM 2403 N N . GLY A 1 311 ? -2.961 23.984 16.547 1 92.75 311 GLY A N 1
ATOM 2404 C CA . GLY A 1 311 ? -2.398 23.297 17.703 1 92.75 311 GLY A CA 1
ATOM 2405 C C . GLY A 1 311 ? -1.066 22.641 17.406 1 92.75 311 GLY A C 1
ATOM 2406 O O . GLY A 1 311 ? -0.115 22.781 18.172 1 92.75 311 GLY A O 1
ATOM 2407 N N . PRO A 1 312 ? -0.998 21.953 16.312 1 92.38 312 PRO A N 1
ATOM 2408 C CA . PRO A 1 312 ? 0.253 21.266 16 1 92.38 312 PRO A CA 1
ATOM 2409 C C . PRO A 1 312 ? 1.446 22.203 15.898 1 92.38 312 PRO A C 1
ATOM 2411 O O . PRO A 1 312 ? 2.578 21.812 16.188 1 92.38 312 PRO A O 1
ATOM 2414 N N . GLY A 1 313 ? 1.212 23.422 15.445 1 87.31 313 GLY A N 1
ATOM 2415 C CA . GLY A 1 313 ? 2.281 24.406 15.438 1 87.31 313 GLY A CA 1
ATOM 2416 C C . GLY A 1 313 ? 2.896 24.625 16.812 1 87.31 313 GLY A C 1
ATOM 2417 O O . GLY A 1 313 ? 4.117 24.734 16.938 1 87.31 313 GLY A O 1
ATOM 2418 N N . ALA A 1 314 ? 2.074 24.703 17.797 1 89.62 314 ALA A N 1
ATOM 2419 C CA . ALA A 1 314 ? 2.547 24.875 19.172 1 89.62 314 ALA A CA 1
ATOM 2420 C C . ALA A 1 314 ? 3.379 23.672 19.609 1 89.62 314 ALA A C 1
ATOM 2422 O O . ALA A 1 314 ? 4.434 23.844 20.234 1 89.62 314 ALA A O 1
ATOM 2423 N N . VAL A 1 315 ? 2.914 22.516 19.297 1 91.62 315 VAL A N 1
ATOM 2424 C CA . VAL A 1 315 ? 3.611 21.297 19.672 1 91.62 315 VAL A CA 1
ATOM 2425 C C . VAL A 1 315 ? 4.965 21.234 18.969 1 91.62 315 VAL A C 1
ATOM 2427 O O . VAL A 1 315 ? 5.977 20.891 19.578 1 91.62 315 VAL A O 1
ATOM 2430 N N . GLY A 1 316 ? 4.941 21.547 17.719 1 88.12 316 GLY A N 1
ATOM 2431 C CA . GLY A 1 316 ? 6.195 21.594 16.984 1 88.12 316 GLY A CA 1
ATOM 2432 C C . GLY A 1 316 ? 7.203 22.562 17.594 1 88.12 316 GLY A C 1
ATOM 2433 O O . GLY A 1 316 ? 8.391 22.234 17.703 1 88.12 316 GLY A O 1
ATOM 2434 N N . CYS A 1 317 ? 6.773 23.719 17.953 1 85.62 317 CYS A N 1
ATOM 2435 C CA . CYS A 1 317 ? 7.637 24.703 18.578 1 85.62 317 CYS A CA 1
ATOM 2436 C C . CYS A 1 317 ? 8.18 24.188 19.906 1 85.62 317 CYS A C 1
ATOM 2438 O O . CYS A 1 317 ? 9.344 24.422 20.234 1 85.62 317 CYS A O 1
ATOM 2440 N N . LEU A 1 318 ? 7.359 23.531 20.609 1 88.62 318 LEU A N 1
ATOM 2441 C CA . LEU A 1 318 ? 7.781 22.969 21.891 1 88.62 318 LEU A CA 1
ATOM 2442 C C . LEU A 1 318 ? 8.891 21.953 21.703 1 88.62 318 LEU A C 1
ATOM 2444 O O . LEU A 1 318 ? 9.852 21.906 22.469 1 88.62 318 LEU A O 1
ATOM 2448 N N . TRP A 1 319 ? 8.766 21.094 20.703 1 87.75 319 TRP A N 1
ATOM 2449 C CA . TRP A 1 319 ? 9.828 20.156 20.391 1 87.75 319 TRP A CA 1
ATOM 2450 C C . TRP A 1 319 ? 11.109 20.891 20.016 1 87.75 319 TRP A C 1
ATOM 2452 O O . TRP A 1 319 ? 12.211 20.438 20.359 1 87.75 319 TRP A O 1
ATOM 2462 N N . GLY A 1 320 ? 10.969 21.953 19.297 1 83.94 320 GLY A N 1
ATOM 2463 C CA . GLY A 1 320 ? 12.117 22.75 18.906 1 83.94 320 GLY A CA 1
ATOM 2464 C C . GLY A 1 320 ? 12.82 23.391 20.094 1 83.94 320 GLY A C 1
ATOM 2465 O O . GLY A 1 320 ? 14.039 23.562 20.078 1 83.94 320 GLY A O 1
ATOM 2466 N N . ILE A 1 321 ? 12.094 23.734 21.078 1 83.5 321 ILE A N 1
ATOM 2467 C CA . ILE A 1 321 ? 12.625 24.375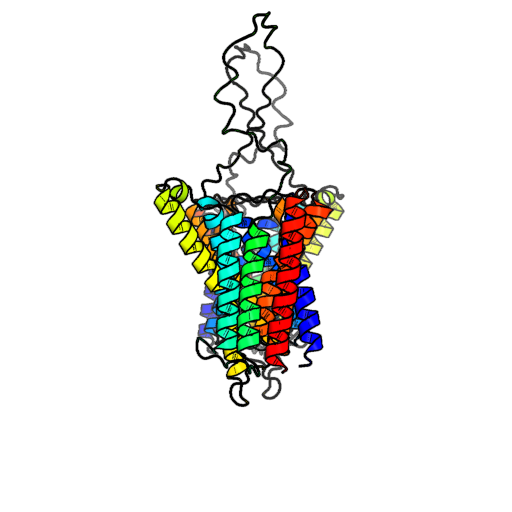 22.281 1 83.5 321 ILE A CA 1
ATOM 2468 C C . ILE A 1 321 ? 13.234 23.328 23.203 1 83.5 321 ILE A C 1
ATOM 2470 O O . ILE A 1 321 ? 14.383 23.469 23.641 1 83.5 321 ILE A O 1
ATOM 2474 N N . ILE A 1 322 ? 12.531 22.266 23.422 1 84.88 322 ILE A N 1
ATOM 2475 C CA . ILE A 1 322 ? 12.891 21.328 24.484 1 84.88 322 ILE A CA 1
ATOM 2476 C C . ILE A 1 322 ? 13.828 20.25 23.922 1 84.88 322 ILE A C 1
ATOM 2478 O O . ILE A 1 322 ? 14.883 19.969 24.516 1 84.88 322 ILE A O 1
ATOM 2482 N N . LEU A 1 323 ? 13.469 19.719 22.875 1 78.25 323 LEU A N 1
ATOM 2483 C CA . LEU A 1 323 ? 14.18 18.531 22.391 1 78.25 323 LEU A CA 1
ATOM 2484 C C . LEU A 1 323 ? 15.359 18.938 21.516 1 78.25 323 LEU A C 1
ATOM 2486 O O . LEU A 1 323 ? 16.469 18.406 21.672 1 78.25 323 LEU A O 1
ATOM 2490 N N . PHE A 1 324 ? 15.18 19.875 20.688 1 77.19 324 PHE A N 1
ATOM 2491 C CA . PHE A 1 324 ? 16.219 20.156 19.703 1 77.19 324 PHE A CA 1
ATOM 2492 C C . PHE A 1 324 ? 17.031 21.391 20.094 1 77.19 324 PHE A C 1
ATOM 2494 O O . PHE A 1 324 ? 18.141 21.594 19.594 1 77.19 324 PHE A O 1
ATOM 2501 N N . GLY A 1 325 ? 16.469 22.203 20.906 1 77.88 325 GLY A N 1
ATOM 2502 C CA . GLY A 1 325 ? 17.156 23.391 21.375 1 77.88 325 GLY A CA 1
ATOM 2503 C C . GLY A 1 325 ? 17.438 24.406 20.281 1 77.88 325 GLY A C 1
ATOM 2504 O O . GLY A 1 325 ? 18.438 25.125 20.328 1 77.88 325 GLY A O 1
ATOM 2505 N N . GLU A 1 326 ? 16.625 24.312 19.344 1 79 326 GLU A N 1
ATOM 2506 C CA . GLU A 1 326 ? 16.859 25.172 18.188 1 79 326 GLU A CA 1
ATOM 2507 C C . GLU A 1 326 ? 16.203 26.547 18.391 1 79 326 GLU A C 1
ATOM 2509 O O . GLU A 1 326 ? 16.578 27.516 17.719 1 79 326 GLU A O 1
ATOM 2514 N N . ILE A 1 327 ? 15.203 26.688 19.188 1 81.56 327 ILE A N 1
ATOM 2515 C CA . ILE A 1 327 ? 14.461 27.922 19.453 1 81.56 327 ILE A CA 1
ATOM 2516 C C . ILE A 1 327 ? 14.859 28.484 20.812 1 81.56 327 ILE A C 1
ATOM 2518 O O . ILE A 1 327 ? 14.547 27.891 21.844 1 81.56 327 ILE A O 1
ATOM 2522 N N . ARG A 1 328 ? 15.57 29.516 20.672 1 82.75 328 ARG A N 1
ATOM 2523 C CA . ARG A 1 328 ? 16.047 30.156 21.891 1 82.75 328 ARG A CA 1
ATOM 2524 C C . ARG A 1 328 ? 15.82 31.656 21.859 1 82.75 328 ARG A C 1
ATOM 2526 O O . ARG A 1 328 ? 15.461 32.219 20.812 1 82.75 328 ARG A O 1
ATOM 2533 N N . GLY A 1 329 ? 15.844 32.281 23.094 1 85.94 329 GLY A N 1
ATOM 2534 C CA . GLY A 1 329 ? 15.766 33.719 23.172 1 85.94 329 GLY A CA 1
ATOM 2535 C C . GLY A 1 329 ? 14.43 34.219 23.672 1 85.94 329 GLY A C 1
ATOM 2536 O O . GLY A 1 329 ? 13.391 33.594 23.438 1 85.94 329 GLY A O 1
ATOM 2537 N N . LEU A 1 330 ? 14.477 35.312 24.219 1 87.56 330 LEU A N 1
ATOM 2538 C CA . LEU A 1 330 ? 13.297 35.906 24.844 1 87.56 330 LEU A CA 1
ATOM 2539 C C . LEU A 1 330 ? 12.273 36.312 23.797 1 87.56 330 LEU A C 1
ATOM 2541 O O . LEU A 1 330 ? 11.062 36.219 24.016 1 87.56 330 LEU A O 1
ATOM 2545 N N . ARG A 1 331 ? 12.766 36.781 22.719 1 88.06 331 ARG A N 1
ATOM 2546 C CA . ARG A 1 331 ? 11.867 37.219 21.656 1 88.06 331 ARG A CA 1
ATOM 2547 C C . ARG A 1 331 ? 11.07 36.031 21.109 1 88.06 331 ARG A C 1
ATOM 2549 O O . ARG A 1 331 ? 9.852 36.125 20.938 1 88.06 331 ARG A O 1
ATOM 2556 N N . ASN A 1 332 ? 11.805 34.938 20.828 1 89 332 ASN A N 1
ATOM 2557 C CA . ASN A 1 332 ? 11.148 33.719 20.375 1 89 332 ASN A CA 1
ATOM 2558 C C . ASN A 1 332 ? 10.141 33.219 21.391 1 89 332 ASN A C 1
ATOM 2560 O O . ASN A 1 332 ? 9.039 32.781 21.031 1 89 332 ASN A O 1
ATOM 2564 N N . PHE A 1 333 ? 10.492 33.312 22.594 1 90.62 333 PHE A N 1
ATOM 2565 C CA . PHE A 1 333 ? 9.609 32.812 23.641 1 90.62 333 PHE A CA 1
ATOM 2566 C C . PHE A 1 333 ? 8.383 33.719 23.781 1 90.62 333 PHE A C 1
ATOM 2568 O O . PHE A 1 333 ? 7.285 33.219 24.062 1 90.62 333 PHE A O 1
ATOM 2575 N N . ALA A 1 334 ? 8.617 34.969 23.594 1 91.69 334 ALA A N 1
ATOM 2576 C CA . ALA A 1 334 ? 7.496 35.906 23.656 1 91.69 334 ALA A CA 1
ATOM 2577 C C . ALA A 1 334 ? 6.516 35.656 22.516 1 91.69 334 ALA A C 1
ATOM 2579 O O . ALA A 1 334 ? 5.301 35.656 22.719 1 91.69 334 ALA A O 1
ATOM 2580 N N . PHE A 1 335 ? 7.055 35.531 21.328 1 90.44 335 PHE A N 1
ATOM 2581 C CA . PHE A 1 335 ? 6.203 35.25 20.172 1 90.44 335 PHE A CA 1
ATOM 2582 C C . PHE A 1 335 ? 5.461 33.938 20.375 1 90.44 335 PHE A C 1
ATOM 2584 O O . PHE A 1 335 ? 4.266 33.844 20.062 1 90.44 335 PHE A O 1
ATOM 2591 N N . PHE A 1 336 ? 6.188 32.969 20.812 1 91.38 336 PHE A N 1
ATOM 2592 C CA . PHE A 1 336 ? 5.586 31.672 21.078 1 91.38 336 PHE A CA 1
ATOM 2593 C C . PHE A 1 336 ? 4.473 31.781 22.109 1 91.38 336 PHE A C 1
ATOM 2595 O O . PHE A 1 336 ? 3.367 31.281 21.906 1 91.38 336 PHE A O 1
ATOM 2602 N N . GLY A 1 337 ? 4.77 32.438 23.203 1 93.06 337 GLY A N 1
ATOM 2603 C CA . GLY A 1 337 ? 3.77 32.625 24.25 1 93.06 337 GLY A CA 1
ATOM 2604 C C . GLY A 1 337 ? 2.537 33.344 23.766 1 93.06 337 GLY A C 1
ATOM 2605 O O . GLY A 1 337 ? 1.41 32.969 24.062 1 93.06 337 GLY A O 1
ATOM 2606 N N . ALA A 1 338 ? 2.752 34.406 23.094 1 94.44 338 ALA A N 1
ATOM 2607 C CA . ALA A 1 338 ? 1.646 35.188 22.547 1 94.44 338 ALA A CA 1
ATOM 2608 C C . ALA A 1 338 ? 0.803 34.375 21.594 1 94.44 338 ALA A C 1
ATOM 2610 O O . ALA A 1 338 ? -0.427 34.469 21.594 1 94.44 338 ALA A O 1
ATOM 2611 N N . ALA A 1 339 ? 1.484 33.594 20.766 1 92.88 339 ALA A N 1
ATOM 2612 C CA . ALA A 1 339 ? 0.785 32.75 19.812 1 92.88 339 ALA A CA 1
ATOM 2613 C C . ALA A 1 339 ? -0.096 31.734 20.516 1 92.88 339 ALA A C 1
ATOM 2615 O O . ALA A 1 339 ? -1.248 31.531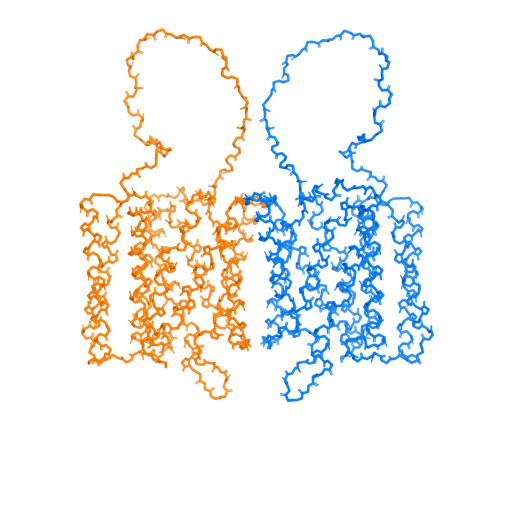 20.125 1 92.88 339 ALA A O 1
ATOM 2616 N N . VAL A 1 340 ? 0.402 31.156 21.547 1 93.94 340 VAL A N 1
ATOM 2617 C CA . VAL A 1 340 ? -0.317 30.125 22.281 1 93.94 340 VAL A CA 1
ATOM 2618 C C . VAL A 1 340 ? -1.545 30.734 22.953 1 93.94 340 VAL A C 1
ATOM 2620 O O . VAL A 1 340 ? -2.627 30.141 22.938 1 93.94 340 VAL A O 1
ATOM 2623 N N . VAL A 1 341 ? -1.362 31.875 23.484 1 95.5 341 VAL A N 1
ATOM 2624 C CA . VAL A 1 341 ? -2.459 32.531 24.188 1 95.5 341 VAL A CA 1
ATOM 2625 C C . VAL A 1 341 ? -3.541 32.938 23.188 1 95.5 341 VAL A C 1
ATOM 2627 O O . VAL A 1 341 ? -4.73 32.719 23.422 1 95.5 341 VAL A O 1
ATOM 2630 N N . LEU A 1 342 ? -3.154 33.531 22.109 1 94.94 342 LEU A N 1
ATOM 2631 C CA . LEU A 1 342 ? -4.113 33.938 21.078 1 94.94 342 LEU A CA 1
ATOM 2632 C C . LEU A 1 342 ? -4.879 32.719 20.562 1 94.94 342 LEU A C 1
ATOM 2634 O O . LEU A 1 342 ? -6.09 32.812 20.328 1 94.94 342 LEU A O 1
ATOM 2638 N N . ASN A 1 343 ? -4.125 31.656 20.359 1 93.62 343 ASN A N 1
ATOM 2639 C CA . ASN A 1 343 ? -4.754 30.422 19.891 1 93.62 343 ASN A CA 1
ATOM 2640 C C . ASN A 1 343 ? -5.77 29.891 20.906 1 93.62 343 ASN A C 1
ATOM 2642 O O . ASN A 1 343 ? -6.883 29.516 20.531 1 93.62 343 ASN A O 1
ATOM 2646 N N . ALA A 1 344 ? -5.449 29.891 22.125 1 94.44 344 ALA A N 1
ATOM 2647 C CA . ALA A 1 344 ? -6.32 29.375 23.188 1 94.44 344 ALA A CA 1
ATOM 2648 C C . ALA A 1 344 ? -7.578 30.234 23.312 1 94.44 344 ALA A C 1
ATOM 2650 O O . ALA A 1 344 ? -8.688 29.703 23.422 1 94.44 344 ALA A O 1
ATOM 2651 N N . VAL A 1 345 ? -7.387 31.5 23.297 1 96.75 345 VAL A N 1
ATOM 2652 C CA . VAL A 1 345 ? -8.523 32.406 23.406 1 96.75 345 VAL A CA 1
ATOM 2653 C C . VAL A 1 345 ? -9.398 32.281 22.156 1 96.75 345 VAL A C 1
ATOM 2655 O O . VAL A 1 345 ? -10.633 32.281 22.266 1 96.75 345 VAL A O 1
ATOM 2658 N N . GLY A 1 346 ? -8.766 32.25 21.016 1 95.75 346 GLY A N 1
ATOM 2659 C CA . GLY A 1 346 ? -9.516 32.062 19.797 1 95.75 346 GLY A CA 1
ATOM 2660 C C . GLY A 1 346 ? -10.383 30.828 19.781 1 95.75 346 GLY A C 1
ATOM 2661 O O . GLY A 1 346 ? -11.57 30.891 19.469 1 95.75 346 GLY A O 1
ATOM 2662 N N . VAL A 1 347 ? -9.805 29.719 20.172 1 92.25 347 VAL A N 1
ATOM 2663 C CA . VAL A 1 347 ? -10.508 28.453 20.219 1 92.25 347 VAL A CA 1
ATOM 2664 C C . VAL A 1 347 ? -11.648 28.516 21.234 1 92.25 347 VAL A C 1
ATOM 2666 O O . VAL A 1 347 ? -12.742 28 20.984 1 92.25 347 VAL A O 1
ATOM 2669 N N . ALA A 1 348 ? -11.391 29.125 22.344 1 94.88 348 ALA A N 1
ATOM 2670 C CA . ALA A 1 348 ? -12.422 29.281 23.375 1 94.88 348 ALA A CA 1
ATOM 2671 C C . ALA A 1 348 ? -13.602 30.078 22.844 1 94.88 348 ALA A C 1
ATOM 2673 O O . ALA A 1 348 ? -14.758 29.734 23.109 1 94.88 348 ALA A O 1
ATOM 2674 N N . LEU A 1 349 ? -13.328 31.109 22.172 1 95.94 349 LEU A N 1
ATOM 2675 C CA . LEU A 1 349 ? -14.391 31.953 21.625 1 95.94 349 LEU A CA 1
ATOM 2676 C C . LEU A 1 349 ? -15.188 31.203 20.562 1 95.94 349 LEU A C 1
ATOM 2678 O O . LEU A 1 349 ? -16.422 31.328 20.516 1 95.94 349 LEU A O 1
ATOM 2682 N N . ILE A 1 350 ? -14.523 30.453 19.75 1 93.88 350 ILE A N 1
ATOM 2683 C CA . ILE A 1 350 ? -15.188 29.672 18.719 1 93.88 350 ILE A CA 1
ATOM 2684 C C . ILE A 1 350 ? -16.109 28.641 19.375 1 93.88 350 ILE A C 1
ATOM 2686 O O . ILE A 1 350 ? -17.25 28.469 18.953 1 93.88 350 ILE A O 1
ATOM 2690 N N . THR A 1 351 ? -15.633 27.969 20.422 1 90.62 351 THR A N 1
ATOM 2691 C CA . THR A 1 351 ? -16.406 26.969 21.125 1 90.62 351 THR A CA 1
ATOM 2692 C C . THR A 1 351 ? -17.609 27.609 21.812 1 90.62 351 THR A C 1
ATOM 2694 O O . THR A 1 351 ? -18.719 27.047 21.781 1 90.62 351 THR A O 1
ATOM 2697 N N . LEU A 1 352 ? -17.375 28.781 22.391 1 92.31 352 LEU A N 1
ATOM 2698 C CA . LEU A 1 352 ? -18.453 29.5 23.062 1 92.31 352 LEU A CA 1
ATOM 2699 C C . LEU A 1 352 ? -19.5 29.969 22.062 1 92.31 352 LEU A C 1
ATOM 2701 O O . LEU A 1 352 ? -20.688 30.031 22.375 1 92.31 352 LEU A O 1
ATOM 2705 N N . GLY A 1 353 ? -19.047 30.344 20.969 1 90.88 353 GLY A N 1
ATOM 2706 C CA . GLY A 1 353 ? -19.969 30.766 19.922 1 90.88 353 GLY A CA 1
ATOM 2707 C C . GLY A 1 353 ? -20.922 29.672 19.484 1 90.88 353 GLY A C 1
ATOM 2708 O O . GLY A 1 353 ? -22.047 29.953 19.078 1 90.88 353 GLY A O 1
ATOM 2709 N N . LYS A 1 354 ? -20.5 28.453 19.547 1 87.69 354 LYS A N 1
ATOM 2710 C CA . LYS A 1 354 ? -21.328 27.312 19.188 1 87.69 354 LYS A CA 1
ATOM 2711 C C . LYS A 1 354 ? -22.328 27 20.312 1 87.69 354 LYS A C 1
ATOM 2713 O O . LYS A 1 354 ? -23.453 26.562 20.047 1 87.69 354 LYS A O 1
ATOM 2718 N N . SER A 1 355 ? -22.016 27.234 21.578 1 83.25 355 SER A N 1
ATOM 2719 C CA . SER A 1 355 ? -22.797 26.766 22.719 1 83.25 355 SER A CA 1
ATOM 2720 C C . SER A 1 355 ? -23.719 27.859 23.25 1 83.25 355 SER A C 1
ATOM 2722 O O . SER A 1 355 ? -24.75 27.578 23.859 1 83.25 355 SER A O 1
ATOM 2724 N N . LEU A 1 356 ? -23.312 29.156 23.094 1 77.62 356 LEU A N 1
ATOM 2725 C CA . LEU A 1 356 ? -24.078 30.234 23.703 1 77.62 356 LEU A CA 1
ATOM 2726 C C . LEU A 1 356 ? -25.016 30.891 22.703 1 77.62 356 LEU A C 1
ATOM 2728 O O . LEU A 1 356 ? -24.641 31.062 21.531 1 77.62 356 LEU A O 1
ATOM 2732 N N . MET B 1 1 ? -20.938 -19.578 -14.75 1 71.94 1 MET B N 1
ATOM 2733 C CA . MET B 1 1 ? -19.984 -19.031 -15.703 1 71.94 1 MET B CA 1
ATOM 2734 C C . MET B 1 1 ? -19.672 -20.047 -16.797 1 71.94 1 MET B C 1
ATOM 2736 O O . MET B 1 1 ? -19.656 -21.25 -16.562 1 71.94 1 MET B O 1
ATOM 2740 N N . GLN B 1 2 ? -19.484 -19.469 -18.047 1 83.06 2 GLN B N 1
ATOM 2741 C CA . GLN B 1 2 ? -19.203 -20.344 -19.188 1 83.06 2 GLN B CA 1
ATOM 2742 C C . GLN B 1 2 ? -17.797 -20.906 -19.125 1 83.06 2 GLN B C 1
ATOM 2744 O O . GLN B 1 2 ? -16.844 -20.172 -18.781 1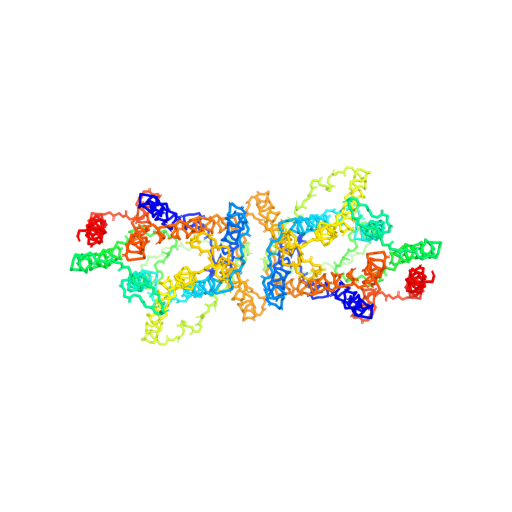 83.06 2 GLN B O 1
ATOM 2749 N N . ALA B 1 3 ? -17.672 -22.078 -19.375 1 87.19 3 ALA B N 1
ATOM 2750 C CA . ALA B 1 3 ? -16.406 -22.781 -19.281 1 87.19 3 ALA B CA 1
ATOM 2751 C C . ALA B 1 3 ? -15.344 -22.141 -20.172 1 87.19 3 ALA B C 1
ATOM 2753 O O . ALA B 1 3 ? -14.172 -22.078 -19.812 1 87.19 3 ALA B O 1
ATOM 2754 N N . TRP B 1 4 ? -15.789 -21.656 -21.297 1 91.19 4 TRP B N 1
ATOM 2755 C CA . TRP B 1 4 ? -14.82 -21.094 -22.234 1 91.19 4 TRP B CA 1
ATOM 2756 C C . TRP B 1 4 ? -14.156 -19.844 -21.656 1 91.19 4 TRP B C 1
ATOM 2758 O O . TRP B 1 4 ? -12.977 -19.594 -21.906 1 91.19 4 TRP B O 1
ATOM 2768 N N . LEU B 1 5 ? -14.836 -19.062 -20.891 1 93.81 5 LEU B N 1
ATOM 2769 C CA . LEU B 1 5 ? -14.258 -17.906 -20.219 1 93.81 5 LEU B CA 1
ATOM 2770 C C . LEU B 1 5 ? -13.195 -18.328 -19.219 1 93.81 5 LEU B C 1
ATOM 2772 O O . LEU B 1 5 ? -12.195 -17.641 -19.016 1 93.81 5 LEU B O 1
ATOM 2776 N N . GLY B 1 6 ? -13.445 -19.422 -18.609 1 95.94 6 GLY B N 1
ATOM 2777 C CA . GLY B 1 6 ? -12.469 -19.969 -17.688 1 95.94 6 GLY B CA 1
ATOM 2778 C C . GLY B 1 6 ? -11.164 -20.359 -18.375 1 95.94 6 GLY B C 1
ATOM 2779 O O . GLY B 1 6 ? -10.086 -20.109 -17.828 1 95.94 6 GLY B O 1
ATOM 2780 N N . TYR B 1 7 ? -11.289 -20.922 -19.562 1 95.5 7 TYR B N 1
ATOM 2781 C CA . TYR B 1 7 ? -10.102 -21.328 -20.297 1 95.5 7 TYR B CA 1
ATOM 2782 C C . TYR B 1 7 ? -9.328 -20.109 -20.797 1 95.5 7 TYR B C 1
ATOM 2784 O O . TYR B 1 7 ? -8.094 -20.094 -20.797 1 95.5 7 TYR B O 1
ATOM 2792 N N . ILE B 1 8 ? -10.016 -19.125 -21.234 1 97.56 8 ILE B N 1
ATOM 2793 C CA . ILE B 1 8 ? -9.359 -17.906 -21.672 1 97.56 8 ILE B CA 1
ATOM 2794 C C . ILE B 1 8 ? -8.625 -17.266 -20.484 1 97.56 8 ILE B C 1
ATOM 2796 O O . ILE B 1 8 ? -7.48 -16.828 -20.625 1 97.56 8 ILE B O 1
ATOM 2800 N N . ALA B 1 9 ? -9.32 -17.219 -19.375 1 98.06 9 ALA B N 1
ATOM 2801 C CA . ALA B 1 9 ? -8.703 -16.672 -18.172 1 98.06 9 ALA B CA 1
ATOM 2802 C C . ALA B 1 9 ? -7.469 -17.469 -17.766 1 98.06 9 ALA B C 1
ATOM 2804 O O . ALA B 1 9 ? -6.457 -16.891 -17.359 1 98.06 9 ALA B O 1
ATOM 2805 N N . ALA B 1 10 ? -7.57 -18.75 -17.891 1 97.69 10 ALA B N 1
ATOM 2806 C CA . ALA B 1 10 ? -6.422 -19.594 -17.578 1 97.69 10 ALA B CA 1
ATOM 2807 C C . ALA B 1 10 ? -5.254 -19.297 -18.5 1 97.69 10 ALA B C 1
ATOM 2809 O O . ALA B 1 10 ? -4.098 -19.266 -18.078 1 97.69 10 ALA B O 1
ATOM 2810 N N . ALA B 1 11 ? -5.539 -19.094 -19.75 1 97.69 11 ALA B N 1
ATOM 2811 C CA . ALA B 1 11 ? -4.492 -18.781 -20.734 1 97.69 11 ALA B CA 1
ATOM 2812 C C . ALA B 1 11 ? -3.809 -17.469 -20.406 1 97.69 11 ALA B C 1
ATOM 2814 O O . ALA B 1 11 ? -2.582 -17.359 -20.469 1 97.69 11 ALA B O 1
ATOM 2815 N N . VAL B 1 12 ? -4.555 -16.469 -20.031 1 98.31 12 VAL B N 1
ATOM 2816 C CA . VAL B 1 12 ? -4 -15.18 -19.656 1 98.31 12 VAL B CA 1
ATOM 2817 C C . VAL B 1 12 ? -3.16 -15.328 -18.391 1 98.31 12 VAL B C 1
ATOM 2819 O O . VAL B 1 12 ? -2.076 -14.742 -18.281 1 98.31 12 VAL B O 1
ATOM 2822 N N . ALA B 1 13 ? -3.697 -16.094 -17.438 1 98.5 13 ALA B N 1
ATOM 2823 C CA . ALA B 1 13 ? -2.955 -16.328 -16.203 1 98.5 13 ALA B CA 1
ATOM 2824 C C . ALA B 1 13 ? -1.608 -16.984 -16.484 1 98.5 13 ALA B C 1
ATOM 2826 O O . ALA B 1 13 ? -0.579 -16.562 -15.953 1 98.5 13 ALA B O 1
ATOM 2827 N N . VAL B 1 14 ? -1.601 -17.953 -17.359 1 97.44 14 VAL B N 1
ATOM 2828 C CA . VAL B 1 14 ? -0.389 -18.672 -17.703 1 97.44 14 VAL B CA 1
ATOM 2829 C C . VAL B 1 14 ? 0.615 -17.734 -18.359 1 97.44 14 VAL B C 1
ATOM 2831 O O . VAL B 1 14 ? 1.789 -17.703 -17.984 1 97.44 14 VAL B O 1
ATOM 2834 N N . LEU B 1 15 ? 0.175 -16.922 -19.25 1 97.69 15 LEU B N 1
ATOM 2835 C CA . LEU B 1 15 ? 1.048 -16 -19.969 1 97.69 15 LEU B CA 1
ATOM 2836 C C . LEU B 1 15 ? 1.61 -14.938 -19.031 1 97.69 15 LEU B C 1
ATOM 2838 O O . LEU B 1 15 ? 2.805 -14.633 -19.062 1 97.69 15 LEU B O 1
ATOM 2842 N N . CYS B 1 16 ? 0.792 -14.422 -18.203 1 98.12 16 CYS B N 1
ATOM 2843 C CA . CYS B 1 16 ? 1.221 -13.344 -17.312 1 98.12 16 CYS B CA 1
ATOM 2844 C C . CYS B 1 16 ? 2.107 -13.875 -16.203 1 98.12 16 CYS B C 1
ATOM 2846 O O . CYS B 1 16 ? 3.127 -13.273 -15.867 1 98.12 16 CYS B O 1
ATOM 2848 N N . PHE B 1 17 ? 1.752 -15.016 -15.594 1 97.25 17 PHE B N 1
ATOM 2849 C CA . PHE B 1 17 ? 2.613 -15.617 -14.586 1 97.25 17 PHE B CA 1
ATOM 2850 C C . PHE B 1 17 ? 3.969 -15.977 -15.18 1 97.25 17 PHE B C 1
ATOM 2852 O O . PHE B 1 17 ? 5.008 -15.758 -14.547 1 97.25 17 PHE B O 1
ATOM 2859 N N . GLY B 1 18 ? 4.004 -16.484 -16.359 1 94.75 18 GLY B N 1
ATOM 2860 C CA . GLY B 1 18 ? 5.234 -16.922 -17 1 94.75 18 GLY B CA 1
ATOM 2861 C C . GLY B 1 18 ? 6.109 -15.766 -17.453 1 94.75 18 GLY B C 1
ATOM 2862 O O . GLY B 1 18 ? 7.309 -15.938 -17.672 1 94.75 18 GLY B O 1
ATOM 2863 N N . SER B 1 19 ? 5.551 -14.547 -17.516 1 95.75 19 SER B N 1
ATOM 2864 C CA . SER B 1 19 ? 6.277 -13.414 -18.078 1 95.75 19 SER B CA 1
ATOM 2865 C C . SER B 1 19 ? 6.559 -12.359 -17.031 1 95.75 19 SER B C 1
ATOM 2867 O O . SER B 1 19 ? 7.289 -11.398 -17.281 1 95.75 19 SER B O 1
ATOM 2869 N N . ASN B 1 20 ? 6.004 -12.508 -15.805 1 93.62 20 ASN B N 1
ATOM 2870 C CA . ASN B 1 20 ? 5.965 -11.383 -14.875 1 93.62 20 ASN B CA 1
ATOM 2871 C C . ASN B 1 20 ? 7.355 -11.031 -14.352 1 93.62 20 ASN B C 1
ATOM 2873 O O . ASN B 1 20 ? 7.559 -9.961 -13.781 1 93.62 20 ASN B O 1
ATOM 2877 N N . PHE B 1 21 ? 8.383 -11.852 -14.609 1 90.31 21 PHE B N 1
ATOM 2878 C CA . PHE B 1 21 ? 9.719 -11.516 -14.141 1 90.31 21 PHE B CA 1
ATOM 2879 C C . PHE B 1 21 ? 10.594 -11.039 -15.297 1 90.31 21 PHE B C 1
ATOM 2881 O O . PHE B 1 21 ? 11.742 -10.648 -15.086 1 90.31 21 PHE B O 1
ATOM 2888 N N . VAL B 1 22 ? 10.133 -10.992 -16.484 1 90.44 22 VAL B N 1
ATOM 2889 C CA . VAL B 1 22 ? 10.867 -10.539 -17.656 1 90.44 22 VAL B CA 1
ATOM 2890 C C . VAL B 1 22 ? 11.273 -9.078 -17.469 1 90.44 22 VAL B C 1
ATOM 2892 O O . VAL B 1 22 ? 12.43 -8.711 -17.719 1 90.44 22 VAL B O 1
ATOM 2895 N N . PRO B 1 23 ? 10.445 -8.195 -16.906 1 91.81 23 PRO B N 1
ATOM 2896 C CA . PRO B 1 23 ? 10.812 -6.785 -16.781 1 91.81 23 PRO B CA 1
ATOM 2897 C C . PRO B 1 23 ? 11.945 -6.559 -15.781 1 91.81 23 PRO B C 1
ATOM 2899 O O . PRO B 1 23 ? 12.641 -5.543 -15.859 1 91.81 23 PRO B O 1
ATOM 2902 N N . VAL B 1 24 ? 12.125 -7.465 -14.898 1 92.56 24 VAL B N 1
ATOM 2903 C CA . VAL B 1 24 ? 13.07 -7.207 -13.82 1 92.56 24 VAL B CA 1
ATOM 2904 C C . VAL B 1 24 ? 14.359 -7.984 -14.07 1 92.56 24 VAL B C 1
ATOM 2906 O O . VAL B 1 24 ? 15.344 -7.816 -13.344 1 92.56 24 VAL B O 1
ATOM 2909 N N . LYS B 1 25 ? 14.508 -8.688 -15.062 1 87.62 25 LYS B N 1
ATOM 2910 C CA . LYS B 1 25 ? 15.617 -9.609 -15.297 1 87.62 25 LYS B CA 1
ATOM 2911 C C . LYS B 1 25 ? 16.938 -8.859 -15.406 1 87.62 25 LYS B C 1
ATOM 2913 O O . LYS B 1 25 ? 17.969 -9.352 -14.953 1 87.62 25 LYS B O 1
ATOM 2918 N N . LYS B 1 26 ? 16.984 -7.719 -15.875 1 87.62 26 LYS B N 1
ATOM 2919 C CA . LYS B 1 26 ? 18.234 -7.004 -16.141 1 87.62 26 LYS B CA 1
ATOM 2920 C C . LYS B 1 26 ? 18.609 -6.121 -14.953 1 87.62 26 LYS B C 1
ATOM 2922 O O . LYS B 1 26 ? 19.656 -5.469 -14.969 1 87.62 26 LYS B O 1
ATOM 2927 N N . PHE B 1 27 ? 17.875 -6.145 -13.922 1 90.5 27 PHE B N 1
ATOM 2928 C CA . PHE B 1 27 ? 18.125 -5.25 -12.797 1 90.5 27 PHE B CA 1
ATOM 2929 C C . PHE B 1 27 ? 18.594 -6.035 -11.578 1 90.5 27 PHE B C 1
ATOM 2931 O O . PHE B 1 27 ? 18.172 -7.176 -11.367 1 90.5 27 PHE B O 1
ATOM 2938 N N . GLU B 1 28 ? 19.453 -5.426 -10.812 1 87.25 28 GLU B N 1
ATOM 2939 C CA . GLU B 1 28 ? 19.875 -6.012 -9.547 1 87.25 28 GLU B CA 1
ATOM 2940 C C . GLU B 1 28 ? 18.781 -5.898 -8.492 1 87.25 28 GLU B C 1
ATOM 2942 O O . GLU B 1 28 ? 18.188 -4.836 -8.312 1 87.25 28 GLU B O 1
ATOM 2947 N N . THR B 1 29 ? 18.531 -7.043 -7.82 1 88.25 29 THR B N 1
ATOM 2948 C CA . THR B 1 29 ? 17.453 -7.055 -6.828 1 88.25 29 THR B CA 1
ATOM 2949 C C . THR B 1 29 ? 18.016 -7.266 -5.426 1 88.25 29 THR B C 1
ATOM 2951 O O . THR B 1 29 ? 17.266 -7.277 -4.449 1 88.25 29 THR B O 1
ATOM 2954 N N . GLY B 1 30 ? 19.281 -7.324 -5.32 1 86.19 30 GLY B N 1
ATOM 2955 C CA . GLY B 1 30 ? 19.891 -7.551 -4.016 1 86.19 30 GLY B CA 1
ATOM 2956 C C . GLY B 1 30 ? 19.422 -8.836 -3.361 1 86.19 30 GLY B C 1
ATOM 2957 O O . GLY B 1 30 ? 19.484 -9.906 -3.969 1 86.19 30 GLY B O 1
ATOM 2958 N N . ASP B 1 31 ? 18.953 -8.766 -2.16 1 88.31 31 ASP B N 1
ATOM 2959 C CA . ASP B 1 31 ? 18.469 -9.961 -1.481 1 88.31 31 ASP B CA 1
ATOM 2960 C C . ASP B 1 31 ? 17 -10.211 -1.811 1 88.31 31 ASP B C 1
ATOM 2962 O O . ASP B 1 31 ? 16.422 -11.219 -1.388 1 88.31 31 ASP B O 1
ATOM 2966 N N . GLY B 1 32 ? 16.391 -9.359 -2.441 1 91.38 32 GLY B N 1
ATOM 2967 C CA . GLY B 1 32 ? 15.062 -9.586 -2.982 1 91.38 32 GLY B CA 1
ATOM 2968 C C . GLY B 1 32 ? 13.961 -9.023 -2.102 1 91.38 32 GLY B C 1
ATOM 2969 O O . GLY B 1 32 ? 12.797 -9 -2.502 1 91.38 32 GLY B O 1
ATOM 2970 N N . MET B 1 33 ? 14.273 -8.547 -0.893 1 93.94 33 MET B N 1
ATOM 2971 C CA . MET B 1 33 ? 13.25 -8.086 0.049 1 93.94 33 MET B CA 1
ATOM 2972 C C . MET B 1 33 ? 12.594 -6.801 -0.438 1 93.94 33 MET B C 1
ATOM 2974 O O . MET B 1 33 ? 11.367 -6.672 -0.406 1 93.94 33 MET B O 1
ATOM 2978 N N . PHE B 1 34 ? 13.469 -5.871 -0.874 1 95.75 34 PHE B N 1
ATOM 2979 C CA . PHE B 1 34 ? 12.93 -4.617 -1.396 1 95.75 34 PHE B CA 1
ATOM 2980 C C . PHE B 1 34 ? 12.133 -4.859 -2.672 1 95.75 34 PHE B C 1
ATOM 2982 O O . PHE B 1 34 ? 11.062 -4.285 -2.857 1 95.75 34 PHE B O 1
ATOM 2989 N N . PHE B 1 35 ? 12.641 -5.703 -3.533 1 95.38 35 PHE B N 1
ATOM 2990 C CA . PHE B 1 35 ? 11.953 -6.047 -4.773 1 95.38 35 PHE B CA 1
ATOM 2991 C C . PHE B 1 35 ? 10.578 -6.629 -4.484 1 95.38 35 PHE B C 1
ATOM 2993 O O . PHE B 1 35 ? 9.586 -6.246 -5.117 1 95.38 35 PHE B O 1
ATOM 3000 N N . GLN B 1 36 ? 10.492 -7.57 -3.584 1 96.44 36 GLN B N 1
ATOM 3001 C CA . GLN B 1 36 ? 9.219 -8.188 -3.234 1 96.44 36 GLN B CA 1
ATOM 3002 C C . GLN B 1 36 ? 8.211 -7.141 -2.777 1 96.44 36 GLN B C 1
ATOM 3004 O O . GLN B 1 36 ? 7.023 -7.223 -3.119 1 96.44 36 GLN B O 1
ATOM 3009 N N . TRP B 1 37 ? 8.617 -6.246 -1.986 1 97.75 37 TRP B N 1
ATOM 3010 C CA . TRP B 1 37 ? 7.742 -5.199 -1.475 1 97.75 37 TRP B CA 1
ATOM 3011 C C . TRP B 1 37 ? 7.227 -4.316 -2.607 1 97.75 37 TRP B C 1
ATOM 3013 O O . TRP B 1 37 ? 6.047 -3.959 -2.637 1 97.75 37 TRP B O 1
ATOM 3023 N N . ILE B 1 38 ? 8.117 -3.965 -3.572 1 97.81 38 ILE B N 1
ATOM 3024 C CA . ILE B 1 38 ? 7.75 -3.158 -4.73 1 97.81 38 ILE B CA 1
ATOM 3025 C C . ILE B 1 38 ? 6.766 -3.928 -5.609 1 97.81 38 ILE B C 1
ATOM 3027 O O . ILE B 1 38 ? 5.762 -3.369 -6.062 1 97.81 38 ILE B O 1
ATOM 3031 N N . LEU B 1 39 ? 7.082 -5.176 -5.809 1 98 39 LEU B N 1
ATOM 3032 C CA . LEU B 1 39 ? 6.199 -6.039 -6.582 1 98 39 LEU B CA 1
ATOM 3033 C C . LEU B 1 39 ? 4.797 -6.059 -5.984 1 98 39 LEU B C 1
ATOM 3035 O O . LEU B 1 39 ? 3.807 -5.953 -6.707 1 98 39 LEU B O 1
ATOM 3039 N N . CYS B 1 40 ? 4.699 -6.172 -4.656 1 98.69 40 CYS B N 1
ATOM 3040 C CA . CYS B 1 40 ? 3.42 -6.262 -3.963 1 98.69 40 CYS B CA 1
ATOM 3041 C C . CYS B 1 40 ? 2.674 -4.934 -4.027 1 98.69 40 CYS B C 1
ATOM 3043 O O . CYS B 1 40 ? 1.445 -4.902 -3.934 1 98.69 40 CYS B O 1
ATOM 3045 N N . THR B 1 41 ? 3.43 -3.828 -4.195 1 98.62 41 THR B N 1
ATOM 3046 C CA . THR B 1 41 ? 2.783 -2.543 -4.434 1 98.62 41 THR B CA 1
ATOM 3047 C C . THR B 1 41 ? 2.031 -2.555 -5.762 1 98.62 41 THR B C 1
ATOM 3049 O O . THR B 1 41 ? 0.915 -2.039 -5.852 1 98.62 41 THR B O 1
ATOM 3052 N N . GLY B 1 42 ? 2.658 -3.121 -6.789 1 98.69 42 GLY B N 1
ATOM 3053 C CA . GLY B 1 42 ? 1.97 -3.273 -8.062 1 98.69 42 GLY B CA 1
ATOM 3054 C C . GLY B 1 42 ? 0.727 -4.137 -7.969 1 98.69 42 GLY B C 1
ATOM 3055 O O . GLY B 1 42 ? -0.289 -3.844 -8.602 1 98.69 42 GLY B O 1
ATOM 3056 N N . ILE B 1 43 ? 0.863 -5.18 -7.16 1 98.81 43 ILE B N 1
ATOM 3057 C CA . ILE B 1 43 ? -0.269 -6.07 -6.93 1 98.81 43 ILE B CA 1
ATOM 3058 C C . ILE B 1 43 ? -1.417 -5.297 -6.289 1 98.81 43 ILE B C 1
ATOM 3060 O O . ILE B 1 43 ? -2.564 -5.391 -6.73 1 98.81 43 ILE B O 1
ATOM 3064 N N . TRP B 1 44 ? -1.122 -4.488 -5.297 1 98.75 44 TRP B N 1
ATOM 3065 C CA . TRP B 1 44 ? -2.127 -3.705 -4.586 1 98.75 44 TRP B CA 1
ATOM 3066 C C . TRP B 1 44 ? -2.807 -2.711 -5.52 1 98.75 44 TRP B C 1
ATOM 3068 O O . TRP B 1 44 ? -4.031 -2.578 -5.512 1 98.75 44 TRP B O 1
ATOM 3078 N N . LEU B 1 45 ? -2.049 -2.014 -6.363 1 98.5 45 LEU B N 1
ATOM 3079 C CA . LEU B 1 45 ? -2.6 -1.05 -7.312 1 98.5 45 LEU B CA 1
ATOM 3080 C C . LEU B 1 45 ? -3.592 -1.722 -8.258 1 98.5 45 LEU B C 1
ATOM 3082 O O . LEU B 1 45 ? -4.668 -1.184 -8.516 1 98.5 45 LEU B O 1
ATOM 3086 N N . THR B 1 46 ? -3.199 -2.848 -8.711 1 98.56 46 THR B N 1
ATOM 3087 C CA . THR B 1 46 ? -4.066 -3.598 -9.617 1 98.56 46 THR B CA 1
ATOM 3088 C C . THR B 1 46 ? -5.34 -4.035 -8.906 1 98.56 46 THR B C 1
ATOM 3090 O O . THR B 1 46 ? -6.426 -4.012 -9.484 1 98.56 46 THR B O 1
ATOM 3093 N N . GLY B 1 47 ? -5.16 -4.48 -7.648 1 98.56 47 GLY B N 1
ATOM 3094 C CA . GLY B 1 47 ? -6.324 -4.852 -6.859 1 98.56 47 GLY B CA 1
ATOM 3095 C C . GLY B 1 47 ? -7.332 -3.727 -6.711 1 98.56 47 GLY B C 1
ATOM 3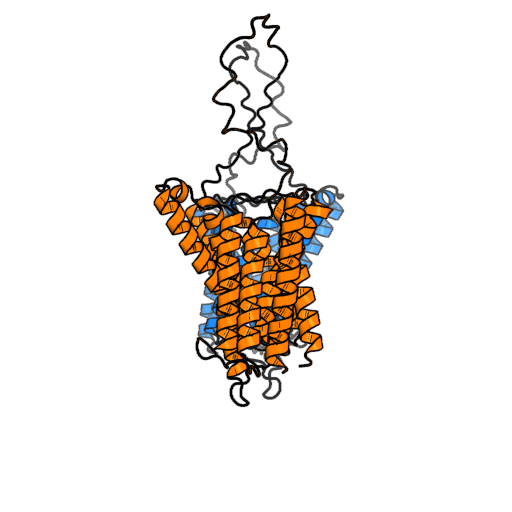096 O O . GLY B 1 47 ? -8.539 -3.959 -6.758 1 98.56 47 GLY B O 1
ATOM 3097 N N . LEU B 1 48 ? -6.852 -2.51 -6.52 1 98.12 48 LEU B N 1
ATOM 3098 C CA . LEU B 1 48 ? -7.734 -1.353 -6.41 1 98.12 48 LEU B CA 1
ATOM 3099 C C . LEU B 1 48 ? -8.516 -1.142 -7.699 1 98.12 48 LEU B C 1
ATOM 3101 O O . LEU B 1 48 ? -9.711 -0.846 -7.66 1 98.12 48 LEU B O 1
ATOM 3105 N N . VAL B 1 49 ? -7.879 -1.29 -8.805 1 98 49 VAL B N 1
ATOM 3106 C CA . VAL B 1 49 ? -8.523 -1.138 -10.109 1 98 49 VAL B CA 1
ATOM 3107 C C . VAL B 1 49 ? -9.594 -2.211 -10.281 1 98 49 VAL B C 1
ATOM 3109 O O . VAL B 1 49 ? -10.719 -1.912 -10.688 1 98 49 VAL B O 1
ATOM 3112 N N . VAL B 1 50 ? -9.25 -3.457 -9.938 1 98.25 50 VAL B N 1
ATOM 3113 C CA . VAL B 1 50 ? -10.203 -4.559 -10.047 1 98.25 50 VAL B CA 1
ATOM 3114 C C . VAL B 1 50 ? -11.406 -4.301 -9.141 1 98.25 50 VAL B C 1
ATOM 3116 O O . VAL B 1 50 ? -12.547 -4.562 -9.523 1 98.25 50 VAL B O 1
ATOM 3119 N N . ASN B 1 51 ? -11.094 -3.773 -7.922 1 97.94 51 ASN B N 1
ATOM 3120 C CA . ASN B 1 51 ? -12.18 -3.443 -6.996 1 97.94 51 ASN B CA 1
ATOM 3121 C C . ASN B 1 51 ? -13.141 -2.422 -7.598 1 97.94 51 ASN B C 1
ATOM 3123 O O . ASN B 1 51 ? -14.352 -2.539 -7.441 1 97.94 51 ASN B O 1
ATOM 3127 N N . GLY B 1 52 ? -12.617 -1.434 -8.258 1 97.38 52 GLY B N 1
ATOM 3128 C CA . GLY B 1 52 ? -13.445 -0.435 -8.922 1 97.38 52 GLY B CA 1
ATOM 3129 C C . GLY B 1 52 ? -14.281 -1.004 -10.047 1 97.38 52 GLY B C 1
ATOM 3130 O O . GLY B 1 52 ? -15.461 -0.684 -10.18 1 97.38 52 GLY B O 1
ATOM 3131 N N . ILE B 1 53 ? -13.734 -1.871 -10.883 1 97.31 53 ILE B N 1
ATOM 3132 C CA . ILE B 1 53 ? -14.422 -2.504 -12 1 97.31 53 ILE B CA 1
ATOM 3133 C C . ILE B 1 53 ? -15.586 -3.348 -11.484 1 97.31 53 ILE B C 1
ATOM 3135 O O . ILE B 1 53 ? -16.656 -3.404 -12.109 1 97.31 53 ILE B O 1
ATOM 3139 N N . GLN B 1 54 ? -15.477 -3.98 -10.25 1 97.12 54 GLN B N 1
ATOM 3140 C CA . GLN B 1 54 ? -16.469 -4.871 -9.68 1 97.12 54 GLN B CA 1
ATOM 3141 C C . GLN B 1 54 ? -17.531 -4.086 -8.906 1 97.12 54 GLN B C 1
ATOM 3143 O O . GLN B 1 54 ? -18.484 -4.668 -8.383 1 97.12 54 GLN B O 1
ATOM 3148 N N . GLY B 1 55 ? -17.375 -2.736 -8.812 1 96.12 55 GLY B N 1
ATOM 3149 C CA . GLY B 1 55 ? -18.359 -1.916 -8.125 1 96.12 55 GLY B CA 1
ATOM 3150 C C . GLY B 1 55 ? -18.156 -1.856 -6.625 1 96.12 55 GLY B C 1
ATOM 3151 O O . GLY B 1 55 ? -19.109 -1.812 -5.855 1 96.12 55 GLY B O 1
ATOM 3152 N N . TRP B 1 56 ? -16.922 -2.012 -6.156 1 95.19 56 TRP B N 1
ATOM 3153 C CA . TRP B 1 56 ? -16.516 -1.834 -4.77 1 95.19 56 TRP B CA 1
ATOM 3154 C C . TRP B 1 56 ? -17.25 -2.801 -3.852 1 95.19 56 TRP B C 1
ATOM 3156 O O . TRP B 1 56 ? -17.922 -2.379 -2.902 1 95.19 56 TRP B O 1
ATOM 3166 N N . PRO B 1 57 ? -17.094 -4.09 -4.031 1 95.31 57 PRO B N 1
ATOM 3167 C CA . PRO B 1 57 ? -17.75 -5.078 -3.17 1 95.31 57 PRO B CA 1
ATOM 3168 C C . PRO B 1 57 ? -17.25 -5.027 -1.728 1 95.31 57 PRO B C 1
ATOM 3170 O O . PRO B 1 57 ? -16.25 -4.355 -1.437 1 95.31 57 PRO B O 1
ATOM 3173 N N . ARG B 1 58 ? -17.969 -5.734 -0.905 1 93.31 58 ARG B N 1
ATOM 3174 C CA . ARG B 1 58 ? -17.641 -5.766 0.519 1 93.31 58 ARG B CA 1
ATOM 3175 C C . ARG B 1 58 ? -16.25 -6.344 0.755 1 93.31 58 ARG B C 1
ATOM 3177 O O . ARG B 1 58 ? -15.859 -7.316 0.104 1 93.31 58 ARG B O 1
ATOM 3184 N N . PHE B 1 59 ? -15.523 -5.684 1.668 1 96 59 PHE B N 1
ATOM 3185 C CA . PHE B 1 59 ? -14.211 -6.176 2.064 1 96 59 PHE B CA 1
ATOM 3186 C C . PHE B 1 59 ? -14.336 -7.422 2.93 1 96 59 PHE B C 1
ATOM 3188 O O . PHE B 1 59 ? -15.102 -7.441 3.895 1 96 59 PHE B O 1
ATOM 3195 N N . GLU B 1 60 ? -13.641 -8.492 2.594 1 96.69 60 GLU B N 1
ATOM 3196 C CA . GLU B 1 60 ? -13.719 -9.766 3.312 1 96.69 60 GLU B CA 1
ATOM 3197 C C . GLU B 1 60 ? -12.375 -10.133 3.926 1 96.69 60 GLU B C 1
ATOM 3199 O O . GLU B 1 60 ? -11.5 -10.664 3.238 1 96.69 60 GLU B O 1
ATOM 3204 N N . PRO B 1 61 ? -12.242 -9.969 5.23 1 96.5 61 PRO B N 1
ATOM 3205 C CA . PRO B 1 61 ? -10.961 -10.242 5.887 1 96.5 61 PRO B CA 1
ATOM 3206 C C . PRO B 1 61 ? -10.508 -11.688 5.723 1 96.5 61 PRO B C 1
ATOM 3208 O O . PRO B 1 61 ? -9.305 -11.969 5.699 1 96.5 61 PRO B O 1
ATOM 3211 N N . ILE B 1 62 ? -11.438 -12.617 5.586 1 97.19 62 ILE B N 1
ATOM 3212 C CA . ILE B 1 62 ? -11.078 -14.016 5.387 1 97.19 62 ILE B CA 1
ATOM 3213 C C . ILE B 1 62 ? -10.312 -14.172 4.074 1 97.19 62 ILE B C 1
ATOM 3215 O O . ILE B 1 62 ? -9.352 -14.938 3.994 1 97.19 62 ILE B O 1
ATOM 3219 N N . ALA B 1 63 ? -10.75 -13.477 3.039 1 98.06 63 ALA B N 1
ATOM 3220 C CA . ALA B 1 63 ? -10.047 -13.508 1.76 1 98.06 63 ALA B CA 1
ATOM 3221 C C . ALA B 1 63 ? -8.648 -12.906 1.89 1 98.06 63 ALA B C 1
ATOM 3223 O O . ALA B 1 63 ? -7.73 -13.305 1.167 1 98.06 63 ALA B O 1
ATOM 3224 N N . MET B 1 64 ? -8.469 -11.945 2.83 1 98.38 64 MET B N 1
ATOM 3225 C CA . MET B 1 64 ? -7.168 -11.336 3.098 1 98.38 64 MET B CA 1
ATOM 3226 C C . MET B 1 64 ? -6.164 -12.383 3.568 1 98.38 64 MET B C 1
ATOM 3228 O O . MET B 1 64 ? -4.977 -12.289 3.254 1 98.38 64 MET B O 1
ATOM 3232 N N . ILE B 1 65 ? -6.641 -13.383 4.293 1 98.44 65 ILE B N 1
ATOM 3233 C CA . ILE B 1 65 ? -5.785 -14.453 4.801 1 98.44 65 ILE B CA 1
ATOM 3234 C C . ILE B 1 65 ? -5.148 -15.203 3.633 1 98.44 65 ILE B C 1
ATOM 3236 O O . ILE B 1 65 ? -3.984 -15.602 3.703 1 98.44 65 ILE B O 1
ATOM 3240 N N . GLY B 1 66 ? -5.918 -15.422 2.578 1 98.62 66 GLY B N 1
ATOM 3241 C CA . GLY B 1 66 ? -5.352 -16.047 1.392 1 98.62 66 GLY B CA 1
ATOM 3242 C C . GLY B 1 66 ? -4.164 -15.273 0.831 1 98.62 66 GLY B C 1
ATOM 3243 O O . GLY B 1 66 ? -3.16 -15.875 0.446 1 98.62 66 GLY B O 1
ATOM 3244 N N . GLY B 1 67 ? -4.273 -13.953 0.786 1 98.81 67 GLY B N 1
ATOM 3245 C CA . GLY B 1 67 ? -3.168 -13.117 0.342 1 98.81 67 GLY B CA 1
ATOM 3246 C C . GLY B 1 67 ? -1.943 -13.227 1.231 1 98.81 67 GLY B C 1
ATOM 3247 O O . GLY B 1 67 ? -0.814 -13.266 0.74 1 98.81 67 GLY B O 1
ATOM 3248 N N . VAL B 1 68 ? -2.182 -13.289 2.547 1 98.75 68 VAL B N 1
ATOM 3249 C CA . VAL B 1 68 ? -1.089 -13.414 3.504 1 98.75 68 VAL B CA 1
ATOM 3250 C C . VAL B 1 68 ? -0.353 -14.734 3.281 1 98.75 68 VAL B C 1
ATOM 3252 O O . VAL B 1 68 ? 0.878 -14.781 3.348 1 98.75 68 VAL B O 1
ATOM 3255 N N . LEU B 1 69 ? -1.11 -15.766 2.996 1 98.56 69 LEU B N 1
ATOM 3256 C CA . LEU B 1 69 ? -0.517 -17.078 2.738 1 98.56 69 LEU B CA 1
ATOM 3257 C C . LEU B 1 69 ? 0.369 -17.031 1.497 1 98.56 69 LEU B C 1
ATOM 3259 O O . LEU B 1 69 ? 1.507 -17.516 1.524 1 98.56 69 LEU B O 1
ATOM 3263 N N . TRP B 1 70 ? -0.135 -16.484 0.47 1 98.56 70 TRP B N 1
ATOM 3264 C CA . TRP B 1 70 ? 0.659 -16.375 -0.75 1 98.56 70 TRP B CA 1
ATOM 3265 C C . TRP B 1 70 ? 1.944 -15.602 -0.503 1 98.56 70 TRP B C 1
ATOM 3267 O O . TRP B 1 70 ? 3.029 -16.031 -0.89 1 98.56 70 TRP B O 1
ATOM 3277 N N . CYS B 1 71 ? 1.807 -14.414 0.149 1 98.62 71 CYS B N 1
ATOM 3278 C CA . CYS B 1 71 ? 2.955 -13.539 0.375 1 98.62 71 CYS B CA 1
ATOM 3279 C C . CYS B 1 71 ? 3.998 -14.227 1.247 1 98.62 71 CYS B C 1
ATOM 3281 O O . CYS B 1 71 ? 5.199 -14.07 1.029 1 98.62 71 CYS B O 1
ATOM 3283 N N . THR B 1 72 ? 3.545 -14.969 2.236 1 98.12 72 THR B N 1
ATOM 3284 C CA . THR B 1 72 ? 4.461 -15.703 3.104 1 98.12 72 THR B CA 1
ATOM 3285 C C . THR B 1 72 ? 5.219 -16.766 2.314 1 98.12 72 THR B C 1
ATOM 3287 O O . THR B 1 72 ? 6.422 -16.953 2.502 1 98.12 72 THR B O 1
ATOM 3290 N N . GLY B 1 73 ? 4.504 -17.469 1.472 1 97.75 73 GLY B N 1
ATOM 3291 C CA . GLY B 1 73 ? 5.188 -18.391 0.582 1 97.75 73 GLY B CA 1
ATOM 3292 C C . GLY B 1 73 ? 6.215 -17.719 -0.307 1 97.75 73 GLY B C 1
ATOM 3293 O O . GLY B 1 73 ? 7.328 -18.219 -0.475 1 97.75 73 GLY B O 1
ATOM 3294 N N . ASN B 1 74 ? 5.875 -16.594 -0.847 1 96.44 74 ASN B N 1
ATOM 3295 C CA . ASN B 1 74 ? 6.77 -15.867 -1.735 1 96.44 74 ASN B CA 1
ATOM 3296 C C . ASN B 1 74 ? 8.008 -15.367 -0.998 1 96.44 74 ASN B C 1
ATOM 3298 O O . ASN B 1 74 ? 9.094 -15.305 -1.574 1 96.44 74 ASN B O 1
ATOM 3302 N N . LEU B 1 75 ? 7.82 -14.961 0.207 1 94.69 75 LEU B N 1
ATOM 3303 C CA . LEU B 1 75 ? 8.953 -14.523 1.02 1 94.69 75 LEU B CA 1
ATOM 3304 C C . LEU B 1 75 ? 9.961 -15.656 1.196 1 94.69 75 LEU B C 1
ATOM 3306 O O . LEU B 1 75 ? 11.172 -15.422 1.201 1 94.69 75 LEU B O 1
ATOM 3310 N N . LEU B 1 76 ? 9.516 -16.859 1.317 1 94.38 76 LEU B N 1
ATOM 3311 C CA . LEU B 1 76 ? 10.367 -18.016 1.564 1 94.38 76 LEU B CA 1
ATOM 3312 C C . LEU B 1 76 ? 11.203 -18.359 0.332 1 94.38 76 LEU B C 1
ATOM 3314 O O . LEU B 1 76 ? 12.203 -19.078 0.428 1 94.38 76 LEU B O 1
ATOM 3318 N N . THR B 1 77 ? 10.852 -17.828 -0.81 1 91.5 77 THR B N 1
ATOM 3319 C CA . THR B 1 77 ? 11.586 -18.141 -2.027 1 91.5 77 THR B CA 1
ATOM 3320 C C . THR B 1 77 ? 13.023 -17.641 -1.94 1 91.5 77 THR B C 1
ATOM 3322 O O . THR B 1 77 ? 13.938 -18.266 -2.488 1 91.5 77 THR B O 1
ATOM 3325 N N . VAL B 1 78 ? 13.234 -16.547 -1.199 1 86.69 78 VAL B N 1
ATOM 3326 C CA . VAL B 1 78 ? 14.562 -15.953 -1.087 1 86.69 78 VAL B CA 1
ATOM 3327 C C . VAL B 1 78 ? 15.5 -16.906 -0.334 1 86.69 78 VAL B C 1
ATOM 3329 O O . VAL B 1 78 ? 16.516 -17.328 -0.87 1 86.69 78 VAL B O 1
ATOM 3332 N N . PRO B 1 79 ? 15.164 -17.312 0.83 1 89.44 79 PRO B N 1
ATOM 3333 C CA . PRO B 1 79 ? 16.047 -18.234 1.525 1 89.44 79 PRO B CA 1
ATOM 3334 C C . PRO B 1 79 ? 16.109 -19.609 0.857 1 89.44 79 PRO B C 1
ATOM 3336 O O . PRO B 1 79 ? 17.141 -20.281 0.906 1 89.44 79 PRO B O 1
ATOM 3339 N N . ILE B 1 80 ? 15.109 -20.125 0.259 1 92.88 80 ILE B N 1
ATOM 3340 C CA . ILE B 1 80 ? 15.086 -21.406 -0.444 1 92.88 80 ILE B CA 1
ATOM 3341 C C . ILE B 1 80 ? 16.156 -21.406 -1.535 1 92.88 80 ILE B C 1
ATOM 3343 O O . ILE B 1 80 ? 16.953 -22.344 -1.622 1 92.88 80 ILE B O 1
ATOM 3347 N N . ILE B 1 81 ? 16.188 -20.344 -2.311 1 87 81 ILE B N 1
ATOM 3348 C CA . ILE B 1 81 ? 17.141 -20.25 -3.418 1 87 81 ILE B CA 1
ATOM 3349 C C . ILE B 1 81 ? 18.562 -20.219 -2.879 1 87 81 ILE B C 1
ATOM 3351 O O . ILE B 1 81 ? 19.469 -20.828 -3.461 1 87 81 ILE B O 1
ATOM 3355 N N . LYS B 1 82 ? 18.75 -19.578 -1.741 1 84.19 82 LYS B N 1
ATOM 3356 C CA . LYS B 1 82 ? 20.078 -19.484 -1.137 1 84.19 82 LYS B CA 1
ATOM 3357 C C . LYS B 1 82 ? 20.516 -20.828 -0.567 1 84.19 82 LYS B C 1
ATOM 3359 O O . LYS B 1 82 ? 21.719 -21.141 -0.55 1 84.19 82 LYS B O 1
ATOM 3364 N N . MET B 1 83 ? 19.516 -21.609 -0.202 1 89.44 83 MET B N 1
ATOM 3365 C CA . MET B 1 83 ? 19.859 -22.859 0.484 1 89.44 83 MET B CA 1
ATOM 3366 C C . MET B 1 83 ? 19.984 -24.016 -0.506 1 89.44 83 MET B C 1
ATOM 3368 O O . MET B 1 83 ? 20.938 -24.797 -0.446 1 89.44 83 MET B O 1
ATOM 3372 N N . ILE B 1 84 ? 19.094 -24.078 -1.43 1 90.31 84 ILE B N 1
ATOM 3373 C CA . ILE B 1 84 ? 19.109 -25.281 -2.256 1 90.31 84 ILE B CA 1
ATOM 3374 C C . ILE B 1 84 ? 19.109 -24.891 -3.732 1 90.31 84 ILE B C 1
ATOM 3376 O O . ILE B 1 84 ? 19.062 -25.766 -4.609 1 90.31 84 ILE B O 1
ATOM 3380 N N . GLY B 1 85 ? 19.125 -23.641 -4.066 1 83.75 85 GLY B N 1
ATOM 3381 C CA . GLY B 1 85 ? 19.172 -23.188 -5.445 1 83.75 85 GLY B CA 1
ATOM 3382 C C . GLY B 1 85 ? 17.797 -22.938 -6.039 1 83.75 85 GLY B C 1
ATOM 3383 O O . GLY B 1 85 ? 16.797 -23.422 -5.527 1 83.75 85 GLY B O 1
ATOM 3384 N N . LEU B 1 86 ? 17.781 -22.25 -7.109 1 83.31 86 LEU B N 1
ATOM 3385 C CA . LEU B 1 86 ? 16.547 -21.828 -7.777 1 83.31 86 LEU B CA 1
ATOM 3386 C C . LEU B 1 86 ? 15.852 -23.031 -8.43 1 83.31 86 LEU B C 1
ATOM 3388 O O . LEU B 1 86 ? 14.641 -23.188 -8.312 1 83.31 86 LEU B O 1
ATOM 3392 N N . GLY B 1 87 ? 16.625 -23.844 -9.164 1 82.81 87 GLY B N 1
ATOM 3393 C CA . GLY B 1 87 ? 16.062 -24.969 -9.898 1 82.81 87 GLY B CA 1
ATOM 3394 C C . GLY B 1 87 ? 15.297 -25.938 -9.016 1 82.81 87 GLY B C 1
ATOM 3395 O O . GLY B 1 87 ? 14.109 -26.188 -9.242 1 82.81 87 GLY B O 1
ATOM 3396 N N . LEU B 1 88 ? 15.969 -26.375 -8 1 87.44 88 LEU B N 1
ATOM 3397 C CA . LEU B 1 88 ? 15.344 -27.328 -7.09 1 87.44 88 LEU B CA 1
ATOM 3398 C C . LEU B 1 88 ? 14.203 -26.672 -6.32 1 87.44 88 LEU B C 1
ATOM 3400 O O . LEU B 1 88 ? 13.156 -27.297 -6.105 1 87.44 88 LEU B O 1
ATOM 3404 N N . GLY B 1 89 ? 14.383 -25.484 -5.887 1 90.88 89 GLY B N 1
ATOM 3405 C CA . GLY B 1 89 ? 13.32 -24.766 -5.199 1 90.88 89 GLY B CA 1
ATOM 3406 C C . GLY B 1 89 ? 12.047 -24.641 -6.016 1 90.88 89 GLY B C 1
ATOM 3407 O O . GLY B 1 89 ? 10.969 -25.016 -5.551 1 90.88 89 GLY B O 1
ATOM 3408 N N . LEU B 1 90 ? 12.234 -24.25 -7.207 1 88.88 90 LEU B N 1
ATOM 3409 C CA . LEU B 1 90 ? 11.117 -24.062 -8.125 1 88.88 90 LEU B CA 1
ATOM 3410 C C . LEU B 1 90 ? 10.391 -25.391 -8.352 1 88.88 90 LEU B C 1
ATOM 3412 O O . LEU B 1 90 ? 9.156 -25.422 -8.422 1 88.88 90 LEU B O 1
ATOM 3416 N N . LEU B 1 91 ? 11.148 -26.359 -8.5 1 88.25 91 LEU B N 1
ATOM 3417 C CA . LEU B 1 91 ? 10.57 -27.672 -8.734 1 88.25 91 LEU B CA 1
ATOM 3418 C C . LEU B 1 91 ? 9.711 -28.109 -7.555 1 88.25 91 LEU B C 1
ATOM 3420 O O . LEU B 1 91 ? 8.562 -28.516 -7.734 1 88.25 91 LEU B O 1
ATOM 3424 N N . ILE B 1 92 ? 10.234 -27.984 -6.352 1 93.12 92 ILE B N 1
ATOM 3425 C CA . ILE B 1 92 ? 9.562 -28.484 -5.164 1 93.12 92 ILE B CA 1
ATOM 3426 C C . ILE B 1 92 ? 8.32 -27.641 -4.871 1 93.12 92 ILE B C 1
ATOM 3428 O O . ILE B 1 92 ? 7.23 -28.188 -4.68 1 93.12 92 ILE B O 1
ATOM 3432 N N . TRP B 1 93 ? 8.477 -26.328 -4.812 1 94.56 93 TRP B N 1
ATOM 3433 C CA . TRP B 1 93 ? 7.297 -25.531 -4.469 1 94.56 93 TRP B CA 1
ATOM 3434 C C . TRP B 1 93 ? 6.281 -25.547 -5.605 1 94.56 93 TRP B C 1
ATOM 3436 O O . TRP B 1 93 ? 5.074 -25.453 -5.367 1 94.56 93 TRP B O 1
ATOM 3446 N N . GLY B 1 94 ? 6.734 -25.766 -6.855 1 93 94 GLY B N 1
ATOM 3447 C CA . GLY B 1 94 ? 5.809 -25.906 -7.969 1 93 94 GLY B CA 1
ATOM 3448 C C . GLY B 1 94 ? 4.961 -27.156 -7.891 1 93 94 GLY B C 1
ATOM 3449 O O . GLY B 1 94 ? 3.746 -27.109 -8.102 1 93 94 GLY B O 1
ATOM 3450 N N . LEU B 1 95 ? 5.629 -28.234 -7.613 1 93.88 95 LEU B N 1
ATOM 3451 C CA . LEU B 1 95 ? 4.926 -29.516 -7.496 1 93.88 95 LEU B CA 1
ATOM 3452 C C . LEU B 1 95 ? 3.951 -29.484 -6.324 1 93.88 95 LEU B C 1
ATOM 3454 O O . LEU B 1 95 ? 2.807 -29.922 -6.453 1 93.88 95 LEU B O 1
ATOM 3458 N N . THR B 1 96 ? 4.43 -28.984 -5.242 1 96.69 96 THR B N 1
ATOM 3459 C CA . THR B 1 96 ? 3.592 -28.922 -4.051 1 96.69 96 THR B CA 1
ATOM 3460 C C . THR B 1 96 ? 2.395 -28 -4.277 1 96.69 96 THR B C 1
ATOM 3462 O O . THR B 1 96 ? 1.279 -28.312 -3.852 1 96.69 96 THR B O 1
ATOM 3465 N N . ASN B 1 97 ? 2.635 -26.922 -4.875 1 96.69 97 ASN B N 1
ATOM 3466 C CA . ASN B 1 97 ? 1.57 -25.984 -5.246 1 96.69 97 ASN B CA 1
ATOM 3467 C C . ASN B 1 97 ? 0.525 -26.656 -6.133 1 96.69 97 ASN B C 1
ATOM 3469 O O . ASN B 1 97 ? -0.674 -26.578 -5.863 1 96.69 97 ASN B O 1
ATOM 3473 N N . LEU B 1 98 ? 0.958 -27.406 -7.156 1 95.56 98 LEU B N 1
ATOM 3474 C CA . LEU B 1 98 ? 0.095 -28.094 -8.109 1 95.56 98 LEU B CA 1
ATOM 3475 C C . LEU B 1 98 ? -0.756 -29.156 -7.406 1 95.56 98 LEU B C 1
ATOM 3477 O O . LEU B 1 98 ? -1.981 -29.156 -7.551 1 95.56 98 LEU B O 1
ATOM 3481 N N . ILE B 1 99 ? -0.116 -29.906 -6.625 1 96.5 99 ILE B N 1
ATOM 3482 C CA . ILE B 1 99 ? -0.787 -31.031 -5.98 1 96.5 99 ILE B CA 1
ATOM 3483 C C . ILE B 1 99 ? -1.769 -30.516 -4.93 1 96.5 99 ILE B C 1
ATOM 3485 O O . ILE B 1 99 ? -2.9 -31 -4.84 1 96.5 99 ILE B O 1
ATOM 3489 N N . MET B 1 100 ? -1.331 -29.547 -4.188 1 97.19 100 MET B N 1
ATOM 3490 C CA . MET B 1 100 ? -2.18 -29.031 -3.125 1 97.19 100 MET B CA 1
ATOM 3491 C C . MET B 1 100 ? -3.424 -28.359 -3.701 1 97.19 100 MET B C 1
ATOM 3493 O O . MET B 1 100 ? -4.531 -28.562 -3.209 1 97.19 100 MET B O 1
ATOM 3497 N N . GLY B 1 101 ? -3.268 -27.562 -4.711 1 96.81 101 GLY B N 1
ATOM 3498 C CA . GLY B 1 101 ? -4.406 -26.922 -5.352 1 96.81 101 GLY B CA 1
ATOM 3499 C C . GLY B 1 101 ? -5.383 -27.906 -5.957 1 96.81 101 GLY B C 1
ATOM 3500 O O . GLY B 1 101 ? -6.594 -27.812 -5.746 1 96.81 101 GLY B O 1
ATOM 3501 N N . TRP B 1 102 ? -4.852 -28.875 -6.688 1 96 102 TRP B N 1
ATOM 3502 C CA . TRP B 1 102 ? -5.66 -29.922 -7.301 1 96 102 TRP B CA 1
ATOM 3503 C C . TRP B 1 102 ? -6.395 -30.734 -6.238 1 96 102 TRP B C 1
ATOM 3505 O O . TRP B 1 102 ? -7.59 -31 -6.371 1 96 102 TRP B O 1
ATOM 3515 N N . ALA B 1 103 ? -5.656 -31.094 -5.176 1 96.25 103 ALA B N 1
ATOM 3516 C CA . ALA B 1 103 ? -6.234 -31.922 -4.121 1 96.25 103 ALA B CA 1
ATOM 3517 C C . ALA B 1 103 ? -7.363 -31.188 -3.404 1 96.25 103 ALA B C 1
ATOM 3519 O O . ALA B 1 103 ? -8.383 -31.797 -3.068 1 96.25 103 ALA B O 1
ATOM 3520 N N . THR B 1 104 ? -7.16 -29.953 -3.162 1 96.44 104 THR B N 1
ATOM 3521 C CA . THR B 1 104 ? -8.203 -29.156 -2.512 1 96.44 104 THR B CA 1
ATOM 3522 C C . THR B 1 104 ? -9.461 -29.109 -3.375 1 96.44 104 THR B C 1
ATOM 3524 O O . THR B 1 104 ? -10.57 -29.25 -2.867 1 96.44 104 THR B O 1
ATOM 3527 N N . GLY B 1 105 ? -9.305 -28.953 -4.645 1 94.44 105 GLY B N 1
ATOM 3528 C CA . GLY B 1 105 ? -10.438 -28.906 -5.555 1 94.44 105 GLY B CA 1
ATOM 3529 C C . GLY B 1 105 ? -11.109 -30.266 -5.719 1 94.44 105 GLY B C 1
ATOM 3530 O O . GLY B 1 105 ? -12.344 -30.344 -5.789 1 94.44 105 GLY B O 1
ATOM 3531 N N . THR B 1 106 ? -10.344 -31.297 -5.738 1 94.44 106 THR B N 1
ATOM 3532 C CA . THR B 1 106 ? -10.836 -32.625 -6.035 1 94.44 106 THR B CA 1
ATOM 3533 C C . THR B 1 106 ? -11.508 -33.25 -4.809 1 94.44 106 THR B C 1
ATOM 3535 O O . THR B 1 106 ? -12.562 -33.875 -4.922 1 94.44 106 THR B O 1
ATOM 3538 N N . PHE B 1 107 ? -10.922 -33.031 -3.646 1 95.56 107 PHE B N 1
ATOM 3539 C CA . PHE B 1 107 ? -11.383 -33.75 -2.465 1 95.56 107 PHE B CA 1
ATOM 3540 C C . PHE B 1 107 ? -12.133 -32.812 -1.526 1 95.56 107 PHE B C 1
ATOM 3542 O O . PHE B 1 107 ? -12.719 -33.25 -0.532 1 95.56 107 PHE B O 1
ATOM 3549 N N . GLY B 1 108 ? -12.148 -31.562 -1.78 1 95.19 108 GLY B N 1
ATOM 3550 C CA . GLY B 1 108 ? -12.82 -30.609 -0.906 1 95.19 108 GLY B CA 1
ATOM 3551 C C . GLY B 1 108 ? -12.156 -30.484 0.454 1 95.19 108 GLY B C 1
ATOM 3552 O O . GLY B 1 108 ? -12.82 -30.609 1.485 1 95.19 108 GLY B O 1
ATOM 3553 N N . LEU B 1 109 ? -10.922 -30.172 0.414 1 93.19 109 LEU B N 1
ATOM 3554 C CA . LEU B 1 109 ? -10.164 -30.062 1.656 1 93.19 109 LEU B CA 1
ATOM 3555 C C . LEU B 1 109 ? -10.508 -28.766 2.389 1 93.19 109 LEU B C 1
ATOM 3557 O O . LEU B 1 109 ? -10.977 -27.812 1.775 1 93.19 109 LEU B O 1
ATOM 3561 N N . PHE B 1 110 ? -10.367 -28.688 3.756 1 93.25 110 PHE B N 1
ATOM 3562 C CA . PHE B 1 110 ? -10.453 -27.5 4.602 1 93.25 110 PHE B CA 1
ATOM 3563 C C . PHE B 1 110 ? -11.859 -26.906 4.559 1 93.25 110 PHE B C 1
ATOM 3565 O O . PHE B 1 110 ? -12.016 -25.688 4.574 1 93.25 110 PHE B O 1
ATOM 3572 N N . GLY B 1 111 ? -12.891 -27.75 4.359 1 90.81 111 GLY B N 1
ATOM 3573 C CA . GLY B 1 111 ? -14.273 -27.312 4.426 1 90.81 111 GLY B CA 1
ATOM 3574 C C . GLY B 1 111 ? -14.797 -26.781 3.107 1 90.81 111 GLY B C 1
ATOM 3575 O O . GLY B 1 111 ? -15.844 -26.141 3.066 1 90.81 111 GLY B O 1
ATOM 3576 N N . LEU B 1 112 ? -14.078 -27.047 1.995 1 94.75 112 LEU B N 1
ATOM 3577 C CA . LEU B 1 112 ? -14.508 -26.594 0.673 1 94.75 112 LEU B CA 1
ATOM 3578 C C . LEU B 1 112 ? -15.359 -27.672 -0.004 1 94.75 112 LEU B C 1
ATOM 3580 O O . LEU B 1 112 ? -15.359 -28.828 0.415 1 94.75 112 LEU B O 1
ATOM 3584 N N . ASP B 1 113 ? -16.141 -27.219 -0.969 1 92.88 113 ASP B N 1
ATOM 3585 C CA . ASP B 1 113 ? -16.891 -28.156 -1.798 1 92.88 113 ASP B CA 1
ATOM 3586 C C . ASP B 1 113 ? -15.977 -28.812 -2.83 1 92.88 113 ASP B C 1
ATOM 3588 O O . ASP B 1 113 ? -15.141 -28.156 -3.445 1 92.88 113 ASP B O 1
ATOM 3592 N N . SER B 1 114 ? -16.109 -30.078 -2.93 1 92.44 114 SER B N 1
ATOM 3593 C CA . SER B 1 114 ? -15.359 -30.797 -3.961 1 92.44 114 SER B CA 1
ATOM 3594 C C . SER B 1 114 ? -15.969 -30.578 -5.34 1 92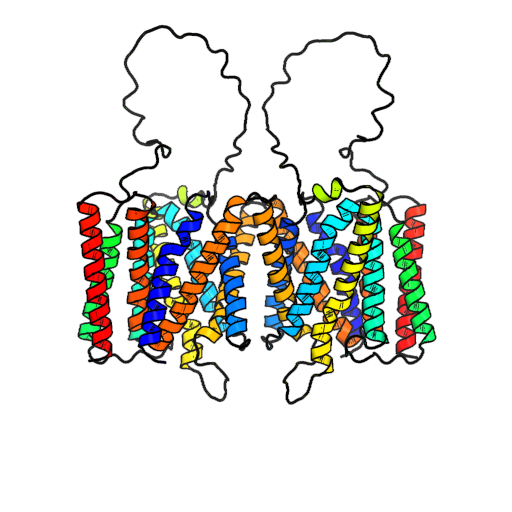.44 114 SER B C 1
ATOM 3596 O O . SER B 1 114 ? -17.188 -30.422 -5.469 1 92.44 114 SER B O 1
ATOM 3598 N N . ASN B 1 115 ? -15.07 -30.547 -6.293 1 90.88 115 ASN B N 1
ATOM 3599 C CA . ASN B 1 115 ? -15.547 -30.453 -7.668 1 90.88 115 ASN B CA 1
ATOM 3600 C C . ASN B 1 115 ? -16.109 -31.797 -8.156 1 90.88 115 ASN B C 1
ATOM 3602 O O . ASN B 1 115 ? -15.609 -32.844 -7.793 1 90.88 115 ASN B O 1
ATOM 3606 N N . GLU B 1 116 ? -17.125 -31.672 -8.93 1 86.62 116 GLU B N 1
ATOM 3607 C CA . GLU B 1 116 ? -17.719 -32.875 -9.5 1 86.62 116 GLU B CA 1
ATOM 3608 C C . GLU B 1 116 ? -16.844 -33.438 -10.617 1 86.62 116 GLU B C 1
ATOM 3610 O O . GLU B 1 116 ? -16.531 -32.75 -11.586 1 86.62 116 GLU B O 1
ATOM 3615 N N . ILE B 1 117 ? -16.391 -34.719 -10.422 1 90.75 117 ILE B N 1
ATOM 3616 C CA . ILE B 1 117 ? -15.594 -35.406 -11.414 1 90.75 117 ILE B CA 1
ATOM 3617 C C . ILE B 1 117 ? -16.359 -36.656 -11.922 1 90.75 117 ILE B C 1
ATOM 3619 O O . ILE B 1 117 ? -16.672 -37.562 -11.141 1 90.75 117 ILE B O 1
ATOM 3623 N N . LYS B 1 118 ? -16.656 -36.75 -13.203 1 91.62 118 LYS B N 1
ATOM 3624 C CA . LYS B 1 118 ? -17.453 -37.812 -13.797 1 91.62 118 LYS B CA 1
ATOM 3625 C C . LYS B 1 118 ? -16.625 -39.094 -13.961 1 91.62 118 LYS B C 1
ATOM 3627 O O . LYS B 1 118 ? -17.109 -40.188 -13.719 1 91.62 118 LYS B O 1
ATOM 3632 N N . THR B 1 119 ? -15.336 -38.938 -14.406 1 94.19 119 THR B N 1
ATOM 3633 C CA . THR B 1 119 ? -14.438 -40.062 -14.609 1 94.19 119 THR B CA 1
ATOM 3634 C C . THR B 1 119 ? -13.141 -39.875 -13.828 1 94.19 119 THR B C 1
ATOM 3636 O O . THR B 1 119 ? -12.141 -39.406 -14.375 1 94.19 119 THR B O 1
ATOM 3639 N N . PRO B 1 120 ? -13.07 -40.344 -12.617 1 92.62 120 PRO B N 1
ATOM 3640 C CA . PRO B 1 120 ? -11.953 -40.031 -11.719 1 92.62 120 PRO B CA 1
ATOM 3641 C C . PRO B 1 120 ? -10.625 -40.562 -12.227 1 92.62 120 PRO B C 1
ATOM 3643 O O . PRO B 1 120 ? -9.578 -39.938 -12.031 1 92.62 120 PRO B O 1
ATOM 3646 N N . TRP B 1 121 ? -10.672 -41.719 -12.828 1 94.5 121 TRP B N 1
ATOM 3647 C CA . TRP B 1 121 ? -9.391 -42.312 -13.227 1 94.5 121 TRP B CA 1
ATOM 3648 C C . TRP B 1 121 ? -8.719 -41.469 -14.305 1 94.5 121 TRP B C 1
ATOM 3650 O O . TRP B 1 121 ? -7.488 -41.375 -14.344 1 94.5 121 TRP B O 1
ATOM 3660 N N . LEU B 1 122 ? -9.398 -40.844 -15.188 1 95 122 LEU B N 1
ATOM 3661 C CA . LEU B 1 122 ? -8.828 -39.906 -16.172 1 95 122 LEU B CA 1
ATOM 3662 C C . LEU B 1 122 ? -8.188 -38.719 -15.492 1 95 122 LEU B C 1
ATOM 3664 O O . LEU B 1 122 ? -7.129 -38.25 -15.922 1 95 122 LEU B O 1
ATOM 3668 N N . ASN B 1 123 ? -8.867 -38.25 -14.477 1 94.94 123 ASN B N 1
ATOM 3669 C CA . ASN B 1 123 ? -8.352 -37.125 -13.703 1 94.94 123 ASN B CA 1
ATOM 3670 C C . ASN B 1 123 ? -7.035 -37.5 -13.008 1 94.94 123 ASN B C 1
ATOM 3672 O O . ASN B 1 123 ? -6.082 -36.719 -13.031 1 94.94 123 ASN B O 1
ATOM 3676 N N . TYR B 1 124 ? -6.945 -38.688 -12.445 1 95.81 124 TYR B N 1
ATOM 3677 C CA . TYR B 1 124 ? -5.75 -39.125 -11.742 1 95.81 124 TYR B CA 1
ATOM 3678 C C . TYR B 1 124 ? -4.594 -39.344 -12.719 1 95.81 124 TYR B C 1
ATOM 3680 O O . TYR B 1 124 ? -3.447 -39 -12.406 1 95.81 124 TYR B O 1
ATOM 3688 N N . LEU B 1 125 ? -4.891 -39.844 -13.844 1 96.5 125 LEU B N 1
ATOM 3689 C CA . LEU B 1 125 ? -3.861 -40 -14.867 1 96.5 125 LEU B CA 1
ATOM 3690 C C . LEU B 1 125 ? -3.375 -38.656 -15.359 1 96.5 125 LEU B C 1
ATOM 3692 O O . LEU B 1 125 ? -2.176 -38.469 -15.562 1 96.5 125 LEU B O 1
ATOM 3696 N N . GLY B 1 126 ? -4.281 -37.781 -15.531 1 96.12 126 GLY B N 1
ATOM 3697 C CA . GLY B 1 126 ? -3.934 -36.438 -15.984 1 96.12 126 GLY B CA 1
ATOM 3698 C C . GLY B 1 126 ? -3.008 -35.719 -15.031 1 96.12 126 GLY B C 1
ATOM 3699 O O . GLY B 1 126 ? -1.993 -35.156 -15.453 1 96.12 126 GLY B O 1
ATOM 3700 N N . ILE B 1 127 ? -3.363 -35.75 -13.734 1 95.38 127 ILE B N 1
ATOM 3701 C CA . ILE B 1 127 ? -2.545 -35.031 -12.75 1 95.38 127 ILE B CA 1
ATOM 3702 C C . ILE B 1 127 ? -1.168 -35.688 -12.664 1 95.38 127 ILE B C 1
ATOM 3704 O O . ILE B 1 127 ? -0.163 -35.031 -12.445 1 95.38 127 ILE B O 1
ATOM 3708 N N . SER B 1 128 ? -1.076 -36.969 -12.812 1 96.75 128 SER B N 1
ATOM 3709 C CA . SER B 1 128 ? 0.206 -37.688 -12.805 1 96.75 128 SER B CA 1
ATOM 3710 C C . SER B 1 128 ? 1.095 -37.219 -13.953 1 96.75 128 SER B C 1
ATOM 3712 O O . SER B 1 128 ? 2.297 -37.031 -13.773 1 96.75 128 SER B O 1
ATOM 3714 N N . LEU B 1 129 ? 0.538 -37.062 -15.102 1 95.94 129 LEU B N 1
ATOM 3715 C CA . LEU B 1 129 ? 1.284 -36.562 -16.266 1 95.94 129 LEU B CA 1
ATOM 3716 C C . LEU B 1 129 ? 1.712 -35.125 -16.062 1 95.94 129 LEU B C 1
ATOM 3718 O O . LEU B 1 129 ? 2.812 -34.719 -16.453 1 95.94 129 LEU B O 1
ATOM 3722 N N . ALA B 1 130 ? 0.799 -34.344 -15.484 1 93.31 130 ALA B N 1
ATOM 3723 C CA . ALA B 1 130 ? 1.133 -32.969 -15.195 1 93.31 130 ALA B CA 1
ATOM 3724 C C . ALA B 1 130 ? 2.309 -32.875 -14.227 1 93.31 130 ALA B C 1
ATOM 3726 O O . ALA B 1 130 ? 3.217 -32.062 -14.414 1 93.31 130 ALA B O 1
ATOM 3727 N N . VAL B 1 131 ? 2.293 -33.688 -13.195 1 94.44 131 VAL B N 1
ATOM 3728 C CA . VAL B 1 131 ? 3.373 -33.75 -12.211 1 94.44 131 VAL B CA 1
ATOM 3729 C C . VAL B 1 131 ? 4.68 -34.125 -12.898 1 94.44 131 VAL B C 1
ATOM 3731 O O . VAL B 1 131 ? 5.723 -33.5 -12.648 1 94.44 131 VAL B O 1
ATOM 3734 N N . LEU B 1 132 ? 4.641 -35.031 -13.766 1 93.25 132 LEU B N 1
ATOM 3735 C CA . LEU B 1 132 ? 5.816 -35.469 -14.516 1 93.25 132 LEU B CA 1
ATOM 3736 C C . LEU B 1 132 ? 6.336 -34.344 -15.406 1 93.25 132 LEU B C 1
ATOM 3738 O O . LEU B 1 132 ? 7.547 -34.188 -15.594 1 93.25 132 LEU B O 1
ATOM 3742 N N . SER B 1 133 ? 5.438 -33.656 -15.992 1 92.38 133 SER B N 1
ATOM 3743 C CA . SER B 1 133 ? 5.828 -32.531 -16.844 1 92.38 133 SER B CA 1
ATOM 3744 C C . SER B 1 133 ? 6.625 -31.5 -16.047 1 92.38 133 SER B C 1
ATOM 3746 O O . SER B 1 133 ? 7.609 -30.938 -16.547 1 92.38 133 SER B O 1
ATOM 3748 N N . VAL B 1 134 ? 6.191 -31.188 -14.836 1 88.69 134 VAL B N 1
ATOM 3749 C CA . VAL B 1 134 ? 6.906 -30.234 -13.984 1 88.69 134 VAL B CA 1
ATOM 3750 C C . VAL B 1 134 ? 8.328 -30.734 -13.734 1 88.69 134 VAL B C 1
ATOM 3752 O O . VAL B 1 134 ? 9.281 -29.953 -13.758 1 88.69 134 VAL B O 1
ATOM 3755 N N . GLY B 1 135 ? 8.477 -32 -13.516 1 87 135 GLY B N 1
ATOM 3756 C CA . GLY B 1 135 ? 9.789 -32.594 -13.336 1 87 135 GLY B CA 1
ATOM 3757 C C . GLY B 1 135 ? 10.688 -32.438 -14.547 1 87 135 GLY B C 1
ATOM 3758 O O . GLY B 1 135 ? 11.891 -32.188 -14.414 1 87 135 GLY B O 1
ATOM 3759 N N . LEU B 1 136 ? 10.133 -32.531 -15.688 1 87.12 136 LEU B N 1
ATOM 3760 C CA . LEU B 1 136 ? 10.906 -32.438 -16.922 1 87.12 136 LEU B CA 1
ATOM 3761 C C . LEU B 1 136 ? 11.367 -30.984 -17.141 1 87.12 136 LEU B C 1
ATOM 3763 O O . LEU B 1 136 ? 12.461 -30.75 -17.656 1 87.12 136 LEU B O 1
ATOM 3767 N N . TYR B 1 137 ? 10.516 -30.016 -16.844 1 83.81 137 TYR B N 1
ATOM 3768 C CA . TYR B 1 137 ? 10.914 -28.625 -16.969 1 83.81 137 TYR B CA 1
ATOM 3769 C C . TYR B 1 137 ? 12.148 -28.328 -16.141 1 83.81 137 TYR B C 1
ATOM 3771 O O . TYR B 1 137 ? 12.984 -27.5 -16.516 1 83.81 137 TYR B O 1
ATOM 3779 N N . ALA B 1 138 ? 12.25 -29.016 -15.023 1 79.31 138 ALA B N 1
ATOM 3780 C CA . ALA B 1 138 ? 13.367 -28.797 -14.117 1 79.31 138 ALA B CA 1
ATOM 3781 C C . ALA B 1 138 ? 14.688 -29.234 -14.75 1 79.31 138 ALA B C 1
ATOM 3783 O O . ALA B 1 138 ? 15.758 -28.766 -14.352 1 79.31 138 ALA B O 1
ATOM 3784 N N . PHE B 1 139 ? 14.625 -30.047 -15.758 1 80.56 139 PHE B N 1
ATOM 3785 C CA . PHE B 1 139 ? 15.836 -30.531 -16.406 1 80.56 139 PHE B CA 1
ATOM 3786 C C . PHE B 1 139 ? 16.25 -29.609 -17.547 1 80.56 139 PHE B C 1
ATOM 3788 O O . PHE B 1 139 ? 17.328 -29.781 -18.125 1 80.56 139 PHE B O 1
ATOM 3795 N N . VAL B 1 140 ? 15.43 -28.75 -17.891 1 79.31 140 VAL B N 1
ATOM 3796 C CA . VAL B 1 140 ? 15.805 -27.75 -18.875 1 79.31 140 VAL B CA 1
ATOM 3797 C C . VAL B 1 140 ? 16.719 -26.703 -18.219 1 79.31 140 VAL B C 1
ATOM 3799 O O . VAL B 1 140 ? 16.312 -26 -17.297 1 79.31 140 VAL B O 1
ATOM 3802 N N . LYS B 1 141 ? 18.031 -26.625 -18.609 1 75.94 141 LYS B N 1
ATOM 3803 C CA . LYS B 1 141 ? 19.016 -25.797 -17.953 1 75.94 141 LYS B CA 1
ATOM 3804 C C . LYS B 1 141 ? 19.578 -24.734 -18.906 1 75.94 141 LYS B C 1
ATOM 3806 O O . LYS B 1 141 ? 19.688 -24.984 -20.109 1 75.94 141 LYS B O 1
ATOM 3811 N N . PRO B 1 142 ? 19.875 -23.594 -18.266 1 70.62 142 PRO B N 1
ATOM 3812 C CA . PRO B 1 142 ? 20.562 -22.609 -19.109 1 70.62 142 PRO B CA 1
ATOM 3813 C C . PRO B 1 142 ? 21.969 -23.047 -19.5 1 70.62 142 PRO B C 1
ATOM 3815 O O . PRO B 1 142 ? 22.703 -23.625 -18.688 1 70.62 142 PRO B O 1
ATOM 3818 N N . THR B 1 143 ? 22.375 -22.906 -20.766 1 68.44 143 THR B N 1
ATOM 3819 C CA . THR B 1 143 ? 23.672 -23.328 -21.297 1 68.44 143 THR B CA 1
ATOM 3820 C C . THR B 1 143 ? 24.625 -22.156 -21.391 1 68.44 143 THR B C 1
ATOM 3822 O O . THR B 1 143 ? 25.844 -22.328 -21.375 1 68.44 143 THR B O 1
ATOM 3825 N N . VAL B 1 144 ? 24.344 -20.938 -21.609 1 56.88 144 VAL B N 1
ATOM 3826 C CA . VAL B 1 144 ? 25.219 -19.781 -21.766 1 56.88 144 VAL B CA 1
ATOM 3827 C C . VAL B 1 144 ? 25.344 -19.031 -20.453 1 56.88 144 VAL B C 1
ATOM 3829 O O . VAL B 1 144 ? 24.328 -18.641 -19.859 1 56.88 144 VAL B O 1
ATOM 3832 N N . LYS B 1 145 ? 26.469 -19.266 -19.891 1 51.16 145 LYS B N 1
ATOM 3833 C CA . LYS B 1 145 ? 26.766 -18.516 -18.672 1 51.16 145 LYS B CA 1
ATOM 3834 C C . LYS B 1 145 ? 26.984 -17.047 -18.984 1 51.16 145 LYS B C 1
ATOM 3836 O O . LYS B 1 145 ? 27.578 -16.703 -20.016 1 51.16 145 LYS B O 1
ATOM 3841 N N . LYS B 1 146 ? 26.406 -16.141 -18.516 1 47.03 146 LYS B N 1
ATOM 3842 C CA . LYS B 1 146 ? 26.875 -14.758 -18.594 1 47.03 146 LYS B CA 1
ATOM 3843 C C . LYS B 1 146 ? 28.375 -14.68 -18.266 1 47.03 146 LYS B C 1
ATOM 3845 O O . LYS B 1 146 ? 28.859 -15.391 -17.391 1 47.03 146 LYS B O 1
ATOM 3850 N N . ILE B 1 147 ? 29.484 -14.039 -19.062 1 39.12 147 ILE B N 1
ATOM 3851 C CA . ILE B 1 147 ? 30.906 -13.773 -18.859 1 39.12 147 ILE B CA 1
ATOM 3852 C C . ILE B 1 147 ? 31.188 -13.539 -17.391 1 39.12 147 ILE B C 1
ATOM 3854 O O . ILE B 1 147 ? 32.25 -13.891 -16.891 1 39.12 147 ILE B O 1
ATOM 3858 N N . GLY B 1 148 ? 30.469 -12.594 -16.734 1 37.56 148 GLY B N 1
ATOM 3859 C CA . GLY B 1 148 ? 30.938 -12.109 -15.445 1 37.56 148 GLY B CA 1
ATOM 3860 C C . GLY B 1 148 ? 30.828 -13.148 -14.336 1 37.56 148 GLY B C 1
ATOM 3861 O O . GLY B 1 148 ? 31.125 -12.859 -13.18 1 37.56 148 GLY B O 1
ATOM 3862 N N . GLU B 1 149 ? 29.969 -14.016 -14.461 1 37.06 149 GLU B N 1
ATOM 3863 C CA . GLU B 1 149 ? 29.969 -14.953 -13.352 1 37.06 149 GLU B CA 1
ATOM 3864 C C . GLU B 1 149 ? 31.203 -15.859 -13.391 1 37.06 149 GLU B C 1
ATOM 3866 O O . GLU B 1 149 ? 31.328 -16.719 -14.273 1 37.06 149 GLU B O 1
ATOM 3871 N N . ASP B 1 150 ? 32.5 -15.305 -13.266 1 33.03 150 ASP B N 1
ATOM 3872 C CA . ASP B 1 150 ? 33.781 -15.992 -13.039 1 33.03 150 ASP B CA 1
ATOM 3873 C C . ASP B 1 150 ? 33.562 -17.328 -12.328 1 33.03 150 ASP B C 1
ATOM 3875 O O . ASP B 1 150 ? 32.594 -17.484 -11.57 1 33.03 150 ASP B O 1
ATOM 3879 N N . ASP B 1 151 ? 34.312 -18.297 -12.836 1 34.69 151 ASP B N 1
ATOM 3880 C CA . ASP B 1 151 ? 34.688 -19.625 -12.359 1 34.69 151 ASP B CA 1
ATOM 3881 C C . ASP B 1 151 ? 35.188 -19.562 -10.906 1 34.69 151 ASP B C 1
ATOM 3883 O O . ASP B 1 151 ? 36.375 -19.578 -10.648 1 34.69 151 ASP B O 1
ATOM 3887 N N . GLU B 1 152 ? 34.969 -18.656 -10.047 1 33.12 152 GLU B N 1
ATOM 3888 C CA . GLU B 1 152 ? 35.688 -18.75 -8.773 1 33.12 152 GLU B CA 1
ATOM 3889 C C . GLU B 1 152 ? 35.75 -20.188 -8.281 1 33.12 152 GLU B C 1
ATOM 3891 O O . GLU B 1 152 ? 36.562 -20.531 -7.418 1 33.12 152 GLU B O 1
ATOM 3896 N N . HIS B 1 153 ? 34.938 -21.078 -8.656 1 30.61 153 HIS B N 1
ATOM 3897 C CA . HIS B 1 153 ? 35.344 -22.328 -8.039 1 30.61 153 HIS B CA 1
ATOM 3898 C C . HIS B 1 153 ? 36.469 -23 -8.828 1 30.61 153 HIS B C 1
ATOM 3900 O O . HIS B 1 153 ? 37.156 -23.859 -8.305 1 30.61 153 HIS B O 1
ATOM 3906 N N . GLN B 1 154 ? 36.656 -22.891 -10.164 1 28.94 154 GLN B N 1
ATOM 3907 C CA . GLN B 1 154 ? 37.625 -23.828 -10.766 1 28.94 154 GLN B CA 1
ATOM 3908 C C . GLN B 1 154 ? 39.031 -23.234 -10.773 1 28.94 154 GLN B C 1
ATOM 3910 O O . GLN B 1 154 ? 40 -23.953 -11 1 28.94 154 GLN B O 1
ATOM 3915 N N . GLN B 1 155 ? 39.312 -21.891 -10.875 1 29.64 155 GLN B N 1
ATOM 3916 C CA . GLN B 1 155 ? 40.688 -21.438 -11.086 1 29.64 155 GLN B CA 1
ATOM 3917 C C . GLN B 1 155 ? 41.531 -21.656 -9.836 1 29.64 155 GLN B C 1
ATOM 3919 O O . GLN B 1 155 ? 42.688 -21.234 -9.781 1 29.64 155 GLN B O 1
ATOM 3924 N N . VAL B 1 156 ? 41.281 -22.281 -8.719 1 27.94 156 VAL B N 1
ATOM 3925 C CA . VAL B 1 156 ? 42.375 -22.562 -7.812 1 27.94 156 VAL B CA 1
ATOM 3926 C C . VAL B 1 156 ? 43.406 -23.453 -8.508 1 27.94 156 VAL B C 1
ATOM 3928 O O . VAL B 1 156 ? 44.594 -23.359 -8.234 1 27.94 156 VAL B O 1
ATOM 3931 N N . ASP B 1 157 ? 43.062 -24.391 -9.391 1 23.38 157 ASP B N 1
ATOM 3932 C CA . ASP B 1 157 ? 44.094 -25.391 -9.547 1 23.38 157 ASP B CA 1
ATOM 3933 C C . ASP B 1 157 ? 45.219 -24.906 -10.469 1 23.38 157 ASP B C 1
ATOM 3935 O O . ASP B 1 157 ? 46.406 -25.172 -10.227 1 23.38 157 ASP B O 1
ATOM 3939 N N . GLU B 1 158 ? 45.031 -24.422 -11.75 1 23.77 158 GLU B N 1
ATOM 3940 C CA . GLU B 1 158 ? 46.156 -24.656 -12.656 1 23.77 158 GLU B CA 1
ATOM 3941 C C . GLU B 1 158 ? 47.156 -23.484 -12.633 1 23.77 158 GLU B C 1
ATOM 3943 O O . GLU B 1 158 ? 48.25 -23.578 -13.18 1 23.77 158 GLU B O 1
ATOM 3948 N N . GLU B 1 159 ? 46.75 -22.188 -12.477 1 23.91 159 GLU B N 1
ATOM 3949 C CA . GLU B 1 159 ? 47.719 -21.141 -12.875 1 23.91 159 GLU B CA 1
ATOM 3950 C C . GLU B 1 159 ? 48.844 -21.047 -11.875 1 23.91 159 GLU B C 1
ATOM 3952 O O . GLU B 1 159 ? 48.875 -20.156 -11.023 1 23.91 159 GLU B O 1
ATOM 3957 N N . TYR B 1 160 ? 49.312 -22.094 -11.188 1 20.03 160 TYR B N 1
ATOM 3958 C CA . TYR B 1 160 ? 50.625 -21.969 -10.523 1 20.03 160 TYR B CA 1
ATOM 3959 C C . TYR B 1 160 ? 51.688 -21.562 -11.516 1 20.03 160 TYR B C 1
ATOM 3961 O O . TYR B 1 160 ? 52.562 -20.734 -11.188 1 20.03 160 TYR B O 1
ATOM 3969 N N . ARG B 1 161 ? 52.156 -22.5 -12.422 1 19.12 161 ARG B N 1
ATOM 3970 C CA . ARG B 1 161 ? 53.594 -22.625 -12.531 1 19.12 161 ARG B CA 1
ATOM 3971 C C . ARG B 1 161 ? 54.188 -21.516 -13.398 1 19.12 161 ARG B C 1
ATOM 3973 O O . ARG B 1 161 ? 55.219 -20.953 -13.055 1 19.12 161 ARG B O 1
ATOM 3980 N N . SER B 1 162 ? 54.125 -21.5 -14.766 1 20.16 162 SER B N 1
ATOM 3981 C CA . SER B 1 162 ? 55.312 -21.359 -15.562 1 20.16 162 SER B CA 1
ATOM 3982 C C . SER B 1 162 ? 55.656 -19.891 -15.828 1 20.16 162 SER B C 1
ATOM 3984 O O . SER B 1 162 ? 56.812 -19.5 -15.883 1 20.16 162 SER B O 1
ATOM 3986 N N . VAL B 1 163 ? 54.719 -19.062 -16.516 1 19.25 163 VAL B N 1
ATOM 3987 C CA . VAL B 1 163 ? 55.375 -18.344 -17.609 1 19.25 163 VAL B CA 1
ATOM 3988 C C . VAL B 1 163 ? 56.219 -17.203 -17.047 1 19.25 163 VAL B C 1
ATOM 3990 O O . VAL B 1 163 ? 55.781 -16.484 -16.156 1 19.25 163 VAL B O 1
ATOM 3993 N N . ASN B 1 164 ? 57.562 -17.031 -17.375 1 19.86 164 ASN B N 1
ATOM 3994 C CA . ASN B 1 164 ? 58.812 -16.281 -17.172 1 19.86 164 ASN B CA 1
ATOM 3995 C C . ASN B 1 164 ? 58.562 -14.781 -17.344 1 19.86 164 ASN B C 1
ATOM 3997 O O . ASN B 1 164 ? 59.062 -13.984 -16.531 1 19.86 164 ASN B O 1
ATOM 4001 N N . GLY B 1 165 ? 58.375 -14.336 -18.609 1 21.44 165 GLY B N 1
ATOM 4002 C CA . GLY B 1 165 ? 59.156 -13.188 -19.047 1 21.44 165 GLY B CA 1
ATOM 4003 C C . GLY B 1 165 ? 58.688 -11.883 -18.422 1 21.44 165 GLY B C 1
ATOM 4004 O O . GLY B 1 165 ? 57.594 -11.828 -17.812 1 21.44 165 GLY B O 1
ATOM 4005 N N . GLY B 1 166 ? 59.188 -10.711 -18.906 1 20.91 166 GLY B N 1
ATOM 4006 C CA . GLY B 1 166 ? 59.531 -9.414 -18.344 1 20.91 166 GLY B CA 1
ATOM 4007 C C . GLY B 1 166 ? 58.344 -8.555 -18.031 1 20.91 166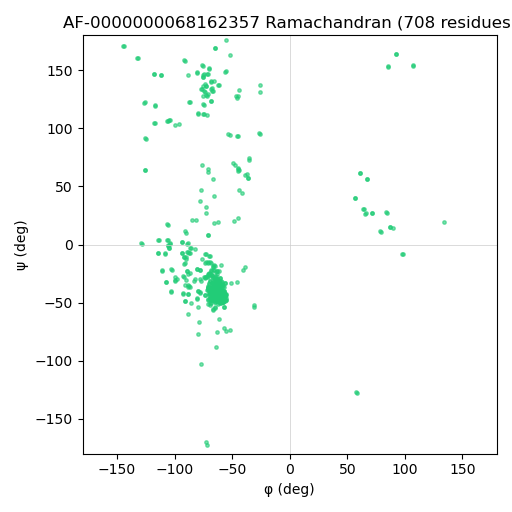 GLY B C 1
ATOM 4008 O O . GLY B 1 166 ? 57.281 -8.688 -18.672 1 20.91 166 GLY B O 1
ATOM 4009 N N . LYS B 1 167 ? 58.344 -7.895 -16.875 1 22.34 167 LYS B N 1
ATOM 4010 C CA . LYS B 1 167 ? 57.562 -7.184 -15.859 1 22.34 167 LYS B CA 1
ATOM 4011 C C . LYS B 1 167 ? 57.219 -5.777 -16.328 1 22.34 167 LYS B C 1
ATOM 4013 O O . LYS B 1 167 ? 56.75 -4.957 -15.531 1 22.34 167 LYS B O 1
ATOM 4018 N N . PRO B 1 168 ? 56.906 -5.598 -17.672 1 21.17 168 PRO B N 1
ATOM 4019 C CA . PRO B 1 168 ? 57.062 -4.148 -17.812 1 21.17 168 PRO B CA 1
ATOM 4020 C C . PRO B 1 168 ? 56.219 -3.352 -16.828 1 21.17 168 PRO B C 1
ATOM 4022 O O . PRO B 1 168 ? 55.25 -3.875 -16.281 1 21.17 168 PRO B O 1
ATOM 4025 N N . ASP B 1 169 ? 56.312 -1.994 -16.781 1 21.44 169 ASP B N 1
ATOM 4026 C CA . ASP B 1 169 ? 56.219 -0.807 -15.945 1 21.44 169 ASP B CA 1
ATOM 4027 C C . ASP B 1 169 ? 54.75 -0.495 -15.602 1 21.44 169 ASP B C 1
ATOM 4029 O O . ASP B 1 169 ? 53.844 -0.748 -16.406 1 21.44 169 ASP B O 1
ATOM 4033 N N . ASP B 1 170 ? 54.375 -0.082 -14.273 1 22 170 ASP B N 1
ATOM 4034 C CA . ASP B 1 170 ? 53.469 0.232 -13.164 1 22 170 ASP B CA 1
ATOM 4035 C C . ASP B 1 170 ? 52.531 1.373 -13.531 1 22 170 ASP B C 1
ATOM 4037 O O . ASP B 1 170 ? 51.812 1.893 -12.672 1 22 170 ASP B O 1
ATOM 4041 N N . TYR B 1 171 ? 52.781 2.219 -14.422 1 21.8 171 TYR B N 1
ATOM 4042 C CA . TYR B 1 171 ? 52.438 3.598 -14.102 1 21.8 171 TYR B CA 1
ATOM 4043 C C . TYR B 1 171 ? 50.906 3.748 -13.914 1 21.8 171 TYR B C 1
ATOM 4045 O O . TYR B 1 171 ? 50.469 4.32 -12.922 1 21.8 171 TYR B O 1
ATOM 4053 N N . LEU B 1 172 ? 50.125 4.012 -15.023 1 19.27 172 LEU B N 1
ATOM 4054 C CA . LEU B 1 172 ? 49.094 5.027 -15.125 1 19.27 172 LEU B CA 1
ATOM 4055 C C . LEU B 1 172 ? 47.781 4.52 -14.531 1 19.27 172 LEU B C 1
ATOM 4057 O O . LEU B 1 172 ? 46.719 5.125 -14.742 1 19.27 172 LEU B O 1
ATOM 4061 N N . LEU B 1 173 ? 47.625 3.281 -14.078 1 20 173 LEU B N 1
ATOM 4062 C CA . LEU B 1 173 ? 46.281 2.85 -13.742 1 20 173 LEU B CA 1
ATOM 4063 C C . LEU B 1 173 ? 45.75 3.623 -12.539 1 20 173 LEU B C 1
ATOM 4065 O O . LEU B 1 173 ? 46.094 3.307 -11.398 1 20 173 LEU B O 1
ATOM 4069 N N . ASN B 1 174 ? 45.719 4.891 -12.586 1 23.14 174 ASN B N 1
ATOM 4070 C CA . ASN B 1 174 ? 45.219 5.758 -11.531 1 23.14 174 ASN B CA 1
ATOM 4071 C C . ASN B 1 174 ? 43.875 5.27 -10.992 1 23.14 174 ASN B C 1
ATOM 4073 O O . ASN B 1 174 ? 43.031 4.84 -11.766 1 23.14 174 ASN B O 1
ATOM 4077 N N . ASN B 1 175 ? 43.719 5.086 -9.656 1 22.78 175 ASN B N 1
ATOM 4078 C CA . ASN B 1 175 ? 42.938 4.582 -8.516 1 22.78 175 ASN B CA 1
ATOM 4079 C C . ASN B 1 175 ? 41.594 5.277 -8.406 1 22.78 175 ASN B C 1
ATOM 4081 O O . ASN B 1 175 ? 41.281 5.91 -7.387 1 22.78 175 ASN B O 1
ATOM 4085 N N . GLY B 1 176 ? 40.969 5.957 -9.383 1 27.12 176 GLY B N 1
ATOM 4086 C CA . GLY B 1 176 ? 39.781 6.559 -8.812 1 27.12 176 GLY B CA 1
ATOM 4087 C C . GLY B 1 176 ? 38.906 5.555 -8.109 1 27.12 176 GLY B C 1
ATOM 4088 O O . GLY B 1 176 ? 38.594 4.492 -8.664 1 27.12 176 GLY B O 1
ATOM 4089 N N . GLY B 1 177 ? 39 5.344 -6.77 1 27.27 177 GLY B N 1
ATOM 4090 C CA . GLY B 1 177 ? 38.344 4.539 -5.746 1 27.27 177 GLY B CA 1
ATOM 4091 C C . GLY B 1 177 ? 36.844 4.535 -5.863 1 27.27 177 GLY B C 1
ATOM 4092 O O . GLY B 1 177 ? 36.188 5.434 -5.352 1 27.27 177 GLY B O 1
ATOM 4093 N N . HIS B 1 178 ? 36.281 4.348 -6.969 1 29.08 178 HIS B N 1
ATOM 4094 C CA . HIS B 1 178 ? 34.844 4.043 -6.824 1 29.08 178 HIS B CA 1
ATOM 4095 C C . HIS B 1 178 ? 34.625 2.945 -5.793 1 29.08 178 HIS B C 1
ATOM 4097 O O . HIS B 1 178 ? 35.062 1.81 -5.98 1 29.08 178 HIS B O 1
ATOM 4103 N N . HIS B 1 179 ? 34.844 3.221 -4.488 1 29.44 179 HIS B N 1
ATOM 4104 C CA . HIS B 1 179 ? 34.312 2.328 -3.453 1 29.44 179 HIS B CA 1
ATOM 4105 C C . HIS B 1 179 ? 32.969 1.741 -3.846 1 29.44 179 HIS B C 1
ATOM 4107 O O . HIS B 1 179 ? 32 2.477 -4.02 1 29.44 179 HIS B O 1
ATOM 4113 N N . GLU B 1 180 ? 32.875 0.866 -4.676 1 33.22 180 GLU B N 1
ATOM 4114 C CA . GLU B 1 180 ? 31.75 -0.062 -4.805 1 33.22 180 GLU B CA 1
ATOM 4115 C C . GLU B 1 180 ? 31.234 -0.5 -3.436 1 33.22 180 GLU B C 1
ATOM 4117 O O . GLU B 1 180 ? 31.938 -1.204 -2.701 1 33.22 180 GLU B O 1
ATOM 4122 N N . HIS B 1 181 ? 30.766 0.316 -2.541 1 33.56 181 HIS B N 1
ATOM 4123 C CA . HIS B 1 181 ? 30 -0.205 -1.41 1 33.56 181 HIS B CA 1
ATOM 4124 C C . HIS B 1 181 ? 29.125 -1.383 -1.828 1 33.56 181 HIS B C 1
ATOM 4126 O O . HIS B 1 181 ? 28.016 -1.189 -2.34 1 33.56 181 HIS B O 1
ATOM 4132 N N . LYS B 1 182 ? 29.562 -2.387 -2.346 1 37.56 182 LYS B N 1
ATOM 4133 C CA . LYS B 1 182 ? 28.828 -3.648 -2.35 1 37.56 182 LYS B CA 1
ATOM 4134 C C . LYS B 1 182 ? 28.234 -3.947 -0.974 1 37.56 182 LYS B C 1
ATOM 4136 O O . LYS B 1 182 ? 28.969 -4.34 -0.055 1 37.56 182 LYS B O 1
ATOM 4141 N N . ALA B 1 183 ? 27.328 -3.219 -0.442 1 42.31 183 ALA B N 1
ATOM 4142 C CA . ALA B 1 183 ? 26.578 -3.646 0.74 1 42.31 183 ALA B CA 1
ATOM 4143 C C . ALA B 1 183 ? 26.516 -5.168 0.826 1 42.31 183 ALA B C 1
ATOM 4145 O O . ALA B 1 183 ? 26.078 -5.832 -0.115 1 42.31 183 ALA B O 1
ATOM 4146 N N . GLN B 1 184 ? 27.328 -5.883 1.535 1 46.12 184 GLN B N 1
ATOM 4147 C CA . GLN B 1 184 ? 27.344 -7.324 1.763 1 46.12 184 GLN B CA 1
ATOM 4148 C C . GLN B 1 184 ? 25.953 -7.844 2.084 1 46.12 184 GLN B C 1
ATOM 4150 O O . GLN B 1 184 ? 25.312 -7.383 3.033 1 46.12 184 GLN B O 1
ATOM 4155 N N . ASP B 1 185 ? 25.156 -8.328 1.103 1 56.78 185 ASP B N 1
ATOM 4156 C CA . ASP B 1 185 ? 23.891 -9.039 1.183 1 56.78 185 ASP B CA 1
ATOM 4157 C C . ASP B 1 185 ? 23.922 -10.117 2.264 1 56.78 185 ASP B C 1
ATOM 4159 O O . ASP B 1 185 ? 24.203 -11.289 1.975 1 56.78 185 ASP B O 1
ATOM 4163 N N . ASP B 1 186 ? 24.062 -9.688 3.432 1 62.97 186 ASP B N 1
ATOM 4164 C CA . ASP B 1 186 ? 24.156 -10.641 4.531 1 62.97 186 ASP B CA 1
ATOM 4165 C C . ASP B 1 186 ? 22.766 -11.062 5.012 1 62.97 186 ASP B C 1
ATOM 4167 O O . ASP B 1 186 ? 22.625 -11.617 6.102 1 62.97 186 ASP B O 1
ATOM 4171 N N . SER B 1 187 ? 21.734 -10.883 4.129 1 63.22 187 SER B N 1
ATOM 4172 C CA . SER B 1 187 ? 20.359 -11.172 4.535 1 63.22 187 SER B CA 1
ATOM 4173 C C . SER B 1 187 ? 20.094 -12.672 4.559 1 63.22 187 SER B C 1
ATOM 4175 O O . SER B 1 187 ? 20.391 -13.375 3.59 1 63.22 187 SER B O 1
ATOM 4177 N N . PHE B 1 188 ? 20.703 -13.453 5.496 1 66.19 188 PHE B N 1
ATOM 4178 C CA . PHE B 1 188 ? 20.5 -14.883 5.723 1 66.19 188 PHE B CA 1
ATOM 4179 C C . PHE B 1 188 ? 21.844 -15.602 5.879 1 66.19 188 PHE B C 1
ATOM 4181 O O . PHE B 1 188 ? 21.953 -16.797 5.57 1 66.19 188 PHE B O 1
ATOM 4188 N N . ALA B 1 189 ? 22.797 -14.789 6.18 1 66.31 189 ALA B N 1
ATOM 4189 C CA . ALA B 1 189 ? 24.141 -15.344 6.348 1 66.31 189 ALA B CA 1
ATOM 4190 C C . ALA B 1 189 ? 24.125 -16.531 7.316 1 66.31 189 ALA B C 1
ATOM 4192 O O . ALA B 1 189 ? 24.906 -17.469 7.16 1 66.31 189 ALA B O 1
ATOM 4193 N N . PHE B 1 190 ? 23.203 -16.391 8.266 1 73.5 190 PHE B N 1
ATOM 4194 C CA . PHE B 1 190 ? 23.141 -17.469 9.242 1 73.5 190 PHE B CA 1
ATOM 4195 C C . PHE B 1 190 ? 22.719 -18.781 8.57 1 73.5 190 PHE B C 1
ATOM 4197 O O . PHE B 1 190 ? 23.125 -19.859 9.008 1 73.5 190 PHE B O 1
ATOM 4204 N N . LEU B 1 191 ? 22.016 -18.703 7.582 1 73.88 191 LEU B N 1
ATOM 4205 C CA . LEU B 1 191 ? 21.578 -19.875 6.855 1 73.88 191 LEU B CA 1
ATOM 4206 C C . LEU B 1 191 ? 22.719 -20.5 6.066 1 73.88 191 LEU B C 1
ATOM 4208 O O . LEU B 1 191 ? 22.781 -21.719 5.895 1 73.88 191 LEU B O 1
ATOM 4212 N N . GLU B 1 192 ? 23.594 -19.609 5.738 1 69.81 192 GLU B N 1
ATOM 4213 C CA . GLU B 1 192 ? 24.719 -20.078 4.938 1 69.81 192 GLU B CA 1
ATOM 4214 C C . GLU B 1 192 ? 25.75 -20.812 5.801 1 69.81 192 GLU B C 1
ATOM 4216 O O . GLU B 1 192 ? 26.5 -21.656 5.297 1 69.81 192 GLU B O 1
ATOM 4221 N N . ASN B 1 193 ? 25.641 -20.469 7.066 1 77.81 193 ASN B N 1
ATOM 4222 C CA . ASN B 1 193 ? 26.625 -21.078 7.953 1 77.81 193 ASN B CA 1
ATOM 4223 C C . ASN B 1 193 ? 26.141 -22.422 8.492 1 77.81 193 ASN B C 1
ATOM 4225 O O . ASN B 1 193 ? 26.859 -23.109 9.227 1 77.81 193 ASN B O 1
ATOM 4229 N N . LEU B 1 194 ? 25.016 -22.844 8.102 1 83 194 LEU B N 1
ATOM 4230 C CA . LEU B 1 194 ? 24.484 -24.141 8.508 1 83 194 LEU B CA 1
ATOM 4231 C C . LEU B 1 194 ? 25.25 -25.281 7.824 1 83 194 LEU B C 1
ATOM 4233 O O . LEU B 1 194 ? 25.719 -25.125 6.695 1 83 194 LEU B O 1
ATOM 4237 N N . PRO B 1 195 ? 25.344 -26.406 8.609 1 87.94 195 PRO B N 1
ATOM 4238 C CA . PRO B 1 195 ? 25.906 -27.578 7.934 1 87.94 195 PRO B CA 1
ATOM 4239 C C . PRO B 1 195 ? 25.125 -27.953 6.672 1 87.94 195 PRO B C 1
ATOM 4241 O O . PRO B 1 195 ? 23.906 -27.75 6.609 1 87.94 195 PRO B O 1
ATOM 4244 N N . PRO B 1 196 ? 25.828 -28.484 5.727 1 86.25 196 PRO B N 1
ATOM 4245 C CA . PRO B 1 196 ? 25.25 -28.734 4.402 1 86.25 196 PRO B CA 1
ATOM 4246 C C . PRO B 1 196 ? 23.984 -29.578 4.457 1 86.25 196 PRO B C 1
ATOM 4248 O O . PRO B 1 196 ? 23.016 -29.312 3.746 1 86.25 196 PRO B O 1
ATOM 4251 N N . VAL B 1 197 ? 24 -30.594 5.27 1 88.38 197 VAL B N 1
ATOM 4252 C CA . VAL B 1 197 ? 22.844 -31.484 5.344 1 88.38 197 VAL B CA 1
ATOM 4253 C C . VAL B 1 197 ? 21.641 -30.703 5.883 1 88.38 197 VAL B C 1
ATOM 4255 O O . VAL B 1 197 ? 20.516 -30.844 5.383 1 88.38 197 VAL B O 1
ATOM 4258 N N . TRP B 1 198 ? 21.844 -29.938 6.855 1 90.31 198 TRP B N 1
ATOM 4259 C CA . TRP B 1 198 ? 20.766 -29.172 7.453 1 90.31 198 TRP B CA 1
ATOM 4260 C C . TRP B 1 198 ? 20.297 -28.062 6.504 1 90.31 198 TRP B C 1
ATOM 4262 O O . TRP B 1 198 ? 19.109 -27.719 6.484 1 90.31 198 TRP B O 1
ATOM 4272 N N . LYS B 1 199 ? 21.141 -27.547 5.805 1 90.5 199 LYS B N 1
ATOM 4273 C CA . LYS B 1 199 ? 20.797 -26.562 4.789 1 90.5 199 LYS B CA 1
ATOM 4274 C C . LYS B 1 199 ? 19.844 -27.156 3.746 1 90.5 199 LYS B C 1
ATOM 4276 O O . LYS B 1 199 ? 18.859 -26.516 3.363 1 90.5 199 LYS B O 1
ATOM 4281 N N . ARG B 1 200 ? 20.188 -28.297 3.352 1 91.88 200 ARG B N 1
ATOM 4282 C CA . ARG B 1 200 ? 19.375 -28.984 2.352 1 91.88 200 ARG B CA 1
ATOM 4283 C C . ARG B 1 200 ? 18 -29.328 2.916 1 91.88 200 ARG B C 1
ATOM 4285 O O . ARG B 1 200 ? 16.969 -29.094 2.264 1 91.88 200 ARG B O 1
ATOM 4292 N N . VAL B 1 201 ? 18 -29.844 4.066 1 94.31 201 VAL B N 1
ATOM 4293 C CA . VAL B 1 201 ? 16.75 -30.266 4.691 1 94.31 201 VAL B CA 1
ATOM 4294 C C . VAL B 1 201 ? 15.867 -29.031 4.934 1 94.31 201 VAL B C 1
ATOM 4296 O O . VAL B 1 201 ? 14.672 -29.047 4.621 1 94.31 201 VAL B O 1
ATOM 4299 N N . ALA B 1 202 ? 16.453 -28.031 5.445 1 94.38 202 ALA B N 1
ATOM 4300 C CA . ALA B 1 202 ? 15.695 -26.812 5.711 1 94.38 202 ALA B CA 1
ATOM 4301 C C . ALA B 1 202 ? 15.172 -26.188 4.418 1 94.38 202 ALA B C 1
ATOM 4303 O O . ALA B 1 202 ? 14.039 -25.719 4.363 1 94.38 202 ALA B O 1
ATOM 4304 N N . GLY B 1 203 ? 16.016 -26.188 3.453 1 95.06 203 GLY B N 1
ATOM 4305 C CA . GLY B 1 203 ? 15.602 -25.656 2.162 1 95.06 203 GLY B CA 1
ATOM 4306 C C . GLY B 1 203 ? 14.438 -26.406 1.551 1 95.06 203 GLY B C 1
ATOM 4307 O O . GLY B 1 203 ? 13.492 -25.797 1.052 1 95.06 203 GLY B O 1
ATOM 4308 N N . VAL B 1 204 ? 14.508 -27.672 1.623 1 95.5 204 VAL B N 1
ATOM 4309 C CA . VAL B 1 204 ? 13.461 -28.516 1.066 1 95.5 204 VAL B CA 1
ATOM 4310 C C . VAL B 1 204 ? 12.164 -28.312 1.847 1 95.5 204 VAL B C 1
ATOM 4312 O O . VAL B 1 204 ? 11.094 -28.156 1.253 1 95.5 204 VAL B O 1
ATOM 4315 N N . LEU B 1 205 ? 12.258 -28.281 3.127 1 97.12 205 LEU B N 1
ATOM 4316 C CA . LEU B 1 205 ? 11.07 -28.094 3.955 1 97.12 205 LEU B CA 1
ATOM 4317 C C . LEU B 1 205 ? 10.43 -26.734 3.686 1 97.12 205 LEU B C 1
ATOM 4319 O O . LEU B 1 205 ? 9.203 -26.625 3.619 1 97.12 205 LEU B O 1
ATOM 4323 N N . MET B 1 206 ? 11.227 -25.75 3.525 1 97.25 206 MET B N 1
ATOM 4324 C CA . MET B 1 206 ? 10.711 -24.406 3.232 1 97.25 206 MET B CA 1
ATOM 4325 C C . MET B 1 206 ? 10.062 -24.375 1.852 1 97.25 206 MET B C 1
ATOM 4327 O O . MET B 1 206 ? 9.062 -23.672 1.649 1 97.25 206 MET B O 1
ATOM 4331 N N . ALA B 1 207 ? 10.688 -25.094 0.957 1 96.75 207 ALA B N 1
ATOM 4332 C CA . ALA B 1 207 ? 10.125 -25.141 -0.388 1 96.75 207 ALA B CA 1
ATOM 4333 C C . ALA B 1 207 ? 8.758 -25.812 -0.386 1 96.75 207 ALA B C 1
ATOM 4335 O O . ALA B 1 207 ? 7.828 -25.359 -1.06 1 96.75 207 ALA B O 1
ATOM 4336 N N . VAL B 1 208 ? 8.664 -26.875 0.346 1 97.62 208 VAL B N 1
ATOM 4337 C CA . VAL B 1 208 ? 7.383 -27.562 0.483 1 97.62 208 VAL B CA 1
ATOM 4338 C C . VAL B 1 208 ? 6.359 -26.625 1.127 1 97.62 208 VAL B C 1
ATOM 4340 O O . VAL B 1 208 ? 5.223 -26.516 0.659 1 97.62 208 VAL B O 1
ATOM 4343 N N . LEU B 1 209 ? 6.77 -25.953 2.148 1 98.38 209 LEU B N 1
ATOM 4344 C CA . LEU B 1 209 ? 5.883 -25.031 2.852 1 98.38 209 LEU B CA 1
ATOM 4345 C C . LEU B 1 209 ? 5.43 -23.906 1.93 1 98.38 209 LEU B C 1
ATOM 4347 O O . LEU B 1 209 ? 4.254 -23.531 1.938 1 98.38 209 LEU B O 1
ATOM 4351 N N . ALA B 1 210 ? 6.379 -23.375 1.189 1 97.94 210 ALA B N 1
ATOM 4352 C CA . ALA B 1 210 ? 6.027 -22.344 0.228 1 97.94 210 ALA B CA 1
ATOM 4353 C C . ALA B 1 210 ? 4.992 -22.844 -0.775 1 97.94 210 ALA B C 1
ATOM 4355 O O . ALA B 1 210 ? 4.004 -22.156 -1.056 1 97.94 210 ALA B O 1
ATOM 4356 N N . GLY B 1 211 ? 5.203 -24.047 -1.272 1 97.94 211 GLY B N 1
ATOM 4357 C CA . GLY B 1 211 ? 4.262 -24.641 -2.205 1 97.94 211 GLY B CA 1
ATOM 4358 C C . GLY B 1 211 ? 2.885 -24.859 -1.604 1 97.94 211 GLY B C 1
ATOM 4359 O O . GLY B 1 211 ? 1.871 -24.656 -2.279 1 97.94 211 GLY B O 1
ATOM 4360 N N . LEU B 1 212 ? 2.877 -25.25 -0.383 1 98.06 212 LEU B N 1
ATOM 4361 C CA . LEU B 1 212 ? 1.606 -25.422 0.312 1 98.06 212 LEU B CA 1
ATOM 4362 C C . LEU B 1 212 ? 0.864 -24.094 0.426 1 98.06 212 LEU B C 1
ATOM 4364 O O . LEU B 1 212 ? -0.346 -24.031 0.198 1 98.06 212 LEU B O 1
ATOM 4368 N N . PHE B 1 213 ? 1.576 -23.062 0.75 1 98.56 213 PHE B N 1
ATOM 4369 C CA . PHE B 1 213 ? 0.969 -21.75 0.875 1 98.56 213 PHE B CA 1
ATOM 4370 C C . PHE B 1 213 ? 0.444 -21.266 -0.472 1 98.56 213 PHE B C 1
ATOM 4372 O O . PHE B 1 213 ? -0.641 -20.688 -0.549 1 98.56 213 PHE B O 1
ATOM 4379 N N . TYR B 1 214 ? 1.195 -21.516 -1.517 1 97.75 214 TYR B N 1
ATOM 4380 C CA . TYR B 1 214 ? 0.735 -21.172 -2.855 1 97.75 214 TYR B CA 1
ATOM 4381 C C . TYR B 1 214 ? -0.53 -21.938 -3.217 1 97.75 214 TYR B C 1
ATOM 4383 O O . TYR B 1 214 ? -1.457 -21.375 -3.807 1 97.75 214 TYR B O 1
ATOM 4391 N N . GLY B 1 215 ? -0.618 -23.141 -2.832 1 97.62 215 GLY B N 1
ATOM 4392 C CA . GLY B 1 215 ? -1.73 -24 -3.193 1 97.62 215 GLY B CA 1
ATOM 4393 C C . GLY B 1 215 ? -3.01 -23.672 -2.451 1 97.62 215 GLY B C 1
ATOM 4394 O O . GLY B 1 215 ? -4.109 -23.891 -2.969 1 97.62 215 GLY B O 1
ATOM 4395 N N . VAL B 1 216 ? -2.824 -23.125 -1.255 1 97.81 216 VAL B N 1
ATOM 4396 C CA . VAL B 1 216 ? -4.02 -22.938 -0.433 1 97.81 216 VAL B CA 1
ATOM 4397 C C . VAL B 1 216 ? -4.406 -21.469 -0.391 1 97.81 216 VAL B C 1
ATOM 4399 O O . VAL B 1 216 ? -5.359 -21.094 0.296 1 97.81 216 VAL B O 1
ATOM 4402 N N . ASN B 1 217 ? -3.732 -20.625 -1.106 1 97.88 217 ASN B N 1
ATOM 4403 C CA . ASN B 1 217 ? -3.996 -19.188 -0.998 1 97.88 217 ASN B CA 1
ATOM 4404 C C . ASN B 1 217 ? -5.395 -18.844 -1.504 1 97.88 217 ASN B C 1
ATOM 4406 O O . ASN B 1 217 ? -5.941 -17.797 -1.15 1 97.88 217 ASN B O 1
ATOM 4410 N N . PHE B 1 218 ? -6.074 -19.734 -2.305 1 98.19 218 PHE B N 1
ATOM 4411 C CA . PHE B 1 218 ? -7.418 -19.5 -2.816 1 98.19 218 PHE B CA 1
ATOM 4412 C C . PHE B 1 218 ? -8.469 -20.078 -1.87 1 98.19 218 PHE B C 1
ATOM 4414 O O . PHE B 1 218 ? -9.656 -19.797 -2.016 1 98.19 218 PHE B O 1
ATOM 4421 N N . ASP B 1 219 ? -8.008 -20.844 -0.921 1 97.94 219 ASP B N 1
ATOM 4422 C CA . ASP B 1 219 ? -8.953 -21.594 -0.09 1 97.94 219 ASP B CA 1
ATOM 4423 C C . ASP B 1 219 ? -9.82 -20.641 0.737 1 97.94 219 ASP B C 1
ATOM 4425 O O . ASP B 1 219 ? -11.039 -20.828 0.816 1 97.94 219 ASP B O 1
ATOM 4429 N N . PRO B 1 220 ? -9.242 -19.609 1.331 1 97.75 220 PRO B N 1
ATOM 4430 C CA . PRO B 1 220 ? -10.094 -18.719 2.121 1 97.75 220 PRO B CA 1
ATOM 4431 C C . PRO B 1 220 ? -11.156 -18.016 1.279 1 97.75 220 PRO B C 1
ATOM 4433 O O . PRO B 1 220 ? -12.344 -18.062 1.611 1 97.75 220 PRO B O 1
ATOM 4436 N N . PRO B 1 221 ? -10.836 -17.422 0.151 1 97.25 221 PRO B N 1
ATOM 4437 C CA . PRO B 1 221 ? -11.906 -16.844 -0.663 1 97.25 221 PRO B CA 1
ATOM 4438 C C . PRO B 1 221 ? -12.875 -17.891 -1.199 1 97.25 221 PRO B C 1
ATOM 4440 O O . PRO B 1 221 ? -14.078 -17.641 -1.307 1 97.25 221 PRO B O 1
ATOM 4443 N N . GLN B 1 222 ? -12.375 -19.062 -1.542 1 96.75 222 GLN B N 1
ATOM 4444 C CA . GLN B 1 222 ? -13.25 -20.125 -2.037 1 96.75 222 GLN B CA 1
ATOM 4445 C C . GLN B 1 222 ? -14.227 -20.578 -0.954 1 96.75 222 GLN B C 1
ATOM 4447 O O . GLN B 1 222 ? -15.367 -20.953 -1.249 1 96.75 222 GLN B O 1
ATOM 4452 N N . TRP B 1 223 ? -13.734 -20.594 0.246 1 96.5 223 TRP B N 1
ATOM 4453 C CA . TRP B 1 223 ? -14.602 -20.938 1.37 1 96.5 223 TRP B CA 1
ATOM 4454 C C . TRP B 1 223 ? -15.773 -19.969 1.468 1 96.5 223 TRP B C 1
ATOM 4456 O O . TRP B 1 223 ? -16.906 -20.375 1.721 1 96.5 223 TRP B O 1
ATOM 4466 N N . LEU B 1 224 ? -15.562 -18.672 1.288 1 96.31 224 LEU B N 1
ATOM 4467 C CA . LEU B 1 224 ? -16.609 -17.656 1.285 1 96.31 224 LEU B CA 1
ATOM 4468 C C . LEU B 1 224 ? -17.594 -17.891 0.142 1 96.31 224 LEU B C 1
ATOM 4470 O O . LEU B 1 224 ? -18.812 -17.734 0.316 1 96.31 224 LEU B O 1
ATOM 4474 N N . ILE B 1 225 ? -17.078 -18.281 -0.994 1 95.12 225 ILE B N 1
ATOM 4475 C CA . ILE B 1 225 ? -17.906 -18.547 -2.168 1 95.12 225 ILE B CA 1
ATOM 4476 C C . ILE B 1 225 ? -18.781 -19.766 -1.925 1 95.12 225 ILE B C 1
ATOM 4478 O O . ILE B 1 225 ? -20 -19.719 -2.156 1 95.12 225 ILE B O 1
ATOM 4482 N N . ASP B 1 226 ? -18.172 -20.797 -1.393 1 94.5 226 ASP B N 1
ATOM 4483 C CA . ASP B 1 226 ? -18.875 -22.062 -1.184 1 94.5 226 ASP B CA 1
ATOM 4484 C C . ASP B 1 226 ? -19.953 -21.922 -0.113 1 94.5 226 ASP B C 1
ATOM 4486 O O . ASP B 1 226 ? -20.953 -22.641 -0.139 1 94.5 226 ASP B O 1
ATOM 4490 N N . HIS B 1 227 ? -19.797 -21.031 0.768 1 93.19 227 HIS B N 1
ATOM 4491 C CA . HIS B 1 227 ? -20.75 -20.875 1.864 1 93.19 227 HIS B CA 1
ATOM 4492 C C . HIS B 1 227 ? -21.625 -19.641 1.668 1 93.19 227 HIS B C 1
ATOM 4494 O O . HIS B 1 227 ? -22.234 -19.156 2.621 1 93.19 227 HIS B O 1
ATOM 4500 N N . SER B 1 228 ? -21.609 -19.188 0.457 1 91.56 228 SER B N 1
ATOM 4501 C CA . SER B 1 228 ? -22.438 -18.016 0.141 1 91.56 228 SER B CA 1
ATOM 4502 C C . SER B 1 228 ? -23.922 -18.359 0.236 1 91.56 228 SER B C 1
ATOM 4504 O O . SER B 1 228 ? -24.344 -19.453 -0.16 1 91.56 228 SER B O 1
ATOM 4506 N N . ASN B 1 229 ? -24.656 -17.5 0.924 1 87 229 ASN B N 1
ATOM 4507 C CA . ASN B 1 229 ? -26.109 -17.594 0.986 1 87 229 ASN B CA 1
ATOM 4508 C C . ASN B 1 229 ? -26.766 -16.219 1.01 1 87 229 ASN B C 1
ATOM 4510 O O . ASN B 1 229 ? -26.078 -15.195 1.086 1 87 229 ASN B O 1
ATOM 4514 N N . LYS B 1 230 ? -28.047 -16.203 0.877 1 82.75 230 LYS B N 1
ATOM 4515 C CA . LYS B 1 230 ? -28.797 -14.945 0.8 1 82.75 230 LYS B CA 1
ATOM 4516 C C . LYS B 1 230 ? -28.656 -14.148 2.094 1 82.75 230 LYS B C 1
ATOM 4518 O O . LYS B 1 230 ? -28.656 -12.914 2.068 1 82.75 230 LYS B O 1
ATOM 4523 N N . GLU B 1 231 ? -28.359 -14.742 3.107 1 84.69 231 GLU B N 1
ATOM 4524 C CA . GLU B 1 231 ? -28.375 -14.094 4.418 1 84.69 231 GLU B CA 1
ATOM 4525 C C . GLU B 1 231 ? -27.031 -13.438 4.723 1 84.69 231 GLU B C 1
ATOM 4527 O O . GLU B 1 231 ? -26.969 -12.344 5.277 1 84.69 231 GLU B O 1
ATOM 4532 N N . ASN B 1 232 ? -25.906 -14.078 4.293 1 85.69 232 ASN B N 1
ATOM 4533 C CA . ASN B 1 232 ? -24.609 -13.562 4.715 1 85.69 232 ASN B CA 1
ATOM 4534 C C . ASN B 1 232 ? -24.062 -12.555 3.717 1 85.69 232 ASN B C 1
ATOM 4536 O O . ASN B 1 232 ? -23.141 -11.805 4.031 1 85.69 232 ASN B O 1
ATOM 4540 N N . GLY B 1 233 ? -24.625 -12.531 2.521 1 86.31 233 GLY B N 1
ATOM 4541 C CA . GLY B 1 233 ? -24.266 -11.492 1.573 1 86.31 233 GLY B CA 1
ATOM 4542 C C . GLY B 1 233 ? -22.938 -11.766 0.873 1 86.31 233 GLY B C 1
ATOM 4543 O O . GLY B 1 233 ? -22.375 -10.875 0.229 1 86.31 233 GLY B O 1
ATOM 4544 N N . ASN B 1 234 ? -22.422 -12.969 1.043 1 91.31 234 ASN B N 1
ATOM 4545 C CA . ASN B 1 234 ? -21.188 -13.312 0.346 1 91.31 234 ASN B CA 1
ATOM 4546 C C . ASN B 1 234 ? -21.406 -13.422 -1.161 1 91.31 234 ASN B C 1
ATOM 4548 O O . ASN B 1 234 ? -22.438 -13.93 -1.611 1 91.31 234 ASN B O 1
ATOM 4552 N N . SER B 1 235 ? -20.453 -12.93 -1.827 1 93.38 235 SER B N 1
ATOM 4553 C CA . SER B 1 235 ? -20.516 -12.953 -3.285 1 93.38 235 SER B CA 1
ATOM 4554 C C . SER B 1 235 ? -20.109 -14.312 -3.836 1 93.38 235 SER B C 1
ATOM 4556 O O . SER B 1 235 ? -19.297 -15.016 -3.24 1 93.38 235 SER B O 1
ATOM 4558 N N . THR B 1 236 ? -20.703 -14.695 -4.953 1 92.62 236 THR B N 1
ATOM 4559 C CA . THR B 1 236 ? -20.312 -15.922 -5.637 1 92.62 236 THR B CA 1
ATOM 4560 C C . THR B 1 236 ? -19.266 -15.641 -6.707 1 92.62 236 THR B C 1
ATOM 4562 O O . THR B 1 236 ? -18.672 -16.562 -7.273 1 92.62 236 THR B O 1
ATOM 4565 N N . ALA B 1 237 ? -18.984 -14.383 -6.973 1 93.81 237 ALA B N 1
ATOM 4566 C CA . ALA B 1 237 ? -18 -13.992 -7.969 1 93.81 237 ALA B CA 1
ATOM 4567 C C . ALA B 1 237 ? -16.594 -13.93 -7.359 1 93.81 237 ALA B C 1
ATOM 4569 O O . ALA B 1 237 ? -16.344 -13.164 -6.43 1 93.81 237 ALA B O 1
ATOM 4570 N N . GLY B 1 238 ? -15.719 -14.703 -7.953 1 95.56 238 GLY B N 1
ATOM 4571 C CA . GLY B 1 238 ? -14.359 -14.773 -7.438 1 95.56 238 GLY B CA 1
ATOM 4572 C C . GLY B 1 238 ? -13.641 -13.438 -7.453 1 95.56 238 GLY B C 1
ATOM 4573 O O . GLY B 1 238 ? -12.875 -13.133 -6.539 1 95.56 238 GLY B O 1
ATOM 4574 N N . LEU B 1 239 ? -13.914 -12.625 -8.43 1 97.25 239 LEU B N 1
ATOM 4575 C CA . LEU B 1 239 ? -13.227 -11.352 -8.617 1 97.25 239 LEU B CA 1
ATOM 4576 C C . LEU B 1 239 ? -13.547 -10.391 -7.48 1 97.25 239 LEU B C 1
ATOM 4578 O O . LEU B 1 239 ? -12.805 -9.438 -7.23 1 97.25 239 LEU B O 1
ATOM 4582 N N . ASP B 1 240 ? -14.672 -10.578 -6.746 1 97.69 240 ASP B N 1
ATOM 4583 C CA . ASP B 1 240 ? -15.086 -9.711 -5.648 1 97.69 240 ASP B CA 1
ATOM 4584 C C . ASP B 1 240 ? -14.141 -9.852 -4.457 1 97.69 240 ASP B C 1
ATOM 4586 O O . ASP B 1 240 ? -14.141 -9.008 -3.555 1 97.69 240 ASP B O 1
ATOM 4590 N N . TYR B 1 241 ? -13.32 -10.906 -4.445 1 97.94 241 TYR B N 1
ATOM 4591 C CA . TYR B 1 241 ? -12.469 -11.188 -3.297 1 97.94 241 TYR B CA 1
ATOM 4592 C C . TYR B 1 241 ? -11.016 -10.82 -3.594 1 97.94 241 TYR B C 1
ATOM 4594 O O . TYR B 1 241 ? -10.156 -10.898 -2.713 1 97.94 241 TYR B O 1
ATOM 4602 N N . VAL B 1 242 ? -10.734 -10.375 -4.82 1 98.56 242 VAL B N 1
ATOM 4603 C CA . VAL B 1 242 ? -9.375 -10.078 -5.266 1 98.56 242 VAL B CA 1
ATOM 4604 C C . VAL B 1 242 ? -8.805 -8.914 -4.453 1 98.56 242 VAL B C 1
ATOM 4606 O O . VAL B 1 242 ? -7.664 -8.969 -3.996 1 98.56 242 VAL B O 1
ATOM 4609 N N . TRP B 1 243 ? -9.633 -7.891 -4.254 1 98.31 243 TRP B N 1
ATOM 4610 C CA . TRP B 1 243 ? -9.195 -6.707 -3.525 1 98.31 243 TRP B CA 1
ATOM 4611 C C . TRP B 1 243 ? -8.766 -7.07 -2.105 1 98.31 243 TRP B C 1
ATOM 4613 O O . TRP B 1 243 ? -7.676 -6.707 -1.664 1 98.31 243 TRP B O 1
ATOM 4623 N N . SER B 1 244 ? -9.617 -7.82 -1.363 1 98.44 244 SER B N 1
ATOM 4624 C CA . SER B 1 244 ? -9.297 -8.258 -0.008 1 98.44 244 SER B CA 1
ATOM 4625 C C . SER B 1 244 ? -8.031 -9.117 0.012 1 98.44 244 SER B C 1
ATOM 4627 O O . SER B 1 244 ? -7.18 -8.953 0.885 1 98.44 244 SER B O 1
ATOM 4629 N N . HIS B 1 245 ? -7.934 -10.016 -0.978 1 98.81 245 HIS B N 1
ATOM 4630 C CA . HIS B 1 245 ? -6.777 -10.898 -1.11 1 98.81 245 HIS B CA 1
ATOM 4631 C C . HIS B 1 245 ? -5.496 -10.094 -1.323 1 98.81 245 HIS B C 1
ATOM 4633 O O . HIS B 1 245 ? -4.48 -10.352 -0.672 1 98.81 245 HIS B O 1
ATOM 4639 N N . PHE B 1 246 ? -5.512 -9.109 -2.23 1 98.88 246 PHE B N 1
ATOM 4640 C CA . PHE B 1 246 ? -4.34 -8.305 -2.57 1 98.88 246 PHE B CA 1
ATOM 4641 C C . PHE B 1 246 ? -3.957 -7.391 -1.414 1 98.88 246 PHE B C 1
ATOM 4643 O O . PHE B 1 246 ? -2.777 -7.094 -1.218 1 98.88 246 PHE B O 1
ATOM 4650 N N . CYS B 1 247 ? -4.922 -6.938 -0.617 1 98.69 247 CYS B N 1
ATOM 4651 C CA . CYS B 1 247 ? -4.602 -6.18 0.587 1 98.69 247 CYS B CA 1
ATOM 4652 C C . CYS B 1 247 ? -3.834 -7.035 1.585 1 98.69 247 CYS B C 1
ATOM 4654 O O . CYS B 1 247 ? -2.936 -6.543 2.27 1 98.69 247 CYS B O 1
ATOM 4656 N N . GLY B 1 248 ? -4.234 -8.312 1.66 1 98.81 248 GLY B N 1
ATOM 4657 C CA . GLY B 1 248 ? -3.477 -9.234 2.494 1 98.81 248 GLY B CA 1
ATOM 4658 C C . GLY B 1 248 ? -2.035 -9.391 2.047 1 98.81 248 GLY B C 1
ATOM 4659 O O . GLY B 1 248 ? -1.126 -9.461 2.875 1 98.81 248 GLY B O 1
ATOM 4660 N N . ILE B 1 249 ? -1.887 -9.461 0.732 1 98.81 249 ILE B N 1
ATOM 4661 C CA . ILE B 1 249 ? -0.55 -9.586 0.161 1 98.81 249 ILE B CA 1
ATOM 4662 C C . ILE B 1 249 ? 0.286 -8.367 0.537 1 98.81 249 ILE B C 1
ATOM 4664 O O . ILE B 1 249 ? 1.41 -8.5 1.027 1 98.81 249 ILE B O 1
ATOM 4668 N N . PHE B 1 250 ? -0.234 -7.203 0.343 1 98.81 250 PHE B N 1
ATOM 4669 C CA . PHE B 1 250 ? 0.53 -5.984 0.57 1 98.81 250 PHE B CA 1
ATOM 4670 C C . PHE B 1 250 ? 0.79 -5.777 2.059 1 98.81 250 PHE B C 1
ATOM 4672 O O . PHE B 1 250 ? 1.865 -5.316 2.447 1 98.81 250 PHE B O 1
ATOM 4679 N N . MET B 1 251 ? -0.2 -6.035 2.896 1 98.62 251 MET B N 1
ATOM 4680 C CA . MET B 1 251 ? -0.012 -5.914 4.34 1 98.62 251 MET B CA 1
ATOM 4681 C C . MET B 1 251 ? 1.114 -6.824 4.816 1 98.62 251 MET B C 1
ATOM 4683 O O . MET B 1 251 ? 2 -6.391 5.555 1 98.62 251 MET B O 1
ATOM 4687 N N . ALA B 1 252 ? 1.084 -8.078 4.434 1 98.62 252 ALA B N 1
ATOM 4688 C CA . ALA B 1 252 ? 2.117 -9.031 4.836 1 98.62 252 ALA B CA 1
ATOM 4689 C C . ALA B 1 252 ? 3.486 -8.602 4.309 1 98.62 252 ALA B C 1
ATOM 4691 O O . ALA B 1 252 ? 4.477 -8.633 5.039 1 98.62 252 ALA B O 1
ATOM 4692 N N . SER B 1 253 ? 3.502 -8.219 3.059 1 98.44 253 SER B N 1
ATOM 4693 C CA . SER B 1 253 ? 4.762 -7.793 2.457 1 98.44 253 SER B CA 1
ATOM 4694 C C . SER B 1 253 ? 5.352 -6.598 3.195 1 98.44 253 SER B C 1
ATOM 4696 O O . SER B 1 253 ? 6.562 -6.527 3.406 1 98.44 253 SER B O 1
ATOM 4698 N N . THR B 1 254 ? 4.539 -5.641 3.547 1 98.5 254 THR B N 1
ATOM 4699 C CA . THR B 1 254 ? 4.992 -4.461 4.281 1 98.5 254 THR B CA 1
ATOM 4700 C C . THR B 1 254 ? 5.504 -4.848 5.664 1 98.5 254 THR B C 1
ATOM 4702 O O . THR B 1 254 ? 6.562 -4.383 6.09 1 98.5 254 THR B O 1
ATOM 4705 N N . ALA B 1 255 ? 4.766 -5.688 6.328 1 98.06 255 ALA B N 1
ATOM 4706 C CA . ALA B 1 255 ? 5.188 -6.145 7.648 1 98.06 255 ALA B CA 1
ATOM 4707 C C . ALA B 1 255 ? 6.539 -6.848 7.578 1 98.06 255 ALA B C 1
ATOM 4709 O O . ALA B 1 255 ? 7.422 -6.598 8.406 1 98.06 255 ALA B O 1
ATOM 4710 N N . TYR B 1 256 ? 6.688 -7.723 6.617 1 97.44 256 TYR B N 1
ATOM 4711 C CA . TYR B 1 256 ? 7.941 -8.453 6.461 1 97.44 256 TYR B CA 1
ATOM 4712 C C . TYR B 1 256 ? 9.078 -7.504 6.113 1 97.44 256 TYR B C 1
ATOM 4714 O O . TYR B 1 256 ? 10.203 -7.668 6.594 1 97.44 256 TYR B O 1
ATOM 4722 N N . PHE B 1 257 ? 8.836 -6.543 5.258 1 97.56 257 PHE B N 1
ATOM 4723 C CA . PHE B 1 257 ? 9.875 -5.598 4.879 1 97.56 257 PHE B CA 1
ATOM 4724 C C . PHE B 1 257 ? 10.297 -4.746 6.074 1 97.56 257 PHE B C 1
ATOM 4726 O O . PHE B 1 257 ? 11.477 -4.453 6.25 1 97.56 257 PHE B O 1
ATOM 4733 N N . LEU B 1 258 ? 9.328 -4.324 6.844 1 97.75 258 LEU B N 1
ATOM 4734 C CA . LEU B 1 258 ? 9.641 -3.549 8.039 1 97.75 258 LEU B CA 1
ATOM 4735 C C . LEU B 1 258 ? 10.445 -4.379 9.031 1 97.75 258 LEU B C 1
ATOM 4737 O O . LEU B 1 258 ? 11.398 -3.877 9.641 1 97.75 258 LEU B O 1
ATOM 4741 N N . LEU B 1 259 ? 10.047 -5.625 9.258 1 96.62 259 LEU B N 1
ATOM 4742 C CA . LEU B 1 259 ? 10.82 -6.52 10.117 1 96.62 259 LEU B CA 1
ATOM 4743 C C . LEU B 1 259 ? 12.25 -6.672 9.594 1 96.62 259 LEU B C 1
ATOM 4745 O O . LEU B 1 259 ? 13.203 -6.672 10.375 1 96.62 259 LEU B O 1
ATOM 4749 N N . TYR B 1 260 ? 12.383 -6.793 8.281 1 94.94 260 TYR B N 1
ATOM 4750 C CA . TYR B 1 260 ? 13.688 -6.863 7.629 1 94.94 260 TYR B CA 1
ATOM 4751 C C . TYR B 1 260 ? 14.508 -5.613 7.926 1 94.94 260 TYR B C 1
ATOM 4753 O O . TYR B 1 260 ? 15.695 -5.707 8.242 1 94.94 260 TYR B O 1
ATOM 4761 N N . CYS B 1 261 ? 13.906 -4.457 7.848 1 95.75 261 CYS B N 1
ATOM 4762 C CA . CYS B 1 261 ? 14.594 -3.201 8.141 1 95.75 261 CYS B CA 1
ATOM 4763 C C . CYS B 1 261 ? 15.07 -3.166 9.594 1 95.75 261 CYS B C 1
ATOM 4765 O O . CYS B 1 261 ? 16.172 -2.699 9.875 1 95.75 261 CYS B O 1
ATOM 4767 N N . VAL B 1 262 ? 14.258 -3.613 10.5 1 95.38 262 VAL B N 1
ATOM 4768 C CA . VAL B 1 262 ? 14.617 -3.66 11.914 1 95.38 262 VAL B CA 1
ATOM 4769 C C . VAL B 1 262 ? 15.805 -4.598 12.109 1 95.38 262 VAL B C 1
ATOM 4771 O O . VAL B 1 262 ? 16.766 -4.254 12.797 1 95.38 262 VAL B O 1
ATOM 4774 N N . LEU B 1 263 ? 15.758 -5.785 11.469 1 92.69 263 LEU B N 1
ATOM 4775 C CA . LEU B 1 263 ? 16.797 -6.785 11.617 1 92.69 263 LEU B CA 1
ATOM 4776 C C . LEU B 1 263 ? 18.109 -6.297 11.008 1 92.69 263 LEU B C 1
ATOM 4778 O O . LEU B 1 263 ? 19.188 -6.629 11.492 1 92.69 263 LEU B O 1
ATOM 4782 N N . LYS B 1 264 ? 18.016 -5.441 10 1 93.69 264 LYS B N 1
ATOM 4783 C CA . LYS B 1 264 ? 19.203 -4.875 9.359 1 93.69 264 LYS B CA 1
ATOM 4784 C C . LYS B 1 264 ? 19.609 -3.562 10.023 1 93.69 264 LYS B C 1
ATOM 4786 O O . LYS B 1 264 ? 20.391 -2.793 9.461 1 93.69 264 LYS B O 1
ATOM 4791 N N . ARG B 1 265 ? 19.031 -3.24 11.172 1 93.69 265 ARG B N 1
ATOM 4792 C CA . ARG B 1 265 ? 19.344 -2.041 11.938 1 93.69 265 ARG B CA 1
ATOM 4793 C C . ARG B 1 265 ? 19.141 -0.783 11.102 1 93.69 265 ARG B C 1
ATOM 4795 O O . ARG B 1 265 ? 20.016 0.084 11.062 1 93.69 265 ARG B O 1
ATOM 4802 N N . ASN B 1 266 ? 18.078 -0.806 10.328 1 92.31 266 ASN B N 1
ATOM 4803 C CA . ASN B 1 266 ? 17.625 0.327 9.531 1 92.31 266 ASN B CA 1
ATOM 4804 C C . ASN B 1 266 ? 18.562 0.59 8.352 1 92.31 266 ASN B C 1
ATOM 4806 O O . ASN B 1 266 ? 18.672 1.727 7.891 1 92.31 266 ASN B O 1
ATOM 4810 N N . LYS B 1 267 ? 19.25 -0.42 7.867 1 91.62 267 LYS B N 1
ATOM 4811 C CA . LYS B 1 267 ? 20.078 -0.34 6.672 1 91.62 267 LYS B CA 1
ATOM 4812 C C . LYS B 1 267 ? 19.688 -1.419 5.66 1 91.62 267 LYS B C 1
ATOM 4814 O O . LYS B 1 267 ? 20.516 -2.273 5.316 1 91.62 267 LYS B O 1
ATOM 4819 N N . PRO B 1 268 ? 18.484 -1.279 5.191 1 92.69 268 PRO B N 1
ATOM 4820 C CA . PRO B 1 268 ? 18.062 -2.275 4.207 1 92.69 268 PRO B CA 1
ATOM 4821 C C . PRO B 1 268 ? 18.797 -2.129 2.869 1 92.69 268 PRO B C 1
ATOM 4823 O O . PRO B 1 268 ? 19.25 -1.039 2.533 1 92.69 268 PRO B O 1
ATOM 4826 N N . VAL B 1 269 ? 18.953 -3.232 2.146 1 91.31 269 VAL B N 1
ATOM 4827 C CA . VAL B 1 269 ? 19.516 -3.211 0.799 1 91.31 269 VAL B CA 1
ATOM 4828 C C . VAL B 1 269 ? 18.438 -2.779 -0.198 1 91.31 269 VAL B C 1
ATOM 4830 O O . VAL B 1 269 ? 17.422 -3.459 -0.359 1 91.31 269 VAL B O 1
ATOM 4833 N N . VAL B 1 270 ? 18.688 -1.596 -0.745 1 92.94 270 VAL B N 1
ATOM 4834 C CA . VAL B 1 270 ? 17.688 -1.031 -1.652 1 92.94 270 VAL B CA 1
ATOM 4835 C C . VAL B 1 270 ? 18.344 -0.675 -2.982 1 92.94 270 VAL B C 1
ATOM 4837 O O . VAL B 1 270 ? 19.359 0.033 -3.014 1 92.94 270 VAL B O 1
ATOM 4840 N N . TYR B 1 271 ? 17.828 -1.254 -4.039 1 93.38 271 TYR B N 1
ATOM 4841 C CA . TYR B 1 271 ? 18.203 -0.859 -5.395 1 93.38 271 TYR B CA 1
ATOM 4842 C C . TYR B 1 271 ? 17.078 -0.065 -6.055 1 93.38 271 TYR B C 1
ATOM 4844 O O . TYR B 1 271 ? 16.094 -0.64 -6.516 1 93.38 271 TYR B O 1
ATOM 4852 N N . PRO B 1 272 ? 17.266 1.199 -6.176 1 93.44 272 PRO B N 1
ATOM 4853 C CA . PRO B 1 272 ? 16.172 2.076 -6.621 1 93.44 272 PRO B CA 1
ATOM 4854 C C . PRO B 1 272 ? 15.719 1.771 -8.047 1 93.44 272 PRO B C 1
ATOM 4856 O O . PRO B 1 272 ? 14.562 2.023 -8.391 1 93.44 272 PRO B O 1
ATOM 4859 N N . GLU B 1 273 ? 16.516 1.201 -8.844 1 95.19 273 GLU B N 1
ATOM 4860 C CA . GLU B 1 273 ? 16.219 0.967 -10.258 1 95.19 273 GLU B CA 1
ATOM 4861 C C . GLU B 1 273 ? 15.195 -0.154 -10.422 1 95.19 273 GLU B C 1
ATOM 4863 O O . GLU B 1 273 ? 14.633 -0.329 -11.5 1 95.19 273 GLU B O 1
ATOM 4868 N N . VAL B 1 274 ? 14.883 -0.819 -9.383 1 95.62 274 VAL B N 1
ATOM 4869 C CA . VAL B 1 274 ? 13.977 -1.96 -9.477 1 95.62 274 VAL B CA 1
ATOM 4870 C C . VAL B 1 274 ? 12.531 -1.489 -9.312 1 95.62 274 VAL B C 1
ATOM 4872 O O . VAL B 1 274 ? 11.594 -2.24 -9.594 1 95.62 274 VAL B O 1
ATOM 4875 N N . VAL B 1 275 ? 12.305 -0.234 -9 1 96.81 275 VAL B N 1
ATOM 4876 C CA . VAL B 1 275 ? 10.977 0.248 -8.633 1 96.81 275 VAL B CA 1
ATOM 4877 C C . VAL B 1 275 ? 10.039 0.127 -9.82 1 96.81 275 VAL B C 1
ATOM 4879 O O . VAL B 1 275 ? 9.023 -0.572 -9.75 1 96.81 275 VAL B O 1
ATOM 4882 N N . LEU B 1 276 ? 10.398 0.681 -10.938 1 97.19 276 LEU B N 1
ATOM 4883 C CA . LEU B 1 276 ? 9.484 0.695 -12.078 1 97.19 276 LEU B CA 1
ATOM 4884 C C . LEU B 1 276 ? 9.297 -0.711 -12.633 1 97.19 276 LEU B C 1
ATOM 4886 O O . LEU B 1 276 ? 8.164 -1.184 -12.758 1 97.19 276 LEU B O 1
ATOM 4890 N N . PRO B 1 277 ? 10.359 -1.451 -12.898 1 96.94 277 PRO B N 1
ATOM 4891 C CA . PRO B 1 277 ? 10.156 -2.811 -13.398 1 96.94 277 PRO B CA 1
ATOM 4892 C C . PRO B 1 277 ? 9.469 -3.719 -12.383 1 96.94 277 PRO B C 1
ATOM 4894 O O . PRO B 1 277 ? 8.719 -4.621 -12.766 1 96.94 277 PRO B O 1
ATOM 4897 N N . GLY B 1 278 ? 9.734 -3.494 -11.109 1 97.5 278 GLY B N 1
ATOM 4898 C CA . GLY B 1 278 ? 9.086 -4.273 -10.07 1 97.5 278 GLY B CA 1
ATOM 4899 C C . GLY B 1 278 ? 7.582 -4.07 -10.031 1 97.5 278 GLY B C 1
ATOM 4900 O O . GLY B 1 278 ? 6.828 -5.027 -9.844 1 97.5 278 GLY B O 1
ATOM 4901 N N . VAL B 1 279 ? 7.152 -2.854 -10.195 1 98.38 279 VAL B N 1
ATOM 4902 C CA . VAL B 1 279 ? 5.723 -2.553 -10.211 1 98.38 279 VAL B CA 1
ATOM 4903 C C . VAL B 1 279 ? 5.074 -3.193 -11.438 1 98.38 279 VAL B C 1
ATOM 4905 O O . VAL B 1 279 ? 3.975 -3.742 -11.352 1 98.38 279 VAL B O 1
ATOM 4908 N N . ILE B 1 280 ? 5.734 -3.125 -12.57 1 98 280 ILE B N 1
ATOM 4909 C CA . ILE B 1 280 ? 5.227 -3.75 -13.781 1 98 280 ILE B CA 1
ATOM 4910 C C . ILE B 1 280 ? 5.09 -5.254 -13.57 1 98 280 ILE B C 1
ATOM 4912 O O . ILE B 1 280 ? 4.074 -5.852 -13.945 1 98 280 ILE B O 1
ATOM 4916 N N . SER B 1 281 ? 6.102 -5.855 -12.977 1 97.94 281 SER B N 1
ATOM 4917 C CA . SER B 1 281 ? 6.059 -7.273 -12.641 1 97.94 281 SER B CA 1
ATOM 4918 C C . SER B 1 281 ? 4.871 -7.594 -11.734 1 97.94 281 SER B C 1
ATOM 4920 O O . SER B 1 281 ? 4.18 -8.594 -11.938 1 97.94 281 SER B O 1
ATOM 4922 N N . GLY B 1 282 ? 4.652 -6.742 -10.758 1 98.56 282 GLY B N 1
ATOM 4923 C CA . GLY B 1 282 ? 3.525 -6.918 -9.852 1 98.56 282 GLY B CA 1
ATOM 4924 C C . GLY B 1 282 ? 2.18 -6.812 -10.547 1 98.56 282 GLY B C 1
ATOM 4925 O O . GLY B 1 282 ? 1.263 -7.582 -10.258 1 98.56 282 GLY B O 1
ATOM 4926 N N . VAL B 1 283 ? 2.074 -5.902 -11.438 1 98.69 283 VAL B N 1
ATOM 4927 C CA . VAL B 1 283 ? 0.834 -5.719 -12.188 1 98.69 283 VAL B CA 1
ATOM 4928 C C . VAL B 1 283 ? 0.553 -6.953 -13.039 1 98.69 283 VAL B C 1
ATOM 4930 O O . VAL B 1 283 ? -0.578 -7.445 -13.078 1 98.69 283 VAL B O 1
ATOM 4933 N N . MET B 1 284 ? 1.575 -7.461 -13.695 1 98.44 284 MET B N 1
ATOM 4934 C CA . MET B 1 284 ? 1.422 -8.672 -14.5 1 98.44 284 MET B CA 1
ATOM 4935 C C . MET B 1 284 ? 0.994 -9.852 -13.633 1 98.44 284 MET B C 1
ATOM 4937 O O . MET B 1 284 ? 0.094 -10.602 -14.008 1 98.44 284 MET B O 1
ATOM 4941 N N . TRP B 1 285 ? 1.608 -9.977 -12.516 1 98.5 285 TRP B N 1
ATOM 4942 C CA . TRP B 1 285 ? 1.24 -11.039 -11.586 1 98.5 285 TRP B CA 1
ATOM 4943 C C . TRP B 1 285 ? -0.212 -10.891 -11.141 1 98.5 285 TRP B C 1
ATOM 4945 O O . TRP B 1 285 ? -0.946 -11.883 -11.07 1 98.5 285 TRP B O 1
ATOM 4955 N N . ALA B 1 286 ? -0.585 -9.672 -10.82 1 98.88 286 ALA B N 1
ATOM 4956 C CA . ALA B 1 286 ? -1.926 -9.406 -10.305 1 98.88 286 ALA B CA 1
ATOM 4957 C C . ALA B 1 286 ? -2.988 -9.719 -11.359 1 98.88 286 ALA B C 1
ATOM 4959 O O . ALA B 1 286 ? -4.07 -10.211 -11.031 1 98.88 286 ALA B O 1
ATOM 4960 N N . VAL B 1 287 ? -2.705 -9.367 -12.57 1 98.69 287 VAL B N 1
ATOM 4961 C CA . VAL B 1 287 ? -3.611 -9.711 -13.664 1 98.69 287 VAL B CA 1
ATOM 4962 C C . VAL B 1 287 ? -3.746 -11.227 -13.766 1 98.69 287 VAL B C 1
ATOM 4964 O O . VAL B 1 287 ? -4.855 -11.75 -13.898 1 98.69 287 VAL B O 1
ATOM 4967 N N . ALA B 1 288 ? -2.635 -11.914 -13.703 1 98.69 288 ALA B N 1
ATOM 4968 C CA . ALA B 1 288 ? -2.639 -13.367 -13.734 1 98.69 288 ALA B CA 1
ATOM 4969 C C . ALA B 1 288 ? -3.471 -13.945 -12.594 1 98.69 288 ALA B C 1
ATOM 4971 O O . ALA B 1 288 ? -4.316 -14.82 -12.812 1 98.69 288 ALA B O 1
ATOM 4972 N N . GLN B 1 289 ? -3.25 -13.445 -11.414 1 98.69 289 GLN B N 1
ATOM 4973 C CA . GLN B 1 289 ? -3.953 -13.93 -10.227 1 98.69 289 GLN B CA 1
ATOM 4974 C C . GLN B 1 289 ? -5.453 -13.664 -10.328 1 98.69 289 GLN B C 1
ATOM 4976 O O . GLN B 1 289 ? -6.266 -14.492 -9.914 1 98.69 289 GLN B O 1
ATOM 4981 N N . SER B 1 290 ? -5.816 -12.5 -10.805 1 98.69 290 SER B N 1
ATOM 4982 C CA . SER B 1 290 ? -7.227 -12.188 -11.008 1 98.69 290 SER B CA 1
ATOM 4983 C C . SER B 1 290 ? -7.867 -13.141 -12.016 1 98.69 290 SER B C 1
ATOM 4985 O O . SER B 1 290 ? -8.992 -13.602 -11.805 1 98.69 290 SER B O 1
ATOM 4987 N N . CYS B 1 291 ? -7.148 -13.422 -13.078 1 98.5 291 CYS B N 1
ATOM 4988 C CA . CYS B 1 291 ? -7.645 -14.367 -14.078 1 98.5 291 CYS B CA 1
ATOM 4989 C C . CYS B 1 291 ? -7.715 -15.773 -13.508 1 98.5 291 CYS B C 1
ATOM 4991 O O . CYS B 1 291 ? -8.586 -16.562 -13.883 1 98.5 291 CYS B O 1
ATOM 4993 N N . PHE B 1 292 ? -6.793 -16.094 -12.617 1 98.44 292 PHE B N 1
ATOM 4994 C CA . PHE B 1 292 ? -6.836 -17.375 -11.922 1 98.44 292 PHE B CA 1
ATOM 4995 C C . PHE B 1 292 ? -8.125 -17.516 -11.125 1 98.44 292 PHE B C 1
ATOM 4997 O O . PHE B 1 292 ? -8.734 -18.578 -11.102 1 98.44 292 PHE B O 1
ATOM 5004 N N . PHE B 1 293 ? -8.57 -16.438 -10.461 1 98.25 293 PHE B N 1
ATOM 5005 C CA . PHE B 1 293 ? -9.852 -16.438 -9.766 1 98.25 293 PHE B CA 1
ATOM 5006 C C . PHE B 1 293 ? -10.992 -16.75 -10.727 1 98.25 293 PHE B C 1
ATOM 5008 O O . PHE B 1 293 ? -11.891 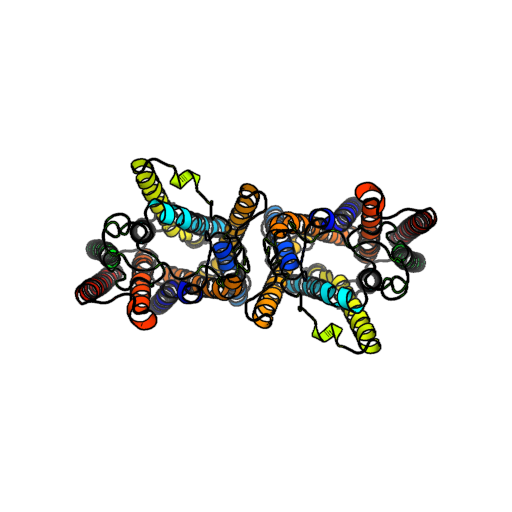-17.531 -10.406 1 98.25 293 PHE B O 1
ATOM 5015 N N . VAL B 1 294 ? -10.945 -16.156 -11.891 1 97.5 294 VAL B N 1
ATOM 5016 C CA . VAL B 1 294 ? -11.977 -16.359 -12.898 1 97.5 294 VAL B CA 1
ATOM 5017 C C . VAL B 1 294 ? -11.938 -17.812 -13.391 1 97.5 294 VAL B C 1
ATOM 5019 O O . VAL B 1 294 ? -12.977 -18.438 -13.578 1 97.5 294 VAL B O 1
ATOM 5022 N N . ALA B 1 295 ? -10.734 -18.297 -13.609 1 97.56 295 ALA B N 1
ATOM 5023 C CA . ALA B 1 295 ? -10.57 -19.688 -14.055 1 97.56 295 ALA B CA 1
ATOM 5024 C C . ALA B 1 295 ? -11.125 -20.656 -13.016 1 97.56 295 ALA B C 1
ATOM 5026 O O . ALA B 1 295 ? -11.773 -21.641 -13.367 1 97.56 295 ALA B O 1
ATOM 5027 N N . ASN B 1 296 ? -10.844 -20.406 -11.758 1 96 296 ASN B N 1
ATOM 5028 C CA . ASN B 1 296 ? -11.383 -21.234 -10.688 1 96 296 ASN B CA 1
ATOM 5029 C C . ASN B 1 296 ? -12.906 -21.266 -10.719 1 96 296 ASN B C 1
ATOM 5031 O O . ASN B 1 296 ? -13.523 -22.312 -10.453 1 96 296 ASN B O 1
ATOM 5035 N N . GLN B 1 297 ? -13.461 -20.156 -10.977 1 93.5 297 GLN B N 1
ATOM 5036 C CA . GLN B 1 297 ? -14.914 -20.047 -11.008 1 93.5 297 GLN B CA 1
ATOM 5037 C C . GLN B 1 297 ? -15.5 -20.797 -12.203 1 93.5 297 GLN B C 1
ATOM 5039 O O . GLN B 1 297 ? -16.531 -21.453 -12.086 1 93.5 297 GLN B O 1
ATOM 5044 N N . GLY B 1 298 ? -14.875 -20.781 -13.281 1 93.12 298 GLY B N 1
ATOM 5045 C CA . GLY B 1 298 ? -15.406 -21.359 -14.508 1 93.12 298 GLY B CA 1
ATOM 5046 C C . GLY B 1 298 ? -15.086 -22.828 -14.664 1 93.12 298 GLY B C 1
ATOM 5047 O O . GLY B 1 298 ? -15.875 -23.594 -15.227 1 93.12 298 GLY B O 1
ATOM 5048 N N . LEU B 1 299 ? -13.922 -23.219 -14.211 1 93.81 299 LEU B N 1
ATOM 5049 C CA . LEU B 1 299 ? -13.438 -24.578 -14.5 1 93.81 299 LEU B CA 1
ATOM 5050 C C . LEU B 1 299 ? -13.414 -25.422 -13.234 1 93.81 299 LEU B C 1
ATOM 5052 O O . LEU B 1 299 ? -13.438 -26.656 -13.305 1 93.81 299 LEU B O 1
ATOM 5056 N N . GLY B 1 300 ? -13.367 -24.766 -12.117 1 93.75 300 GLY B N 1
ATOM 5057 C CA . GLY B 1 300 ? -13.062 -25.469 -10.883 1 93.75 300 GLY B CA 1
ATOM 5058 C C . GLY B 1 300 ? -11.57 -25.625 -10.633 1 93.75 300 GLY B C 1
ATOM 5059 O O . GLY B 1 300 ? -10.789 -25.734 -11.578 1 93.75 300 GLY B O 1
ATOM 5060 N N . MET B 1 301 ? -11.234 -25.719 -9.359 1 94.81 301 MET B N 1
ATOM 5061 C CA . MET B 1 301 ? -9.828 -25.766 -8.969 1 94.81 301 MET B CA 1
ATOM 5062 C C . MET B 1 301 ? -9.172 -27.047 -9.43 1 94.81 301 MET B C 1
ATOM 5064 O O . MET B 1 301 ? -7.965 -27.078 -9.695 1 94.81 301 MET B O 1
ATOM 5068 N N . THR B 1 302 ? -9.914 -28.125 -9.617 1 94.81 302 THR B N 1
ATOM 5069 C CA . THR B 1 302 ? -9.406 -29.406 -10.078 1 94.81 302 THR B CA 1
ATOM 5070 C C . THR B 1 302 ? -8.82 -29.281 -11.484 1 94.81 302 THR B C 1
ATOM 5072 O O . THR B 1 302 ? -7.879 -30 -11.836 1 94.81 302 THR B O 1
ATOM 5075 N N . VAL B 1 303 ? -9.328 -28.391 -12.258 1 94.31 303 VAL B N 1
ATOM 5076 C CA . VAL B 1 303 ? -8.906 -28.234 -13.641 1 94.31 303 VAL B CA 1
ATOM 5077 C C . VAL B 1 303 ? -7.988 -27.031 -13.773 1 94.31 303 VAL B C 1
ATOM 5079 O O . VAL B 1 303 ? -6.969 -27.094 -14.461 1 94.31 303 VAL B O 1
ATOM 5082 N N . SER B 1 304 ? -8.297 -25.938 -13.102 1 96.06 304 SER B N 1
ATOM 5083 C CA . SER B 1 304 ? -7.562 -24.688 -13.258 1 96.06 304 SER B CA 1
ATOM 5084 C C . SER B 1 304 ? -6.148 -24.812 -12.703 1 96.06 304 SER B C 1
ATOM 5086 O O . SER B 1 304 ? -5.191 -24.344 -13.328 1 96.06 304 SER B O 1
ATOM 5088 N N . PHE B 1 305 ? -5.93 -25.453 -11.586 1 95.75 305 PHE B N 1
ATOM 5089 C CA . PHE B 1 305 ? -4.617 -25.516 -10.953 1 95.75 305 PHE B CA 1
ATOM 5090 C C . PHE B 1 305 ? -3.625 -26.266 -11.836 1 95.75 305 PHE B C 1
ATOM 5092 O O . PHE B 1 305 ? -2.523 -25.766 -12.094 1 95.75 305 PHE B O 1
ATOM 5099 N N . PRO B 1 306 ? -3.949 -27.406 -12.32 1 94.69 306 PRO B N 1
ATOM 5100 C CA . PRO B 1 306 ? -2.986 -28.094 -13.188 1 94.69 306 PRO B CA 1
ATOM 5101 C C . PRO B 1 306 ? -2.605 -27.266 -14.414 1 94.69 306 PRO B C 1
ATOM 5103 O O . PRO B 1 306 ? -1.444 -27.266 -14.828 1 94.69 306 PRO B O 1
ATOM 5106 N N . ILE B 1 307 ? -3.521 -26.547 -14.969 1 94.5 307 ILE B N 1
ATOM 5107 C CA . ILE B 1 307 ? -3.244 -25.734 -16.141 1 94.5 307 ILE B CA 1
ATOM 5108 C C . ILE B 1 307 ? -2.318 -24.578 -15.758 1 94.5 307 ILE B C 1
ATOM 5110 O O . ILE B 1 307 ? -1.273 -24.375 -16.375 1 94.5 307 ILE B O 1
ATOM 5114 N N . ILE B 1 308 ? -2.625 -23.891 -14.672 1 96.62 308 ILE B N 1
ATOM 5115 C CA . ILE B 1 308 ? -1.986 -22.609 -14.359 1 96.62 308 ILE B CA 1
ATOM 5116 C C . ILE B 1 308 ? -0.722 -22.844 -13.539 1 96.62 308 ILE B C 1
ATOM 5118 O O . ILE B 1 308 ? 0.191 -22.016 -13.539 1 96.62 308 ILE B O 1
ATOM 5122 N N . ALA B 1 309 ? -0.627 -23.938 -12.883 1 93.38 309 ALA B N 1
ATOM 5123 C CA . ALA B 1 309 ? 0.584 -24.25 -12.133 1 93.38 309 ALA B CA 1
ATOM 5124 C C . ALA B 1 309 ? 1.68 -24.797 -13.047 1 93.38 309 ALA B C 1
ATOM 5126 O O . ALA B 1 309 ? 2.867 -24.703 -12.727 1 93.38 309 ALA B O 1
ATOM 5127 N N . THR B 1 310 ? 1.392 -25.312 -14.195 1 91.75 310 THR B N 1
ATOM 5128 C CA . THR B 1 310 ? 2.389 -25.906 -15.078 1 91.75 310 THR B CA 1
ATOM 5129 C C . THR B 1 310 ? 2.641 -25 -16.281 1 91.75 310 THR B C 1
ATOM 5131 O O . THR B 1 310 ? 3.773 -24.891 -16.75 1 91.75 310 THR B O 1
ATOM 5134 N N . GLY B 1 311 ? 1.712 -24.312 -16.719 1 92.69 311 GLY B N 1
ATOM 5135 C CA . GLY B 1 311 ? 1.764 -23.516 -17.938 1 92.69 311 GLY B CA 1
ATOM 5136 C C . GLY B 1 311 ? 2.834 -22.453 -17.906 1 92.69 311 GLY B C 1
ATOM 5137 O O . GLY B 1 311 ? 3.598 -22.297 -18.859 1 92.69 311 GLY B O 1
ATOM 5138 N N . PRO B 1 312 ? 2.902 -21.734 -16.828 1 92.38 312 PRO B N 1
ATOM 5139 C CA . PRO B 1 312 ? 3.889 -20.656 -16.766 1 92.38 312 PRO B CA 1
ATOM 5140 C C . PRO B 1 312 ? 5.32 -21.156 -16.938 1 92.38 312 PRO B C 1
ATOM 5142 O O . PRO B 1 312 ? 6.176 -20.422 -17.453 1 92.38 312 PRO B O 1
ATOM 5145 N N . GLY B 1 313 ? 5.59 -22.359 -16.5 1 87.19 313 GLY B N 1
ATOM 5146 C CA . GLY B 1 313 ? 6.902 -22.938 -16.75 1 87.19 313 GLY B CA 1
ATOM 5147 C C . GLY B 1 313 ? 7.262 -23 -18.219 1 87.19 313 GLY B C 1
ATOM 5148 O O . GLY B 1 313 ? 8.391 -22.703 -18.594 1 87.19 313 GLY B O 1
ATOM 5149 N N . ALA B 1 314 ? 6.332 -23.375 -19.016 1 89.5 314 ALA B N 1
ATOM 5150 C CA . ALA B 1 314 ? 6.539 -23.438 -20.453 1 89.5 314 ALA B CA 1
ATOM 5151 C C . ALA B 1 314 ? 6.816 -22.047 -21.016 1 89.5 314 ALA B C 1
ATOM 5153 O O . ALA B 1 314 ? 7.715 -21.875 -21.859 1 89.5 314 ALA B O 1
ATOM 5154 N N . VAL B 1 315 ? 6.07 -21.094 -20.578 1 91.5 315 VAL B N 1
ATOM 5155 C CA . VAL B 1 315 ? 6.23 -19.719 -21.047 1 91.5 315 VAL B CA 1
ATOM 5156 C C . VAL B 1 315 ? 7.605 -19.203 -20.641 1 91.5 315 VAL B C 1
ATOM 5158 O O . VAL B 1 315 ? 8.297 -18.562 -21.438 1 91.5 315 VAL B O 1
ATOM 5161 N N . GLY B 1 316 ? 7.945 -19.438 -19.438 1 87.94 316 GLY B N 1
ATOM 5162 C CA . GLY B 1 316 ? 9.266 -19.062 -18.969 1 87.94 316 GLY B CA 1
ATOM 5163 C C . GLY B 1 316 ? 10.391 -19.656 -19.812 1 87.94 316 GLY B C 1
ATOM 5164 O O . GLY B 1 316 ? 11.352 -18.969 -20.156 1 87.94 316 GLY B O 1
ATOM 5165 N N . CYS B 1 317 ? 10.297 -20.906 -20.109 1 85.5 317 CYS B N 1
ATOM 5166 C CA . CYS B 1 317 ? 11.289 -21.578 -20.953 1 85.5 317 CYS B CA 1
ATOM 5167 C C . CYS B 1 317 ? 11.344 -20.953 -22.344 1 85.5 317 CYS B C 1
ATOM 5169 O O . CYS B 1 317 ? 12.422 -20.797 -22.906 1 85.5 317 CYS B O 1
ATOM 5171 N N . LEU B 1 318 ? 10.227 -20.625 -22.828 1 88.31 318 LEU B N 1
ATOM 5172 C CA . LEU B 1 318 ? 10.172 -20.016 -24.141 1 88.31 318 LEU B CA 1
ATOM 5173 C C . LEU B 1 318 ? 10.891 -18.672 -24.156 1 88.31 318 LEU B C 1
ATOM 5175 O O . LEU B 1 318 ? 11.602 -18.359 -25.109 1 88.31 318 LEU B O 1
ATOM 5179 N N . TRP B 1 319 ? 10.703 -17.875 -23.125 1 87.38 319 TRP B N 1
ATOM 5180 C CA . TRP B 1 319 ? 11.438 -16.625 -23.016 1 87.38 319 TRP B CA 1
ATOM 5181 C C . TRP B 1 319 ? 12.938 -16.875 -22.938 1 87.38 319 TRP B C 1
ATOM 5183 O O . TRP B 1 319 ? 13.727 -16.109 -23.5 1 87.38 319 TRP B O 1
ATOM 5193 N N . GLY B 1 320 ? 13.305 -17.906 -22.234 1 83.75 320 GLY B N 1
ATOM 5194 C CA . GLY B 1 320 ? 14.711 -18.266 -22.141 1 83.75 320 GLY B CA 1
ATOM 5195 C C . GLY B 1 320 ? 15.32 -18.688 -23.469 1 83.75 320 GLY B C 1
ATOM 5196 O O . GLY B 1 320 ? 16.5 -18.438 -23.719 1 83.75 320 GLY B O 1
ATOM 5197 N N . ILE B 1 321 ? 14.555 -19.281 -24.297 1 83.31 321 ILE B N 1
ATOM 5198 C CA . ILE B 1 321 ? 15.008 -19.75 -25.594 1 83.31 321 ILE B CA 1
ATOM 5199 C C . ILE B 1 321 ? 15.031 -18.594 -26.594 1 83.31 321 ILE B C 1
ATOM 5201 O O . ILE B 1 321 ? 16.031 -18.375 -27.266 1 83.31 321 ILE B O 1
ATOM 5205 N N . ILE B 1 322 ? 13.977 -17.828 -26.609 1 84.69 322 ILE B N 1
ATOM 5206 C CA . ILE B 1 322 ? 13.781 -16.875 -27.688 1 84.69 322 ILE B CA 1
ATOM 5207 C C . ILE B 1 322 ? 14.406 -15.531 -27.312 1 84.69 322 ILE B C 1
ATOM 5209 O O . ILE B 1 322 ? 15.156 -14.945 -28.094 1 84.69 322 ILE B O 1
ATOM 5213 N N . LEU B 1 323 ? 14.117 -15.102 -26.188 1 77.69 323 LEU B N 1
ATOM 5214 C CA . LEU B 1 323 ? 14.484 -13.742 -25.828 1 77.69 323 LEU B CA 1
ATOM 5215 C C . LEU B 1 323 ? 15.891 -13.695 -25.234 1 77.69 323 LEU B C 1
ATOM 5217 O O . LEU B 1 323 ? 16.703 -12.844 -25.594 1 77.69 323 LEU B O 1
ATOM 5221 N N . PHE B 1 324 ? 16.203 -14.617 -24.406 1 76.88 324 PHE B N 1
ATOM 5222 C CA . PHE B 1 324 ? 17.453 -14.5 -23.672 1 76.88 324 PHE B CA 1
ATOM 5223 C C . PHE B 1 324 ? 18.531 -15.406 -24.281 1 76.88 324 PHE B C 1
ATOM 5225 O O . PHE B 1 324 ? 19.719 -15.219 -24.016 1 76.88 324 PHE B O 1
ATOM 5232 N N . GLY B 1 325 ? 18.109 -16.391 -24.984 1 77.56 325 GLY B N 1
ATOM 5233 C CA . GLY B 1 325 ? 19.047 -17.297 -25.641 1 77.56 325 GLY B CA 1
ATOM 5234 C C . GLY B 1 325 ? 19.859 -18.109 -24.641 1 77.56 325 GLY B C 1
ATOM 5235 O O . GLY B 1 325 ? 21 -18.469 -24.922 1 77.56 325 GLY B O 1
ATOM 5236 N N . GLU B 1 326 ? 19.281 -18.281 -23.578 1 78.44 326 GLU B N 1
ATOM 5237 C CA . GLU B 1 326 ? 20 -18.969 -22.516 1 78.44 326 GLU B CA 1
ATOM 5238 C C . GLU B 1 326 ? 19.812 -20.484 -22.609 1 78.44 326 GLU B C 1
ATOM 5240 O O . GLU B 1 326 ? 20.609 -21.25 -22.094 1 78.44 326 GLU B O 1
ATOM 5245 N N . ILE B 1 327 ? 18.766 -20.984 -23.188 1 81.12 327 ILE B N 1
ATOM 5246 C CA . ILE B 1 327 ? 18.438 -22.406 -23.328 1 81.12 327 ILE B CA 1
ATOM 5247 C C . ILE B 1 327 ? 18.703 -22.859 -24.766 1 81.12 327 ILE B C 1
ATOM 5249 O O . ILE B 1 327 ? 18 -22.438 -25.688 1 81.12 327 ILE B O 1
ATOM 5253 N N . ARG B 1 328 ? 19.734 -23.578 -24.828 1 82.56 328 ARG B N 1
ATOM 5254 C CA . ARG B 1 328 ? 20.125 -24.062 -26.156 1 82.56 328 ARG B CA 1
ATOM 5255 C C . ARG B 1 328 ? 20.422 -25.547 -26.125 1 82.56 328 ARG B C 1
ATOM 5257 O O . ARG B 1 328 ? 20.5 -26.156 -25.047 1 82.56 328 ARG B O 1
ATOM 5264 N N . GLY B 1 329 ? 20.391 -26.156 -27.344 1 85.81 329 GLY B N 1
ATOM 5265 C CA . GLY B 1 329 ? 20.781 -27.547 -27.453 1 85.81 329 GLY B CA 1
ATOM 5266 C C . GLY B 1 329 ? 19.609 -28.484 -27.688 1 85.81 329 GLY B C 1
ATOM 5267 O O . GLY B 1 329 ? 18.5 -28.234 -27.203 1 85.81 329 GLY B O 1
ATOM 5268 N N . LEU B 1 330 ? 19.906 -29.531 -28.25 1 87.38 330 LEU B N 1
ATOM 5269 C CA . LEU B 1 330 ? 18.875 -30.5 -28.641 1 87.38 330 LEU B CA 1
ATOM 5270 C C . LEU B 1 330 ? 18.297 -31.188 -27.406 1 87.38 330 LEU B C 1
ATOM 5272 O O . LEU B 1 330 ? 17.094 -31.484 -27.375 1 87.38 330 LEU B O 1
ATOM 5276 N N . ARG B 1 331 ? 19.125 -31.438 -26.484 1 87.81 331 ARG B N 1
ATOM 5277 C CA . ARG B 1 331 ? 18.656 -32.094 -25.266 1 87.81 331 ARG B CA 1
ATOM 5278 C C . ARG B 1 331 ? 17.641 -31.219 -24.531 1 87.81 331 ARG B C 1
ATOM 5280 O O . ARG B 1 331 ? 16.594 -31.688 -24.109 1 87.81 331 ARG B O 1
ATOM 5287 N N . ASN B 1 332 ? 18.031 -29.953 -24.375 1 88.88 332 ASN B N 1
ATOM 5288 C CA . ASN B 1 332 ? 17.125 -29 -23.734 1 88.88 332 ASN B CA 1
ATOM 5289 C C . ASN B 1 332 ? 15.812 -28.875 -24.516 1 88.88 332 ASN B C 1
ATOM 5291 O O . ASN B 1 332 ? 14.734 -28.828 -23.906 1 88.88 332 ASN B O 1
ATOM 5295 N N . PHE B 1 333 ? 15.906 -28.891 -25.75 1 90.44 333 PHE B N 1
ATOM 5296 C CA . PHE B 1 333 ? 14.711 -28.75 -26.578 1 90.44 333 PHE B CA 1
ATOM 5297 C C . PHE B 1 333 ? 13.852 -30.016 -26.484 1 90.44 333 PHE B C 1
ATOM 5299 O O . PHE B 1 333 ? 12.625 -29.922 -26.516 1 90.44 333 PHE B O 1
ATOM 5306 N N . ALA B 1 334 ? 14.508 -31.109 -26.406 1 91.44 334 ALA B N 1
ATOM 5307 C CA . ALA B 1 334 ? 13.781 -32.375 -26.266 1 91.44 334 ALA B CA 1
ATOM 5308 C C . ALA B 1 334 ? 13.039 -32.406 -24.938 1 91.44 334 ALA B C 1
ATOM 5310 O O . ALA B 1 334 ? 11.875 -32.812 -24.875 1 91.44 334 ALA B O 1
ATOM 5311 N N . PHE B 1 335 ? 13.742 -32.094 -23.891 1 90.25 335 PHE B N 1
ATOM 5312 C CA . PHE B 1 335 ? 13.109 -32.062 -22.578 1 90.25 335 PHE B CA 1
ATOM 5313 C C . PHE B 1 335 ? 11.945 -31.062 -22.547 1 90.25 335 PHE B C 1
ATOM 5315 O O . PHE B 1 335 ? 10.883 -31.359 -22.016 1 90.25 335 PHE B O 1
ATOM 5322 N N . PHE B 1 336 ? 12.219 -29.938 -23.109 1 91.19 336 PHE B N 1
ATOM 5323 C CA . PHE B 1 336 ? 11.18 -28.922 -23.188 1 91.19 336 PHE B CA 1
ATOM 5324 C C . PHE B 1 336 ? 9.977 -29.422 -23.969 1 91.19 336 PHE B C 1
ATOM 5326 O O . PHE B 1 336 ? 8.836 -29.312 -23.516 1 91.19 336 PHE B O 1
ATOM 5333 N N . GLY B 1 337 ? 10.219 -29.984 -25.125 1 92.94 337 GLY B N 1
ATOM 5334 C CA . GLY B 1 337 ? 9.141 -30.516 -25.938 1 92.94 337 GLY B CA 1
ATOM 5335 C C . GLY B 1 337 ? 8.352 -31.609 -25.234 1 92.94 337 GLY B C 1
ATOM 5336 O O . GLY B 1 337 ? 7.121 -31.609 -25.281 1 92.94 337 GLY B O 1
ATOM 5337 N N . ALA B 1 338 ? 9.039 -32.5 -24.656 1 94.25 338 ALA B N 1
ATOM 5338 C CA . ALA B 1 338 ? 8.391 -33.594 -23.922 1 94.25 338 ALA B CA 1
ATOM 5339 C C . ALA B 1 338 ? 7.547 -33.031 -22.766 1 94.25 338 ALA B C 1
ATOM 5341 O O . ALA B 1 338 ? 6.445 -33.531 -22.516 1 94.25 338 ALA B O 1
ATOM 5342 N N . ALA B 1 339 ? 8.102 -32.094 -22.094 1 92.69 339 ALA B N 1
ATOM 5343 C CA . ALA B 1 339 ? 7.379 -31.484 -20.984 1 92.69 339 ALA B CA 1
ATOM 5344 C C . ALA B 1 339 ? 6.082 -30.828 -21.453 1 92.69 339 ALA B C 1
ATOM 5346 O O . ALA B 1 339 ? 5.031 -31 -20.828 1 92.69 339 ALA B O 1
ATOM 5347 N N . VAL B 1 340 ? 6.133 -30.156 -22.547 1 93.75 340 VAL B N 1
ATOM 5348 C CA . VAL B 1 340 ? 4.977 -29.453 -23.078 1 93.75 340 VAL B CA 1
ATOM 5349 C C . VAL B 1 340 ? 3.906 -30.453 -23.5 1 93.75 340 VAL B C 1
ATOM 5351 O O . VAL B 1 340 ? 2.719 -30.25 -23.25 1 93.75 340 VAL B O 1
ATOM 5354 N N . VAL B 1 341 ? 4.34 -31.484 -24.094 1 95.38 341 VAL B N 1
ATOM 5355 C CA . VAL B 1 341 ? 3.402 -32.5 -24.578 1 95.38 341 VAL B CA 1
ATOM 5356 C C . VAL B 1 341 ? 2.748 -33.188 -23.391 1 95.38 341 VAL B C 1
ATOM 5358 O O . VAL B 1 341 ? 1.528 -33.375 -23.359 1 95.38 341 VAL B O 1
ATOM 5361 N N . LEU B 1 342 ? 3.521 -33.594 -22.422 1 94.81 342 LEU B N 1
ATOM 5362 C CA . LEU B 1 342 ? 2.98 -34.25 -21.234 1 94.81 342 LEU B CA 1
ATOM 5363 C C . LEU B 1 342 ? 1.986 -33.344 -20.531 1 94.81 342 LEU B C 1
ATOM 5365 O O . LEU B 1 342 ? 0.945 -33.781 -20.047 1 94.81 342 LEU B O 1
ATOM 5369 N N . ASN B 1 343 ? 2.371 -32.062 -20.453 1 93.62 343 ASN B N 1
ATOM 5370 C CA . ASN B 1 343 ? 1.482 -31.094 -19.828 1 93.62 343 ASN B CA 1
ATOM 5371 C C . ASN B 1 343 ? 0.163 -30.984 -20.594 1 93.62 343 ASN B C 1
ATOM 5373 O O . ASN B 1 343 ? -0.909 -30.984 -19.984 1 93.62 343 ASN B O 1
ATOM 5377 N N . ALA B 1 344 ? 0.208 -30.906 -21.859 1 94.38 344 ALA B N 1
ATOM 5378 C CA . ALA B 1 344 ? -0.983 -30.75 -22.688 1 94.38 344 ALA B CA 1
ATOM 5379 C C . ALA B 1 344 ? -1.888 -31.969 -22.578 1 94.38 344 ALA B C 1
ATOM 5381 O O . ALA B 1 344 ? -3.105 -31.844 -22.438 1 94.38 344 ALA B O 1
ATOM 5382 N N . VAL B 1 345 ? -1.289 -33.094 -22.641 1 96.69 345 VAL B N 1
ATOM 5383 C CA . VAL B 1 345 ? -2.053 -34.344 -22.547 1 96.69 345 VAL B CA 1
ATOM 5384 C C . VAL B 1 345 ? -2.646 -34.469 -21.141 1 96.69 345 VAL B C 1
ATOM 5386 O O . VAL B 1 345 ? -3.801 -34.875 -20.984 1 96.69 345 VAL B O 1
ATOM 5389 N N . GLY B 1 346 ? -1.848 -34.188 -20.156 1 95.75 346 GLY B N 1
ATOM 5390 C CA . GLY B 1 346 ? -2.34 -34.219 -18.797 1 95.75 346 GLY B CA 1
ATOM 5391 C C . GLY B 1 346 ? -3.543 -33.344 -18.562 1 95.75 346 GLY B C 1
ATOM 5392 O O . GLY B 1 346 ? -4.551 -33.781 -18.016 1 95.75 346 GLY B O 1
ATOM 5393 N N . VAL B 1 347 ? -3.453 -32.125 -19.031 1 92.25 347 VAL B N 1
ATOM 5394 C CA . VAL B 1 347 ? -4.531 -31.156 -18.891 1 92.25 347 VAL B CA 1
ATOM 5395 C C . VAL B 1 347 ? -5.77 -31.625 -19.641 1 92.25 347 VAL B C 1
ATOM 5397 O O . VAL B 1 347 ? -6.895 -31.5 -19.156 1 92.25 347 VAL B O 1
ATOM 5400 N N . ALA B 1 348 ? -5.566 -32.156 -20.812 1 94.88 348 ALA B N 1
ATOM 5401 C CA . ALA B 1 348 ? -6.68 -32.656 -21.594 1 94.88 348 ALA B CA 1
ATOM 5402 C C . ALA B 1 348 ? -7.395 -33.781 -20.875 1 94.88 348 ALA B C 1
ATOM 5404 O O . ALA B 1 348 ? -8.625 -33.875 -20.875 1 94.88 348 ALA B O 1
ATOM 5405 N N . LEU B 1 349 ? -6.656 -34.656 -20.312 1 95.88 349 LEU B N 1
ATOM 5406 C CA . LEU B 1 349 ? -7.238 -35.781 -19.578 1 95.88 349 LEU B CA 1
ATOM 5407 C C . LEU B 1 349 ? -8.008 -35.281 -18.359 1 95.88 349 LEU B C 1
ATOM 5409 O O . LEU B 1 349 ? -9.086 -35.812 -18.047 1 95.88 349 LEU B O 1
ATOM 5413 N N . ILE B 1 350 ? -7.477 -34.344 -17.672 1 93.81 350 ILE B N 1
ATOM 5414 C CA . ILE B 1 350 ? -8.133 -33.781 -16.5 1 93.81 350 ILE B CA 1
ATOM 5415 C C . ILE B 1 350 ? -9.461 -33.125 -16.906 1 93.81 350 ILE B C 1
ATOM 5417 O O . ILE B 1 350 ? -10.484 -33.344 -16.25 1 93.81 350 ILE B O 1
ATOM 5421 N N . THR B 1 351 ? -9.453 -32.406 -18 1 90.56 351 THR B N 1
ATOM 5422 C CA . THR B 1 351 ? -10.648 -31.719 -18.5 1 90.56 351 THR B CA 1
ATOM 5423 C C . THR B 1 351 ? -11.688 -32.75 -18.953 1 90.56 351 THR B C 1
ATOM 5425 O O . THR B 1 351 ? -12.883 -32.594 -18.672 1 90.56 351 THR B O 1
ATOM 5428 N N . LEU B 1 352 ? -11.203 -33.812 -19.594 1 92.31 352 LEU B N 1
ATOM 5429 C CA . LEU B 1 352 ? -12.094 -34.875 -20.047 1 92.31 352 LEU B CA 1
ATOM 5430 C C . LEU B 1 352 ? -12.695 -35.625 -18.859 1 92.31 352 LEU B C 1
ATOM 5432 O O . LEU B 1 352 ? -13.836 -36.062 -18.922 1 92.31 352 LEU B O 1
ATOM 5436 N N . GLY B 1 353 ? -11.93 -35.781 -17.906 1 90.94 353 GLY B N 1
ATOM 5437 C CA . GLY B 1 353 ? -12.414 -36.438 -16.703 1 90.94 353 GLY B CA 1
ATOM 5438 C C . GLY B 1 353 ? -13.57 -35.688 -16.047 1 90.94 353 GLY B C 1
ATOM 5439 O O . GLY B 1 353 ? -14.43 -36.312 -15.422 1 90.94 353 GLY B O 1
ATOM 5440 N N . LYS B 1 354 ? -13.594 -34.406 -16.156 1 87.69 354 LYS B N 1
ATOM 5441 C CA . LYS B 1 354 ? -14.664 -33.594 -15.594 1 87.69 354 LYS B CA 1
ATOM 5442 C C . LYS B 1 354 ? -15.914 -33.656 -16.469 1 87.69 354 LYS B C 1
ATOM 5444 O O . LYS B 1 354 ? -17.031 -33.625 -15.961 1 87.69 354 LYS B O 1
ATOM 5449 N N . SER B 1 355 ? -15.82 -33.844 -17.766 1 83.31 355 SER B N 1
ATOM 5450 C CA . SER B 1 355 ? -16.922 -33.688 -18.719 1 83.31 355 SER B CA 1
ATOM 5451 C C . SER B 1 355 ? -17.516 -35.031 -19.078 1 83.31 355 SER B C 1
ATOM 5453 O O . SER B 1 355 ? -18.688 -35.125 -19.438 1 83.31 355 SER B O 1
ATOM 5455 N N . LEU B 1 356 ? -16.703 -36.125 -19.062 1 77.62 356 LEU B N 1
ATOM 5456 C CA . LEU B 1 356 ? -17.188 -37.406 -19.562 1 77.62 356 LEU B CA 1
ATOM 5457 C C . LEU B 1 356 ? -17.594 -38.312 -18.406 1 77.62 356 LEU B C 1
ATOM 5459 O O . LEU B 1 356 ? -16.953 -38.312 -17.344 1 77.62 356 LEU B O 1
#

InterPro domains:
  IPR010651 Sugar transport protein [PTHR16119] (2-353)
  IPR012435 TMEM144 [PF07857] (5-354)

Solvent-accessible surface area (backbone atoms only — not comparable to full-atom values): 35143 Å² total; per-residue (Å²): 114,59,50,67,59,10,52,54,23,34,52,50,17,15,54,25,54,24,45,25,58,63,65,39,66,88,51,69,51,81,75,38,59,52,44,51,38,35,18,32,48,18,22,33,55,42,20,53,52,48,29,57,75,68,66,47,52,66,60,41,72,58,17,14,50,12,16,32,33,33,38,53,19,58,58,45,51,50,60,18,32,74,46,52,29,58,63,55,31,52,43,43,18,41,50,33,19,26,50,42,21,22,46,34,16,51,67,17,51,96,81,35,70,49,51,81,59,64,29,58,66,41,30,54,52,8,52,51,32,35,54,50,15,49,57,33,49,57,68,44,53,74,65,59,71,67,82,81,69,67,64,75,80,68,68,77,70,73,86,70,74,82,90,83,80,84,76,79,87,81,70,79,80,69,67,86,35,68,65,70,77,68,74,77,76,58,77,60,49,71,57,68,69,42,57,67,67,57,24,42,52,50,19,51,54,46,19,40,50,21,4,42,23,53,22,45,23,55,46,39,41,47,39,45,35,69,65,40,42,90,86,77,66,45,56,77,53,50,63,56,37,42,34,29,15,26,49,18,23,32,52,44,35,50,51,53,44,51,51,48,23,59,76,45,72,45,56,48,74,73,55,58,58,36,47,67,31,22,26,53,20,13,35,32,37,35,52,12,52,50,22,42,34,45,7,32,65,26,56,28,36,49,45,33,28,56,46,45,55,47,41,16,56,56,45,36,50,48,44,31,37,69,73,64,54,25,43,55,60,68,66,36,49,47,34,44,49,51,17,53,48,33,34,53,52,10,47,50,31,28,50,44,10,47,76,76,115,59,50,66,58,10,51,53,23,34,52,49,17,15,52,23,54,25,45,23,58,64,66,41,65,90,51,68,51,83,74,38,57,52,44,51,40,36,17,31,49,17,22,33,54,44,19,54,53,50,28,56,77,68,66,46,52,68,60,40,71,60,16,15,50,12,16,31,32,34,38,54,20,58,59,44,50,49,60,20,32,75,45,54,30,59,62,56,32,51,43,42,19,41,50,33,19,28,51,42,21,24,45,34,15,50,68,17,50,96,82,35,70,49,51,79,61,64,29,58,67,40,30,54,51,9,52,53,32,35,54,51,16,51,58,32,49,57,67,44,52,73,65,60,73,65,82,79,69,66,61,75,80,64,65,76,70,72,87,70,78,74,93,78,80,84,78,80,88,84,74,79,81,73,72,82,36,70,66,72,76,69,74,78,78,59,86,54,50,72,59,68,70,42,58,68,70,57,25,42,52,51,18,50,52,45,19,41,50,21,5,44,24,54,22,45,23,55,48,40,41,46,38,45,35,68,67,40,43,89,84,75,65,44,56,76,54,50,64,56,37,42,34,28,16,26,49,18,24,32,52,43,35,50,54,52,45,52,52,47,22,58,75,45,72,44,56,47,76,71,55,56,60,34,47,65,32,21,25,52,21,12,34,32,37,35,52,12,52,49,22,41,35,44,7,32,65,25,56,27,35,50,43,35,27,55,46,45,57,46,39,17,57,57,45,34,51,48,44,31,37,70,73,65,55,24,43,56,60,68,66,36,49,47,35,45,50,51,18,52,50,34,33,53,52,10,47,50,30,29,51,45,10,46,74,76

Foldseek 3Di:
DALVLLVVLLVLLLQLLLCLCVLQVVDDCQLVLQLLLLLLVLLLVLLVVLCVVVPNFDFDLLLLVLLLLLLLLVVLQSLLCVLPRNLVLLLLLLLLLLCLLLCCQQVVPPPFDHADFQAVVLLVLLSVLLNVLSVLLSVQFFDDDDVPPDPVVPPPPDPPDDDDDDDPDDPDPDCPPPVPPPVPSCPPVVLVPDDNVVSVVVSSVSSSSSSNSSNCSCVSLSNLLRPDDPVVPGDVQLSNSSNNSSVSNNVSSVVVSVVVCVVVVNDDDDDPVSNVSSSSSSNSNSSSVSSLSVSCSNQNSNQSSSSSSRSSSLSNVVCCVPPVVRGDDDSSVVSSVSSVVSSVSSSVSSSVRRVD/DALVLLVVLLVLLLQLLLCLCVLQVVDDCQLVLQLLLLLLVLLLVLLVVLCVVVPNFDFDLLLLVLLLLLLLLVVLQSLLCVLPRNLVLLLLLLLLLLCLLLCCQQVVPPPFDHAAFQAVVLLVLLSVLLNVLSVLLSVQFFDDDDVPVDPVVPPPPDPPDDDDDDDDDDDDPDCPPPVPPPVPSCVCVVLVPDDNVVSVVVSSVSSSSSSNSSNCSCVSLSNLLRPDDPPVRGDVQLSNSSNNSSVSNNVSSVVVSVVSCVVVVNDDDDDPVSNVSSSSSSNSNSSSVSSLSVSCSNQNSNQSSSSSSRSSSLSNVVCCVPPVVRGDDDSSVVSSVSSVVSSVSSSVSSSVRRVD

Organism: Acanthamoeba castellanii (strain ATCC 30010 / Neff) (NCBI:txid1257118)